Protein 7SE8 (pdb70)

Sequence (456 aa):
NVMMVEPHRHEGVFICALVTKNLVPGESVYGEKRVSISEGDDKIEYRAWNPFRSKLAAAILGGVDQIHIKPGAKVLYLGAASGTTVSHVSDIVGPDGLVYAVEFSHRSGRDLINLAKKRTTNIIPVIEDARHPHKYRRMLIAMMVDVIFADVAQPDQTRIVALNAHTFLRRNGGHFVISIKANCIDSTASAEAVFASEVKKMQQQENMKPQEQLTLEPYERDHAVVVGVYRPPPNVMMVEPHRHEGVFICALVTKNLVPGESVYGEKRVSISEGDDKIEYRAWNPFRSKLAAAILGGVDQIHIKPGAKVLYLGAASGTTVSHVSDIVGPDGLVYAVEFSHRSGRDLINLAKKRTNIIPVIEDARHPHKYRMLIAMMVDVIFADVAQQPDQTRIVALNAHTFLRNGGHFVISIKANCIDSTASAEAVFASEVKKMQQENMKPQEQLTLEPYERDHAVVVGVYRPPP

Secondary structure (DSSP, 8-state):
--SSEEPSSTTEEE--EEEE-SSTT--SSS--EEEEEETTEEEEEEE--TTT-HHHHHHHTT-S-----TT-EEEEE--TTSHHHHHHHHHH-TT-EEEEE-S-HHHHHHHHHHHHH-TTEEEE-S-TT-GGGTGGG---EEEEEEEE-STTHHHHHHHHHHHHEEEEEEEEEEEEHHHH-TTS-HHHHHHHHHHHHHHTTEEEEEEEE-TTTSSSEEEEEEEE----/--SSEE-SSTTEEE--EEEE-SSTT--SSS--EEEEEETTEEEEEEE--TTT-HHHHHHHTT-S-----TT-EEEEE--TTSHHHHHHHHHH-TT-EEEEE---HHHHHHHHHHHHT-TTEEEE-S-TT-GGGTGGG---EEEEEEEE-STTHHHHHHHHHHHHEEEEEEEEEEEEHHHH-TTS-HHHHHHHHHHHHHHTTEEEEEEEE-TTTSSSEEEEEEEE----

Foldseek 3Di:
DDQWADDPAAQWIPVPIKGWQLQPPDDQPPFDKDWDDDDPDITMITDQDVLVEVVVLVVVVPDPDDQLAALFEEEEAACQLPRVVSSSLRGNDPNYAYEREHQDPVSLVSQVVSCVRRVRYDYDHHDLQCCVVPLVPAAAGQEYEYEDQALCVLVSSLVCCVSHYDAFGKYKYKYQQCRHPVVDDLVVSVVVSCVVCVVSQFHFDDKDARPPSDPSMMITMGTHHDDD/DDQWADDPAAQWIPVPIKGWQLQPPDDQPPWDKDWDDDPPDITIITDQDCLVEVVVLVVVVPDPDDLLAALFEEEEAACQLPNNVSSSLRGNHPNYAYEREHQDPVSLVNNVVVCVRGVRYHYHHHDLQCCVVPLVPAAAGQEYEYEDQEQCVLVSSLVVCVSHYDAFGKYKYKYQQCSNPVVDDLVVSVVVSQVVCVVSQFHFPDKDARPPSDDSMMITMGTHHDDD

Organism: Homo sapiens (NCBI:txid9606)

GO terms:
  GO:0005730 nucleolus (C, IDA)
  GO:0042274 ribosomal small subunit biogenesis (P, IDA)
  GO:0032040 small-subunit processome (C, IDA)
  GO:0031167 rRNA methylation (P, IDA)
  GO:1990259 histone H2AQ104 methyltransferase activity (F, IDA)
  GO:0005515 protein binding (F, IPI)
  GO:0003723 RNA binding (F, TAS)
  GO:0006364 rRNA processing (P, TAS)
  GO:0005654 nucleoplasm (C, TAS)
  GO:0015030 Cajal body (C, IDA)
  GO:0001650 fibrillar center (C, IDA)
  GO:0005730 nucleolus (C, IPI)
  GO:0005634 nucleus (C, IDA)
  GO:0001649 osteoblast differentiation (P, HDA)
  GO:0070062 extracellular exosome (C, HDA)
  GO:0016020 membrane (C, HDA)
  GO:0003723 RNA binding (F, HDA)
  GO:0048254 snoRNA localization (P, IMP)
  GO:0051117 ATPase binding (F, IPI)
  GO:0001094 TFIID-class transcription factor complex binding (F, IPI)

Radius of gyration: 25.96 Å; Cα contacts (8 Å, |Δi|>4): 1008; chains: 2; bounding box: 39×72×81 Å

Structure (mmCIF, N/CA/C/O backbone):
data_7SE8
#
_entry.id   7SE8
#
_cell.length_a   68.038
_cell.length_b   68.874
_cell.length_c   138.653
_cell.angle_alpha   90.000
_cell.angle_beta   90.000
_cell.angle_gamma   90.000
#
_symmetry.space_group_name_H-M   'P 21 2 21'
#
loop_
_entity.id
_entity.type
_entity.pdbx_description
1 polymer "rRNA 2'-O-methyltransferase fibrillarin"
2 non-polymer (5S)-3-methyl-7-(trifluoromethyl)pyrrolo[1,2-a]pyrazin-1(2H)-one
3 non-polymer 'FORMIC ACID'
4 non-polymer 'DIMETHYL SULFOXIDE'
5 water water
#
loop_
_atom_site.group_PDB
_atom_site.id
_atom_site.type_symbol
_atom_site.label_atom_id
_atom_site.label_alt_id
_atom_site.label_comp_id
_atom_site.label_asym_id
_atom_site.label_entity_id
_atom_site.label_seq_id
_atom_site.pdbx_PDB_ins_code
_atom_site.Cartn_x
_atom_site.Cartn_y
_atom_site.Cartn_z
_atom_site.occupancy
_atom_site.B_iso_or_equiv
_atom_site.auth_seq_id
_atom_site.auth_comp_id
_atom_site.auth_asym_id
_atom_site.auth_atom_id
_atom_site.pdbx_PDB_model_num
ATOM 1 N N . ASN A 1 6 ? 44.14634 106.74060 -4.77440 1.000 64.04883 85 ASN A N 1
ATOM 2 C CA . ASN A 1 6 ? 42.82673 107.13029 -4.29194 1.000 64.78340 85 ASN A CA 1
ATOM 3 C C . ASN A 1 6 ? 42.44214 106.34955 -3.03211 1.000 62.81807 85 ASN A C 1
ATOM 4 O O . ASN A 1 6 ? 41.95844 105.22164 -3.13042 1.000 75.96717 85 ASN A O 1
ATOM 14 N N . VAL A 1 7 ? 42.63945 106.94929 -1.86000 1.000 53.07279 86 VAL A N 1
ATOM 15 C CA . VAL A 1 7 ? 42.31849 106.30632 -0.58475 1.000 52.45479 86 VAL A CA 1
ATOM 16 C C . VAL A 1 7 ? 40.86342 106.61793 -0.23699 1.000 45.21299 86 VAL A C 1
ATOM 17 O O . VAL A 1 7 ? 40.46703 107.78498 -0.14926 1.000 48.71620 86 VAL A O 1
ATOM 30 N N A MET A 1 8 ? 40.04938 105.57362 -0.06683 0.378 39.69815 87 MET A N 1
ATOM 31 N N B MET A 1 8 ? 40.07653 105.56449 -0.02509 0.622 39.57462 87 MET A N 1
ATOM 32 C CA A MET A 1 8 ? 38.64164 105.79228 0.24725 0.378 37.90955 87 MET A CA 1
ATOM 33 C CA B MET A 1 8 ? 38.64726 105.69513 0.21710 0.622 37.77949 87 MET A CA 1
ATOM 34 C C A MET A 1 8 ? 38.39018 105.94510 1.74187 0.378 40.56450 87 MET A C 1
ATOM 35 C C B MET A 1 8 ? 38.30903 105.81739 1.70139 0.622 40.57188 87 MET A C 1
ATOM 36 O O A MET A 1 8 ? 37.56556 106.77103 2.14972 0.378 40.45586 87 MET A O 1
ATOM 37 O O B MET A 1 8 ? 37.34017 106.50031 2.05855 0.622 40.51091 87 MET A O 1
ATOM 64 N N . VAL A 1 9 ? 39.08260 105.17514 2.57146 1.000 36.76545 88 VAL A N 1
ATOM 65 C CA . VAL A 1 9 ? 38.82542 105.14279 4.00825 1.000 31.02648 88 VAL A CA 1
ATOM 66 C C . VAL A 1 9 ? 40.04405 105.74313 4.68254 1.000 27.54994 88 VAL A C 1
ATOM 67 O O . VAL A 1 9 ? 41.14591 105.19051 4.58591 1.000 35.27942 88 VAL A O 1
ATOM 80 N N . GLU A 1 10 ? 39.85098 106.88481 5.35495 1.000 29.83744 89 GLU A N 1
ATOM 81 C CA . GLU A 1 10 ? 40.98961 107.58517 5.94277 1.000 39.78083 89 GLU A CA 1
ATOM 82 C C . GLU A 1 10 ? 41.06468 107.33520 7.44389 1.000 36.53834 89 GLU A C 1
ATOM 83 O O . GLU A 1 10 ? 40.01931 107.31058 8.11339 1.000 31.40192 89 GLU A O 1
ATOM 95 N N . PRO A 1 11 ? 42.27395 107.17276 7.99405 1.000 31.42853 90 PRO A N 1
ATOM 96 C CA . PRO A 1 11 ? 42.40957 107.12505 9.45450 1.000 36.08900 90 PRO A CA 1
ATOM 97 C C . PRO A 1 11 ? 41.90119 108.40617 10.09593 1.000 40.81570 90 PRO A C 1
ATOM 98 O O . PRO A 1 11 ? 42.12556 109.51742 9.60667 1.000 29.17905 90 PRO A O 1
ATOM 109 N N . HIS A 1 12 ? 41.16606 108.22352 11.17815 1.000 31.96131 91 HIS A N 1
ATOM 110 C CA . HIS A 1 12 ? 40.64831 109.29596 11.99542 1.000 25.55700 91 HIS A CA 1
ATOM 111 C C . HIS A 1 12 ? 41.74713 109.76874 12.93707 1.000 26.66662 91 HIS A C 1
ATOM 112 O O . HIS A 1 12 ? 42.78368 109.12042 13.09843 1.000 31.19938 91 HIS A O 1
ATOM 126 N N . ARG A 1 13 ? 41.51045 110.90798 13.58455 1.000 24.08465 92 ARG A N 1
ATOM 127 C CA . ARG A 1 13 ? 42.43952 111.33010 14.62695 1.000 33.66294 92 ARG A CA 1
ATOM 128 C C . ARG A 1 13 ? 42.59334 110.24645 15.68903 1.000 31.95153 92 ARG A C 1
ATOM 129 O O . ARG A 1 13 ? 43.69178 110.01789 16.20485 1.000 27.69133 92 ARG A O 1
ATOM 150 N N . HIS A 1 14 ? 41.50609 109.55888 16.01675 1.000 26.05631 93 HIS A N 1
ATOM 151 C CA . HIS A 1 14 ? 41.55062 108.50052 17.00970 1.000 21.07046 93 HIS A CA 1
ATOM 152 C C . HIS A 1 14 ? 42.07548 107.23364 16.36368 1.000 21.67585 93 HIS A C 1
ATOM 153 O O . HIS A 1 14 ? 41.51690 106.77130 15.36711 1.000 23.77062 93 HIS A O 1
ATOM 167 N N . GLU A 1 15 ? 43.14278 106.68970 16.93232 1.000 20.69357 94 GLU A N 1
ATOM 168 C CA . GLU A 1 15 ? 43.72003 105.45277 16.40905 1.000 25.09872 94 GLU A CA 1
ATOM 169 C C . GLU A 1 15 ? 42.71696 104.30404 16.47483 1.000 31.15428 94 GLU A C 1
ATOM 170 O O . GLU A 1 15 ? 42.05025 104.10176 17.49261 1.000 25.96543 94 GLU A O 1
ATOM 182 N N . GLY A 1 16 ? 42.64115 103.52454 15.39110 1.000 25.45843 95 GLY A N 1
ATOM 183 C CA . GLY A 1 16 ? 41.64537 102.47034 15.28346 1.000 23.23971 95 GLY A CA 1
ATOM 184 C C . GLY A 1 16 ? 40.30536 102.91143 14.75549 1.000 21.90205 95 GLY A C 1
ATOM 185 O O . GLY A 1 16 ? 39.42736 102.06524 14.54058 1.000 25.80266 95 GLY A O 1
ATOM 189 N N . VAL A 1 17 ? 40.11404 104.20743 14.53019 1.000 23.11927 96 VAL A N 1
ATOM 190 C CA . VAL A 1 17 ? 38.87031 104.74040 13.99666 1.000 18.67481 96 VAL A CA 1
ATOM 191 C C . VAL A 1 17 ? 39.18311 105.33562 12.63174 1.000 26.62021 96 VAL A C 1
ATOM 192 O O . VAL A 1 17 ? 40.29561 105.81523 12.40138 1.000 29.32019 96 VAL A O 1
ATOM 205 N N . PHE A 1 18 ? 38.20783 105.27603 11.72204 1.000 24.72771 97 PHE A N 1
ATOM 206 C CA . PHE A 1 18 ? 38.38831 105.74257 10.35335 1.000 29.09294 97 PHE A CA 1
ATOM 207 C C . PHE A 1 18 ? 37.14401 106.47216 9.87122 1.000 27.76429 97 PHE A C 1
ATOM 208 O O . PHE A 1 18 ? 36.05983 106.35582 10.45504 1.000 25.62552 97 PHE A O 1
ATOM 225 N N . ILE A 1 19 ? 37.31078 107.23057 8.77423 1.000 30.28076 98 ILE A N 1
ATOM 226 C CA . ILE A 1 19 ? 36.23009 107.93749 8.09548 1.000 32.48125 98 ILE A CA 1
ATOM 227 C C . ILE A 1 19 ? 36.18121 107.47635 6.64517 1.000 34.05789 98 ILE A C 1
ATOM 228 O O . ILE A 1 19 ? 37.21927 107.39343 5.97709 1.000 37.24368 98 ILE A O 1
ATOM 244 N N . CYS A 1 20 ? 34.97504 107.21891 6.15450 1.000 33.54289 99 CYS A N 1
ATOM 245 C CA . CYS A 1 20 ? 34.78652 106.60807 4.83737 1.000 44.92021 99 CYS A CA 1
ATOM 246 C C . CYS A 1 20 ? 34.11797 107.58059 3.88598 1.000 43.65889 99 CYS A C 1
ATOM 247 O O . CYS A 1 20 ? 33.04907 108.09654 4.19631 1.000 59.49723 99 CYS A O 1
ATOM 255 N N . ALA A 1 26 ? 29.78343 107.08209 7.56859 1.000 40.70858 105 ALA A N 1
ATOM 256 C CA . ALA A 1 26 ? 30.84214 108.05689 7.78297 1.000 36.26099 105 ALA A CA 1
ATOM 257 C C . ALA A 1 26 ? 31.91391 107.44026 8.70022 1.000 31.03016 105 ALA A C 1
ATOM 258 O O . ALA A 1 26 ? 32.99431 107.10309 8.24512 1.000 34.33937 105 ALA A O 1
ATOM 261 N N . LEU A 1 27 ? 31.60030 107.27212 9.98677 1.000 26.89336 106 LEU A N 1
ATOM 262 C CA . LEU A 1 27 ? 32.55146 106.69231 10.92859 1.000 23.57371 106 LEU A CA 1
ATOM 263 C C . LEU A 1 27 ? 32.55289 105.17597 10.78514 1.000 19.76587 106 LEU A C 1
ATOM 264 O O . LEU A 1 27 ? 31.48211 104.56314 10.74121 1.000 21.13715 106 LEU A O 1
ATOM 280 N N . VAL A 1 28 ? 33.74070 104.57236 10.70779 1.000 22.20950 107 VAL A N 1
ATOM 281 C CA . VAL A 1 28 ? 33.86751 103.12470 10.61696 1.000 20.10036 107 VAL A CA 1
ATOM 282 C C . VAL A 1 28 ? 35.04071 102.64898 11.46427 1.000 23.12899 107 VAL A C 1
ATOM 283 O O . VAL A 1 28 ? 35.98232 103.39766 11.76028 1.000 22.74528 107 VAL A O 1
ATOM 296 N N . THR A 1 29 ? 34.98068 101.36592 11.84321 1.000 20.40371 108 THR A N 1
ATOM 297 C CA . THR A 1 29 ? 36.11065 100.67488 12.44927 1.000 18.98738 108 THR A CA 1
ATOM 298 C C . THR A 1 29 ? 36.54856 99.50962 11.55996 1.000 18.66239 108 THR A C 1
ATOM 299 O O . THR A 1 29 ? 35.78894 99.04272 10.71251 1.000 22.97295 108 THR A O 1
ATOM 310 N N . LYS A 1 30 ? 37.79223 99.06834 11.74384 1.000 21.28050 109 LYS A N 1
ATOM 311 C CA . LYS A 1 30 ? 38.28309 97.89527 11.01812 1.000 21.21637 109 LYS A CA 1
ATOM 312 C C . LYS A 1 30 ? 37.65761 96.63995 11.60825 1.000 23.50034 109 LYS A C 1
ATOM 313 O O . LYS A 1 30 ? 37.76700 96.38163 12.81501 1.000 21.82059 109 LYS A O 1
ATOM 332 N N . ASN A 1 31 ? 36.98605 95.86506 10.76407 1.000 18.75553 110 ASN A N 1
ATOM 333 C CA . ASN A 1 31 ? 36.21138 94.72084 11.23345 1.000 22.07421 110 ASN A CA 1
ATOM 334 C C . ASN A 1 31 ? 37.15458 93.62120 11.71182 1.000 26.21296 110 ASN A C 1
ATOM 335 O O . ASN A 1 31 ? 37.89821 93.04080 10.91260 1.000 26.38497 110 ASN A O 1
ATOM 346 N N . LEU A 1 32 ? 37.10948 93.31057 13.01255 1.000 18.54291 111 LEU A N 1
ATOM 347 C CA . LEU A 1 32 ? 37.89624 92.20532 13.54721 1.000 25.06469 111 LEU A CA 1
ATOM 348 C C . LEU A 1 32 ? 37.44718 90.86048 12.98977 1.000 27.74655 111 LEU A C 1
ATOM 349 O O . LEU A 1 32 ? 38.23411 89.90451 13.03528 1.000 21.66784 111 LEU A O 1
ATOM 365 N N . VAL A 1 33 ? 36.21880 90.77524 12.47113 1.000 22.94830 112 VAL A N 1
ATOM 366 C CA . VAL A 1 33 ? 35.62512 89.53382 11.96592 1.000 25.20364 112 VAL A CA 1
ATOM 367 C C . VAL A 1 33 ? 35.10072 89.77385 10.54835 1.000 20.42414 112 VAL A C 1
ATOM 368 O O . VAL A 1 33 ? 33.89081 89.96505 10.33601 1.000 21.29496 112 VAL A O 1
ATOM 381 N N . PRO A 1 34 ? 35.98336 89.80192 9.56006 1.000 24.16769 113 PRO A N 1
ATOM 382 C CA . PRO A 1 34 ? 35.54148 90.13360 8.19731 1.000 25.10020 113 PRO A CA 1
ATOM 383 C C . PRO A 1 34 ? 34.41697 89.22642 7.73295 1.000 22.75429 113 PRO A C 1
ATOM 384 O O . PRO A 1 34 ? 34.38713 88.02475 8.02936 1.000 29.46477 113 PRO A O 1
ATOM 395 N N . GLY A 1 35 ? 33.46692 89.83013 7.03261 1.000 25.79703 114 GLY A N 1
ATOM 396 C CA . GLY A 1 35 ? 32.34150 89.12187 6.48491 1.000 29.89903 114 GLY A CA 1
ATOM 397 C C . GLY A 1 35 ? 31.09286 89.12715 7.33131 1.000 31.24007 114 GLY A C 1
ATOM 398 O O . GLY A 1 35 ? 30.04049 88.69182 6.85348 1.000 30.84860 114 GLY A O 1
ATOM 402 N N . GLU A 1 36 ? 31.16039 89.60846 8.56897 1.000 29.60700 115 GLU A N 1
ATOM 403 C CA . GLU A 1 36 ? 30.03934 89.51194 9.49270 1.000 26.83064 115 GLU A CA 1
ATOM 404 C C . GLU A 1 36 ? 29.70458 90.87738 10.04732 1.000 27.46330 115 GLU A C 1
ATOM 405 O O . GLU A 1 36 ? 30.61006 91.61178 10.45878 1.000 27.24078 115 GLU A O 1
ATOM 417 N N . SER A 1 37 ? 28.41019 91.19634 10.07316 1.000 24.61873 116 SER A N 1
ATOM 418 C CA . SER A 1 37 ? 27.86738 92.34991 10.77233 1.000 25.46509 116 SER A CA 1
ATOM 419 C C . SER A 1 37 ? 27.28697 91.88725 12.10456 1.000 29.25488 116 SER A C 1
ATOM 420 O O . SER A 1 37 ? 26.89884 90.73140 12.27117 1.000 30.22630 116 SER A O 1
ATOM 428 N N . VAL A 1 38 ? 27.22832 92.82016 13.04382 1.000 28.06971 117 VAL A N 1
ATOM 429 C CA . VAL A 1 38 ? 26.74525 92.55281 14.38953 1.000 27.47546 117 VAL A CA 1
ATOM 430 C C . VAL A 1 38 ? 25.30122 92.99471 14.56862 1.000 29.27743 117 VAL A C 1
ATOM 431 O O . VAL A 1 38 ? 24.51226 92.30515 15.21684 1.000 30.34920 117 VAL A O 1
ATOM 444 N N . TYR A 1 39 ? 24.94981 94.15728 14.04199 1.000 25.02877 118 TYR A N 1
ATOM 445 C CA . TYR A 1 39 ? 23.62654 94.72987 14.24876 1.000 26.59537 118 TYR A CA 1
ATOM 446 C C . TYR A 1 39 ? 23.06504 95.28738 12.94204 1.000 28.30826 118 TYR A C 1
ATOM 447 O O . TYR A 1 39 ? 22.32795 96.28704 12.95198 1.000 30.80185 118 TYR A O 1
ATOM 465 N N . GLY A 1 40 ? 23.39581 94.64529 11.82423 1.000 26.75689 119 GLY A N 1
ATOM 466 C CA . GLY A 1 40 ? 22.88917 95.02591 10.52091 1.000 32.30149 119 GLY A CA 1
ATOM 467 C C . GLY A 1 40 ? 23.62039 96.17664 9.88398 1.000 32.14036 119 GLY A C 1
ATOM 468 O O . GLY A 1 40 ? 23.15500 96.70805 8.86989 1.000 33.78164 119 GLY A O 1
ATOM 472 N N . GLU A 1 41 ? 24.75006 96.58463 10.44859 1.000 27.31799 120 GLU A N 1
ATOM 473 C CA . GLU A 1 41 ? 25.44713 97.74995 9.93621 1.000 25.84577 120 GLU A CA 1
ATOM 474 C C . GLU A 1 41 ? 26.07492 97.44090 8.57645 1.000 24.57314 120 GLU A C 1
ATOM 475 O O . GLU A 1 41 ? 26.38172 96.29398 8.24418 1.000 24.36264 120 GLU A O 1
ATOM 487 N N . LYS A 1 42 ? 26.26458 98.48804 7.79623 1.000 26.90538 121 LYS A N 1
ATOM 488 C CA . LYS A 1 42 ? 26.90762 98.34380 6.49423 1.000 26.09899 121 LYS A CA 1
ATOM 489 C C . LYS A 1 42 ? 28.38259 97.99706 6.66587 1.000 27.70046 121 LYS A C 1
ATOM 490 O O . LYS A 1 42 ? 29.04010 98.43482 7.62017 1.000 24.67417 121 LYS A O 1
ATOM 509 N N . ARG A 1 43 ? 28.90495 97.17093 5.76355 1.000 20.66766 122 ARG A N 1
ATOM 510 C CA . ARG A 1 43 ? 30.33412 96.87124 5.71085 1.000 20.75293 122 ARG A CA 1
ATOM 511 C C . ARG A 1 43 ? 30.91119 97.27158 4.36091 1.000 28.02637 122 ARG A C 1
ATOM 512 O O . ARG A 1 43 ? 30.24028 97.18124 3.33093 1.000 27.18721 122 ARG A O 1
ATOM 533 N N . VAL A 1 44 ? 32.17357 97.69526 4.38250 1.000 23.66839 123 VAL A N 1
ATOM 534 C CA . VAL A 1 44 ? 32.88081 98.15952 3.20199 1.000 22.16502 123 VAL A CA 1
ATOM 535 C C . VAL A 1 44 ? 34.19528 97.40758 3.14449 1.000 27.16537 123 VAL A C 1
ATOM 536 O O . VAL A 1 44 ? 35.07114 97.61092 3.99417 1.000 24.69465 123 VAL A O 1
ATOM 549 N N . SER A 1 45 ? 34.34267 96.54804 2.13860 1.000 22.40111 124 SER A N 1
ATOM 550 C CA . SER A 1 45 ? 35.53469 95.73145 1.95500 1.000 21.76421 124 SER A CA 1
ATOM 551 C C . SER A 1 45 ? 36.31460 96.24818 0.75489 1.000 28.25708 124 SER A C 1
ATOM 552 O O . SER A 1 45 ? 35.75376 96.40289 -0.33052 1.000 31.38871 124 SER A O 1
ATOM 560 N N . ILE A 1 46 ? 37.59490 96.52998 0.96204 1.000 28.22967 125 ILE A N 1
ATOM 561 C CA . ILE A 1 46 ? 38.45233 97.12266 -0.05544 1.000 27.71954 125 ILE A CA 1
ATOM 562 C C . ILE A 1 46 ? 39.57252 96.14322 -0.35216 1.000 35.86958 125 ILE A C 1
ATOM 563 O O . ILE A 1 46 ? 40.31993 95.75498 0.55350 1.000 27.98179 125 ILE A O 1
ATOM 579 N N . SER A 1 47 ? 39.69297 95.74941 -1.62430 1.000 23.03043 126 SER A N 1
ATOM 580 C CA . SER A 1 47 ? 40.71397 94.81308 -2.06945 1.000 27.88132 126 SER A CA 1
ATOM 581 C C . SER A 1 47 ? 41.63376 95.47127 -3.08787 1.000 36.16819 126 SER A C 1
ATOM 582 O O . SER A 1 47 ? 41.16462 96.15319 -4.00703 1.000 30.38195 126 SER A O 1
ATOM 590 N N . GLU A 1 48 ? 42.93863 95.27196 -2.91522 1.000 40.17991 127 GLU A N 1
ATOM 591 C CA . GLU A 1 48 ? 43.93886 95.74744 -3.86806 1.000 43.43727 127 GLU A CA 1
ATOM 592 C C . GLU A 1 48 ? 45.04503 94.70518 -3.97801 1.000 53.15836 127 GLU A C 1
ATOM 593 O O . GLU A 1 48 ? 45.81435 94.50508 -3.03339 1.000 50.98014 127 GLU A O 1
ATOM 605 N N . GLY A 1 49 ? 45.13943 94.05997 -5.13654 1.000 51.28985 128 GLY A N 1
ATOM 606 C CA . GLY A 1 49 ? 46.08626 92.97906 -5.30727 1.000 52.05833 128 GLY A CA 1
ATOM 607 C C . GLY A 1 49 ? 45.72217 91.78900 -4.44822 1.000 47.47371 128 GLY A C 1
ATOM 608 O O . GLY A 1 49 ? 44.61195 91.26069 -4.56749 1.000 38.24223 128 GLY A O 1
ATOM 612 N N . ASP A 1 50 ? 46.65075 91.35912 -3.58659 1.000 51.43807 129 ASP A N 1
ATOM 613 C CA . ASP A 1 50 ? 46.39955 90.31638 -2.59859 1.000 70.94424 129 ASP A CA 1
ATOM 614 C C . ASP A 1 50 ? 45.91688 90.86964 -1.25941 1.000 67.03608 129 ASP A C 1
ATOM 615 O O . ASP A 1 50 ? 45.48563 90.08696 -0.40324 1.000 59.15379 129 ASP A O 1
ATOM 624 N N . ASP A 1 51 ? 45.98025 92.18583 -1.05985 1.000 53.15404 130 ASP A N 1
ATOM 625 C CA . ASP A 1 51 ? 45.55270 92.79871 0.18800 1.000 52.67290 130 ASP A CA 1
ATOM 626 C C . ASP A 1 51 ? 44.03411 92.97330 0.23535 1.000 51.22595 130 ASP A C 1
ATOM 627 O O . ASP A 1 51 ? 43.34798 93.06659 -0.78863 1.000 38.76814 130 ASP A O 1
ATOM 636 N N . LYS A 1 52 ? 43.51422 93.04119 1.45964 1.000 32.41719 131 LYS A N 1
ATOM 637 C CA . LYS A 1 52 ? 42.07525 93.13403 1.66512 1.000 35.25065 131 LYS A CA 1
ATOM 638 C C . LYS A 1 52 ? 41.82251 93.59017 3.09023 1.000 34.27926 131 LYS A C 1
ATOM 639 O O . LYS A 1 52 ? 42.37252 93.01224 4.02902 1.000 34.28630 131 LYS A O 1
ATOM 658 N N . ILE A 1 53 ? 40.98833 94.61548 3.24417 1.000 27.63944 132 ILE A N 1
ATOM 659 C CA . ILE A 1 53 ? 40.60338 95.11645 4.55854 1.000 31.00338 132 ILE A CA 1
ATOM 660 C C . ILE A 1 53 ? 39.11674 95.42609 4.53143 1.000 32.98395 132 ILE A C 1
ATOM 661 O O . ILE A 1 53 ? 38.59723 95.92749 3.52947 1.000 25.04611 132 ILE A O 1
ATOM 677 N N . GLU A 1 54 ? 38.41949 95.11544 5.62334 1.000 25.43253 133 GLU A N 1
ATOM 678 C CA . GLU A 1 54 ? 37.00407 95.43180 5.72397 1.000 22.54155 133 GLU A CA 1
ATOM 679 C C . GLU A 1 54 ? 36.73758 96.34380 6.91864 1.000 24.71310 133 GLU A C 1
ATOM 680 O O . GLU A 1 54 ? 37.33902 96.17042 7.98151 1.000 23.86055 133 GLU A O 1
ATOM 692 N N . TYR A 1 55 ? 35.83641 97.29600 6.72198 1.000 24.37664 134 TYR A N 1
ATOM 693 C CA . TYR A 1 55 ? 35.41023 98.24055 7.74750 1.000 20.42355 134 TYR A CA 1
ATOM 694 C C . TYR A 1 55 ? 33.91831 98.08227 7.99210 1.000 24.65639 134 TYR A C 1
ATOM 695 O O . TYR A 1 55 ? 33.16529 97.68612 7.09123 1.000 23.54456 134 TYR A O 1
ATOM 713 N N . ARG A 1 56 ? 33.48590 98.42402 9.21488 1.000 22.05368 135 ARG A N 1
ATOM 714 C CA . ARG A 1 56 ? 32.08560 98.36416 9.61123 1.000 21.28915 135 ARG A CA 1
ATOM 715 C C . ARG A 1 56 ? 31.60829 99.75583 9.99279 1.000 22.41294 135 ARG A C 1
ATOM 716 O O . ARG A 1 56 ? 32.27270 100.44233 10.78120 1.000 24.03232 135 ARG A O 1
ATOM 737 N N . ALA A 1 57 ? 30.43860 100.14194 9.49145 1.000 21.48001 136 ALA A N 1
ATOM 738 C CA . ALA A 1 57 ? 29.89238 101.44878 9.82221 1.000 22.69058 136 ALA A CA 1
ATOM 739 C C . ALA A 1 57 ? 29.44117 101.46340 11.28441 1.000 30.33621 136 ALA A C 1
ATOM 740 O O . ALA A 1 57 ? 28.90768 100.47447 11.80677 1.000 22.57209 136 ALA A O 1
ATOM 747 N N . TRP A 1 58 ? 29.65518 102.59953 11.92458 1.000 23.14838 137 TRP A N 1
ATOM 748 C CA . TRP A 1 58 ? 29.45517 102.80498 13.36088 1.000 22.82561 137 TRP A CA 1
ATOM 749 C C . TRP A 1 58 ? 28.38748 103.89191 13.51344 1.000 23.42101 137 TRP A C 1
ATOM 750 O O . TRP A 1 58 ? 28.64799 105.06607 13.22515 1.000 23.97416 137 TRP A O 1
ATOM 771 N N . ASN A 1 59 ? 27.19986 103.49680 13.97544 1.000 22.26736 138 ASN A N 1
ATOM 772 C CA . ASN A 1 59 ? 26.00592 104.33149 13.89719 1.000 23.60588 138 ASN A CA 1
ATOM 773 C C . ASN A 1 59 ? 25.90556 105.24965 15.10995 1.000 22.29596 138 ASN A C 1
ATOM 774 O O . ASN A 1 59 ? 25.63698 104.75677 16.21743 1.000 23.50064 138 ASN A O 1
ATOM 785 N N . PRO A 1 60 ? 26.06516 106.57777 14.95937 1.000 24.31207 139 PRO A N 1
ATOM 786 C CA . PRO A 1 60 ? 25.99691 107.45892 16.14616 1.000 22.85495 139 PRO A CA 1
ATOM 787 C C . PRO A 1 60 ? 24.61813 107.55453 16.75232 1.000 21.69040 139 PRO A C 1
ATOM 788 O O . PRO A 1 60 ? 24.49496 108.04721 17.88093 1.000 22.16995 139 PRO A O 1
ATOM 799 N N . PHE A 1 61 ? 23.56732 107.11206 16.05135 1.000 23.45479 140 PHE A N 1
ATOM 800 C CA . PHE A 1 61 ? 22.22978 107.07787 16.63666 1.000 24.42232 140 PHE A CA 1
ATOM 801 C C . PHE A 1 61 ? 22.01380 105.85625 17.51592 1.000 27.46767 140 PHE A C 1
ATOM 802 O O . PHE A 1 61 ? 21.04678 105.82549 18.28939 1.000 31.62672 140 PHE A O 1
ATOM 819 N N . ARG A 1 62 ? 22.89226 104.85752 17.43905 1.000 29.00420 141 ARG A N 1
ATOM 820 C CA . ARG A 1 62 ? 22.80734 103.71264 18.33326 1.000 35.02392 141 ARG A CA 1
ATOM 821 C C . ARG A 1 62 ? 23.95156 103.63323 19.32325 1.000 38.25618 141 ARG A C 1
ATOM 822 O O . ARG A 1 62 ? 23.84159 102.90224 20.30999 1.000 47.69780 141 ARG A O 1
ATOM 843 N N . SER A 1 63 ? 25.03343 104.36214 19.08711 1.000 20.15235 142 SER A N 1
ATOM 844 C CA . SER A 1 63 ? 26.24320 104.23690 19.88999 1.000 20.09803 142 SER A CA 1
ATOM 845 C C . SER A 1 63 ? 26.63498 105.61412 20.38880 1.000 20.72687 142 SER A C 1
ATOM 846 O O . SER A 1 63 ? 27.05817 106.46680 19.59644 1.000 22.07486 142 SER A O 1
ATOM 854 N N . LYS A 1 64 ? 26.54037 105.80917 21.70695 1.000 19.10837 143 LYS A N 1
ATOM 855 C CA . LYS A 1 64 ? 26.89409 107.09857 22.28207 1.000 19.43178 143 LYS A CA 1
ATOM 856 C C . LYS A 1 64 ? 28.36179 107.43200 22.02013 1.000 17.72318 143 LYS A C 1
ATOM 857 O O . LYS A 1 64 ? 28.70966 108.60444 21.83502 1.000 18.61891 143 LYS A O 1
ATOM 876 N N . LEU A 1 65 ? 29.23469 106.41797 21.97573 1.000 18.18860 144 LEU A N 1
ATOM 877 C CA . LEU A 1 65 ? 30.65533 106.67510 21.76212 1.000 17.13785 144 LEU A CA 1
ATOM 878 C C . LEU A 1 65 ? 30.88699 107.25141 20.36964 1.000 15.94429 144 LEU A C 1
ATOM 879 O O . LEU A 1 65 ? 31.71552 108.15099 20.18492 1.000 18.02436 144 LEU A O 1
ATOM 895 N N . ALA A 1 66 ? 30.17105 106.71653 19.38096 1.000 18.49890 145 ALA A N 1
ATOM 896 C CA . ALA A 1 66 ? 30.28523 107.22940 18.02398 1.000 17.05236 145 ALA A CA 1
ATOM 897 C C . ALA A 1 66 ? 29.74144 108.65081 17.93612 1.000 18.19114 145 ALA A C 1
ATOM 898 O O . ALA A 1 66 ? 30.34274 109.50630 17.28838 1.000 17.71699 145 ALA A O 1
ATOM 905 N N . ALA A 1 67 ? 28.61273 108.92017 18.60271 1.000 17.01960 146 ALA A N 1
ATOM 906 C CA . ALA A 1 67 ? 28.12889 110.29394 18.68927 1.000 19.15531 146 ALA A CA 1
ATOM 907 C C . ALA A 1 67 ? 29.17855 111.22012 19.30033 1.000 20.34577 146 ALA A C 1
ATOM 908 O O . ALA A 1 67 ? 29.38449 112.33567 18.81959 1.000 20.58642 146 ALA A O 1
ATOM 915 N N . ALA A 1 68 ? 29.84895 110.77976 20.36889 1.000 18.37567 147 ALA A N 1
ATOM 916 C CA . ALA A 1 68 ? 30.85487 111.62356 20.99149 1.000 15.83150 147 ALA A CA 1
ATOM 917 C C . ALA A 1 68 ? 32.03362 111.88613 20.05734 1.000 19.82905 147 ALA A C 1
ATOM 918 O O . ALA A 1 68 ? 32.55711 113.00297 20.01588 1.000 18.37657 147 ALA A O 1
ATOM 925 N N . ILE A 1 69 ? 32.46494 110.87369 19.30708 1.000 19.27959 148 ILE A N 1
ATOM 926 C CA . ILE A 1 69 ? 33.57218 111.04174 18.37203 1.000 18.75775 148 ILE A CA 1
ATOM 927 C C . ILE A 1 69 ? 33.19952 112.04192 17.28604 1.000 20.09467 148 ILE A C 1
ATOM 928 O O . ILE A 1 69 ? 33.95704 112.97184 16.97873 1.000 20.68223 148 ILE A O 1
ATOM 944 N N . LEU A 1 70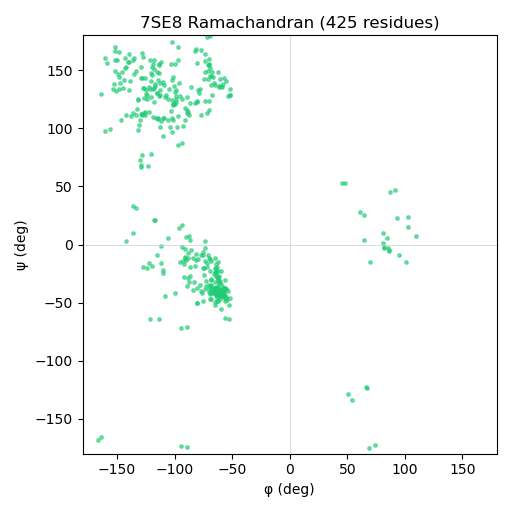 ? 32.02827 111.86176 16.68387 1.000 20.84886 149 LEU A N 1
ATOM 945 C CA . LEU A 1 70 ? 31.60073 112.80201 15.66084 1.000 20.54065 149 LEU A CA 1
ATOM 946 C C . LEU A 1 70 ? 31.42933 114.19309 16.24601 1.000 28.78903 149 LEU A C 1
ATOM 947 O O . LEU A 1 70 ? 31.66950 115.19690 15.56678 1.000 24.77065 149 LEU A O 1
ATOM 963 N N . GLY A 1 71 ? 31.06040 114.26519 17.51486 1.000 24.58861 150 GLY A N 1
ATOM 964 C CA . GLY A 1 71 ? 30.89186 115.52634 18.18993 1.000 23.58621 150 GLY A CA 1
ATOM 965 C C . GLY A 1 71 ? 32.17300 116.21881 18.57058 1.000 23.23960 150 GLY A C 1
ATOM 966 O O . GLY A 1 71 ? 32.12983 117.36370 19.02308 1.000 27.45938 150 GLY A O 1
ATOM 970 N N . GLY A 1 72 ? 33.31297 115.55947 18.42783 1.000 22.27017 151 GLY A N 1
ATOM 971 C CA . GLY A 1 72 ? 34.59116 116.20976 18.60374 1.000 19.11604 151 GLY A CA 1
ATOM 972 C C . GLY A 1 72 ? 35.29614 115.94557 19.90977 1.000 19.38921 151 GLY A C 1
ATOM 973 O O . GLY A 1 72 ? 36.13103 116.75251 20.32028 1.000 27.99977 151 GLY A O 1
ATOM 977 N N . VAL A 1 73 ? 34.99765 114.83432 20.58272 1.000 21.06237 152 VAL A N 1
ATOM 978 C CA . VAL A 1 73 ? 35.66823 114.55661 21.84316 1.000 21.28005 152 VAL A CA 1
ATOM 979 C C . VAL A 1 73 ? 37.16513 114.44665 21.59336 1.000 19.75898 152 VAL A C 1
ATOM 980 O O . VAL A 1 73 ? 37.61172 113.93068 20.56016 1.000 23.59511 152 VAL A O 1
ATOM 993 N N . ASP A 1 74 ? 37.95458 114.95667 22.53940 1.000 20.95206 153 ASP A N 1
ATOM 994 C CA . ASP A 1 74 ? 39.40294 115.03172 22.33617 1.000 25.95403 153 ASP A CA 1
ATOM 995 C C . ASP A 1 74 ? 40.07197 113.67645 22.52998 1.000 24.15985 153 ASP A C 1
ATOM 996 O O . ASP A 1 74 ? 40.99576 113.32998 21.78803 1.000 23.92764 153 ASP A O 1
ATOM 1005 N N . GLN A 1 75 ? 39.63381 112.90667 23.51674 1.000 19.43486 154 GLN A N 1
ATOM 1006 C CA . GLN A 1 75 ? 40.24122 111.60571 23.80366 1.000 16.04610 154 GLN A CA 1
ATOM 1007 C C . GLN A 1 75 ? 39.15256 110.56821 24.04073 1.000 21.03358 154 GLN A C 1
ATOM 1008 O O . GLN A 1 75 ? 38.12064 110.87496 24.63422 1.000 19.94419 154 GLN A O 1
ATOM 1022 N N . ILE A 1 76 ? 39.42969 109.32876 23.63622 1.000 20.66491 155 ILE A N 1
ATOM 1023 C CA . ILE A 1 76 ? 38.56537 108.20689 23.98153 1.000 19.73817 155 ILE A CA 1
ATOM 1024 C C . ILE A 1 76 ? 39.29957 107.10765 24.73542 1.000 20.36455 155 ILE A C 1
ATOM 1025 O O . ILE A 1 76 ? 38.63540 106.26233 25.33666 1.000 20.62897 155 ILE A O 1
ATOM 1041 N N . HIS A 1 77 ? 40.63357 107.07962 24.72821 1.000 18.17912 156 HIS A N 1
ATOM 1042 C CA . HIS A 1 77 ? 41.44161 106.17982 25.53958 1.000 15.96841 156 HIS A CA 1
ATOM 1043 C C . HIS A 1 77 ? 41.26710 104.70283 25.20462 1.000 20.56611 156 HIS A C 1
ATOM 1044 O O . HIS A 1 77 ? 41.74823 103.83943 25.93003 1.000 27.87756 156 HIS A O 1
ATOM 1058 N N . ILE A 1 78 ? 40.47911 104.44268 24.19008 1.000 26.74472 157 ILE A N 1
ATOM 1059 C CA . ILE A 1 78 ? 40.21389 103.11539 23.65105 1.000 31.96819 157 ILE A CA 1
ATOM 1060 C C . ILE A 1 78 ? 41.07012 103.07041 22.40165 1.000 36.85993 157 ILE A C 1
ATOM 1061 O O . ILE A 1 78 ? 40.82821 103.82918 21.45929 1.000 40.92168 157 ILE A O 1
ATOM 1077 N N . LYS A 1 79 ? 42.14127 102.28142 22.45074 1.000 28.98820 158 LYS A N 1
ATOM 1078 C CA . LYS A 1 79 ? 43.15245 102.25019 21.39705 1.000 35.93089 158 LYS A CA 1
ATOM 1079 C C . LYS A 1 79 ? 43.73476 100.85056 21.31019 1.000 31.22059 158 LYS A C 1
ATOM 1080 O O . LYS A 1 79 ? 43.54457 100.02154 22.20336 1.000 27.16116 158 LYS A O 1
ATOM 1099 N N . PRO A 1 80 ? 44.45648 100.55300 20.22880 1.000 31.44183 159 PRO A N 1
ATOM 1100 C CA . PRO A 1 80 ? 45.02133 99.20456 20.05458 1.000 30.43864 159 PRO A CA 1
ATOM 1101 C C . PRO A 1 80 ? 45.81971 98.71572 21.25305 1.000 31.78052 159 PRO A C 1
ATOM 1102 O O . PRO A 1 80 ? 46.71369 99.39887 21.74395 1.000 31.86785 159 PRO A O 1
ATOM 1113 N N . GLY A 1 81 ? 45.49169 97.50564 21.72323 1.000 21.21501 160 GLY A N 1
ATOM 1114 C CA . GLY A 1 81 ? 46.09271 96.91434 22.90243 1.000 23.51280 160 GLY A CA 1
ATOM 1115 C C . GLY A 1 81 ? 45.45357 97.28210 24.23673 1.000 19.15453 160 GLY A C 1
ATOM 1116 O O . GLY A 1 81 ? 45.83293 96.69881 25.27224 1.000 21.04950 160 GLY A O 1
ATOM 1120 N N . ALA A 1 82 ? 44.48447 98.17854 24.24712 1.000 20.37881 161 ALA A N 1
ATOM 1121 C CA . ALA A 1 82 ? 43.92389 98.64208 25.51217 1.000 17.06665 161 ALA A CA 1
ATOM 1122 C C . ALA A 1 82 ? 43.08770 97.54522 26.17509 1.000 15.71626 161 ALA A C 1
ATOM 1123 O O . ALA A 1 82 ? 42.50043 96.69893 25.50540 1.000 21.51189 161 ALA A O 1
ATOM 1130 N N . LYS A 1 83 ? 43.07093 97.56389 27.49661 1.000 15.19033 162 LYS A N 1
ATOM 1131 C CA . LYS A 1 83 ? 42.20440 96.72897 28.31244 1.000 14.56778 162 LYS A CA 1
ATOM 1132 C C . LYS A 1 83 ? 41.05212 97.59375 28.80025 1.000 17.26176 162 LYS A C 1
ATOM 1133 O O . LYS A 1 83 ? 41.27483 98.65255 29.41437 1.000 15.80990 162 LYS A O 1
ATOM 1152 N N . VAL A 1 84 ? 39.83259 97.14916 28.52138 1.000 13.46980 163 VAL A N 1
ATOM 1153 C CA . VAL A 1 84 ? 38.64605 97.97119 28.71365 1.000 13.50365 163 VAL A CA 1
ATOM 1154 C C . VAL A 1 84 ? 37.67847 97.21961 29.60861 1.000 14.98521 163 VAL A C 1
ATOM 1155 O O . VAL A 1 84 ? 37.42625 96.02877 29.39024 1.000 17.79135 163 VAL A O 1
ATOM 1168 N N . LEU A 1 85 ? 37.14409 97.91093 30.60948 1.000 12.59111 164 LEU A N 1
ATOM 1169 C CA . LEU A 1 85 ? 35.97787 97.44162 31.34850 1.000 12.79547 164 LEU A CA 1
ATOM 1170 C C . LEU A 1 85 ? 34.78163 98.23258 30.84232 1.000 17.01516 164 LEU A C 1
ATOM 1171 O O . LEU A 1 85 ? 34.73088 99.45803 30.99276 1.000 14.19324 164 LEU A O 1
ATOM 1187 N N . TYR A 1 86 ? 33.83865 97.53919 30.20182 1.000 13.78233 165 TYR A N 1
ATOM 1188 C CA . TYR A 1 86 ? 32.64172 98.16775 29.64524 1.000 11.27614 165 TYR A CA 1
ATOM 1189 C C . TYR A 1 86 ? 31.44098 97.75246 30.49300 1.000 16.75054 165 TYR A C 1
ATOM 1190 O O . TYR A 1 86 ? 31.00268 96.59469 30.43915 1.000 15.41112 165 TYR A O 1
ATOM 1208 N N . LEU A 1 87 ? 30.90952 98.69723 31.26596 1.000 13.88808 166 LEU A N 1
ATOM 1209 C CA . LEU A 1 87 ? 29.75550 98.45481 32.13016 1.000 15.50016 166 LEU A CA 1
ATOM 1210 C C . LEU A 1 87 ? 28.47614 98.83072 31.39776 1.000 17.06295 166 LEU A C 1
ATOM 1211 O O . LEU A 1 87 ? 28.32178 99.97040 30.95406 1.000 18.86095 166 LEU A O 1
ATOM 1227 N N . GLY A 1 88 ? 27.55628 97.89535 31.31214 1.000 17.57044 167 GLY A N 1
ATOM 1228 C CA . GLY A 1 88 ? 26.32463 98.10824 30.57013 1.000 19.78607 167 GLY A CA 1
ATOM 1229 C C . GLY A 1 88 ? 26.43837 97.76264 29.10386 1.000 16.26803 167 GLY A C 1
ATOM 1230 O O . GLY A 1 88 ? 25.98630 98.52460 28.23612 1.000 18.08417 167 GLY A O 1
ATOM 1234 N N . ALA A 1 89 ? 27.04799 96.60576 28.81719 1.000 15.62338 168 ALA A N 1
ATOM 1235 C CA . ALA A 1 89 ? 27.40069 96.23105 27.46031 1.000 17.57655 168 ALA A CA 1
ATOM 1236 C C . ALA A 1 89 ? 26.18839 95.86333 26.61641 1.000 18.91342 168 ALA A C 1
ATOM 1237 O O . ALA A 1 89 ? 26.29187 95.79537 25.38253 1.000 17.29296 168 ALA A O 1
ATOM 1244 N N . ALA A 1 90 ? 25.04815 95.61465 27.24069 1.000 20.58020 169 ALA A N 1
ATOM 1245 C CA . ALA A 1 90 ? 23.79220 95.33493 26.53569 1.000 27.85506 169 ALA A CA 1
ATOM 1246 C C . ALA A 1 90 ? 24.02728 94.17719 25.56761 1.000 31.92069 169 ALA A C 1
ATOM 1247 O O . ALA A 1 90 ? 24.61769 93.16244 25.96798 1.000 20.46398 169 ALA A O 1
ATOM 1254 N N . SER A 1 91 ? 23.57626 94.27195 24.31654 1.000 24.36348 170 SER A N 1
ATOM 1255 C CA . SER A 1 91 ? 23.77055 93.22929 23.32379 1.000 25.80559 170 SER A CA 1
ATOM 1256 C C . SER A 1 91 ? 25.10407 93.33143 22.58549 1.000 28.71207 170 SER A C 1
ATOM 1257 O O . SER A 1 91 ? 25.41140 92.44879 21.78614 1.000 34.05947 170 SER A O 1
ATOM 1265 N N . GLY A 1 92 ? 25.89002 94.37720 22.82483 1.000 22.68864 171 GLY A N 1
ATOM 1266 C CA . GLY A 1 92 ? 27.23465 94.45588 22.31423 1.000 21.74669 171 GLY A CA 1
ATOM 1267 C C . GLY A 1 92 ? 27.43525 95.35080 21.10640 1.000 22.31499 171 GLY A C 1
ATOM 1268 O O . GLY A 1 92 ? 28.48315 95.25959 20.46366 1.000 22.20248 171 GLY A O 1
ATOM 1272 N N . THR A 1 93 ? 26.46817 96.21867 20.79369 1.000 20.56224 172 THR A N 1
ATOM 1273 C CA . THR A 1 93 ? 26.62728 97.17419 19.69670 1.000 22.03214 172 THR A CA 1
ATOM 1274 C C . THR A 1 93 ? 27.90085 97.99095 19.82980 1.000 20.42385 172 THR A C 1
ATOM 1275 O O . THR A 1 93 ? 28.80456 97.88128 19.00215 1.000 24.98600 172 THR A O 1
ATOM 1286 N N . THR A 1 94 ? 28.00598 98.80758 20.87227 1.000 18.51306 173 THR A N 1
ATOM 1287 C CA . THR A 1 94 ? 29.21742 99.61419 21.02158 1.000 17.11380 173 THR A CA 1
ATOM 1288 C C . THR A 1 94 ? 30.42007 98.73591 21.33316 1.000 17.61106 173 THR A C 1
ATOM 1289 O O . THR A 1 94 ? 31.52498 98.99167 20.84694 1.000 19.37278 173 THR A O 1
ATOM 1300 N N . VAL A 1 95 ? 30.22201 97.68332 22.13827 1.000 18.36093 174 VAL A N 1
ATOM 1301 C CA . VAL A 1 95 ? 31.34905 96.80863 22.47929 1.000 15.53745 174 VAL A CA 1
ATOM 1302 C C . VAL A 1 95 ? 31.99795 96.24689 21.22853 1.000 14.69345 174 VAL A C 1
ATOM 1303 O O . VAL A 1 95 ? 33.22517 96.10849 21.16997 1.000 17.04021 174 VAL A O 1
ATOM 1316 N N . SER A 1 96 ? 31.19821 95.90184 20.20455 1.000 19.30691 175 SER A N 1
ATOM 1317 C CA . SER A 1 96 ? 31.79417 95.31745 19.00237 1.000 18.40934 175 SER A CA 1
ATOM 1318 C C . SER A 1 96 ? 32.80271 96.27934 18.38627 1.000 17.82661 175 SER A C 1
ATOM 1319 O O . SER A 1 96 ? 33.87145 95.86118 17.90836 1.000 17.88243 175 SER A O 1
ATOM 1327 N N . HIS A 1 97 ? 32.48392 97.58461 18.39910 1.000 18.89214 176 HIS A N 1
ATOM 1328 C CA . HIS A 1 97 ? 33.40501 98.55794 17.82915 1.000 16.24552 176 HIS A CA 1
ATOM 1329 C C . HIS A 1 97 ? 34.61444 98.78612 18.71810 1.000 18.20385 176 HIS A C 1
ATOM 1330 O O . HIS A 1 97 ? 35.71988 98.93518 18.21702 1.000 17.39812 176 HIS A O 1
ATOM 1344 N N . VAL A 1 98 ? 34.42458 98.81077 20.05035 1.000 16.69828 177 VAL A N 1
ATOM 1345 C CA . VAL A 1 98 ? 35.54753 98.81995 20.97443 1.000 18.23219 177 VAL A CA 1
ATOM 1346 C C . VAL A 1 98 ? 36.45985 97.63001 20.72200 1.000 16.85462 177 VAL A C 1
ATOM 1347 O O . VAL A 1 98 ? 37.68619 97.75658 20.72804 1.000 16.80921 177 VAL A O 1
ATOM 1360 N N . SER A 1 99 ? 35.86591 96.44315 20.51079 1.000 17.09365 178 SER A N 1
ATOM 1361 C CA . SER A 1 99 ? 36.64079 95.24219 20.17352 1.000 17.14531 178 SER A CA 1
ATOM 1362 C C . SER A 1 99 ? 37.43565 95.41146 18.87294 1.000 14.97422 178 SER A C 1
ATOM 1363 O O . SER A 1 99 ? 38.61896 95.05311 18.81166 1.000 19.20022 178 SER A O 1
ATOM 1371 N N . ASP A 1 100 ? 36.82237 95.99524 17.83643 1.000 15.73347 179 ASP A N 1
ATOM 1372 C CA . ASP A 1 100 ? 37.58374 96.31356 16.63039 1.000 16.82798 179 ASP A CA 1
ATOM 1373 C C . ASP A 1 100 ? 38.79255 97.19845 16.95113 1.000 18.58109 179 ASP A C 1
ATOM 1374 O O . ASP A 1 100 ? 39.89718 96.97547 16.45458 1.000 21.60824 179 ASP A O 1
ATOM 1383 N N . ILE A 1 101 ? 38.58151 98.24455 17.75667 1.000 19.47390 180 ILE A N 1
ATOM 1384 C CA . ILE A 1 101 ? 39.63700 99.22344 17.98895 1.000 20.81369 180 ILE A CA 1
ATOM 1385 C C . ILE A 1 101 ? 40.77923 98.62022 18.79493 1.000 21.68539 180 ILE A C 1
ATOM 1386 O O . ILE A 1 101 ? 41.95484 98.82055 18.47635 1.000 19.32446 180 ILE A O 1
ATOM 1402 N N . VAL A 1 102 ? 40.47336 97.91315 19.88702 1.000 18.46975 181 VAL A N 1
ATOM 1403 C CA . VAL A 1 102 ? 41.58671 97.44330 20.70096 1.000 17.55569 181 VAL A CA 1
ATOM 1404 C C . VAL A 1 102 ? 42.30259 96.28190 20.03016 1.000 19.59738 181 VAL A C 1
ATOM 1405 O O . VAL A 1 102 ? 43.46376 96.00759 20.34745 1.000 18.73606 181 VAL A O 1
ATOM 1418 N N . GLY A 1 103 ? 41.64204 95.60136 19.09902 1.000 17.60664 182 GLY A N 1
ATOM 1419 C CA . GLY A 1 103 ? 42.30928 94.57262 18.32361 1.000 20.31392 182 GLY A CA 1
ATOM 1420 C C . GLY A 1 103 ? 42.68843 93.32874 19.09863 1.000 21.16000 182 GLY A C 1
ATOM 1421 O O . GLY A 1 103 ? 42.36009 93.14929 20.28208 1.000 22.55614 182 GLY A O 1
ATOM 1425 N N . PRO A 1 104 ? 43.39605 92.41438 18.42874 1.000 27.95274 183 PRO A N 1
ATOM 1426 C CA . PRO A 1 104 ? 43.64309 91.10361 19.03712 1.000 25.97734 183 PRO A CA 1
ATOM 1427 C C . PRO A 1 104 ? 44.49238 91.14583 20.28482 1.000 22.38967 183 PRO A C 1
ATOM 1428 O O . PRO A 1 104 ? 44.41820 90.20994 21.08857 1.000 24.80184 183 PRO A O 1
ATOM 1439 N N . ASP A 1 105 ? 45.32052 92.17242 20.47636 1.000 23.36392 184 ASP A N 1
ATOM 1440 C CA . ASP A 1 105 ? 46.12420 92.25794 21.68667 1.000 22.71521 184 ASP A CA 1
ATOM 1441 C C . ASP A 1 105 ? 45.42864 93.03414 22.80540 1.000 23.42224 184 ASP A C 1
ATOM 1442 O O . ASP A 1 105 ? 45.96918 93.10009 23.91591 1.000 24.13849 184 ASP A O 1
ATOM 1451 N N . GLY A 1 106 ? 44.25247 93.60050 22.55888 1.000 19.15392 185 GLY A N 1
ATOM 1452 C CA . GLY A 1 106 ? 43.46608 94.23197 23.60091 1.000 21.74538 185 GLY A CA 1
ATOM 1453 C C . GLY A 1 106 ? 42.51405 93.26708 24.28518 1.000 21.87940 185 GLY A C 1
ATOM 1454 O O . GLY A 1 106 ? 42.49711 92.06253 24.02272 1.000 20.78992 185 GLY A O 1
ATOM 1458 N N . LEU A 1 107 ? 41.68612 93.81804 25.15977 1.000 19.24903 186 LEU A N 1
ATOM 1459 C CA . LEU A 1 107 ? 40.76765 92.99230 25.92967 1.000 15.31123 186 LEU A CA 1
ATOM 1460 C C . LEU A 1 107 ? 39.57720 93.87144 26.28139 1.000 22.45058 186 LEU A C 1
ATOM 1461 O O . LEU A 1 107 ? 39.77284 95.02605 26.66510 1.000 20.30117 186 LEU A O 1
ATOM 1477 N N . VAL A 1 108 ? 38.36618 93.35813 26.10292 1.000 15.63958 187 VAL A N 1
ATOM 1478 C CA . VAL A 1 108 ? 37.14202 94.06586 26.47161 1.000 16.11681 187 VAL A CA 1
ATOM 1479 C C . VAL A 1 108 ? 36.32518 93.17875 27.39199 1.000 16.60348 187 VAL A C 1
ATOM 1480 O O . VAL A 1 108 ? 35.81451 92.14205 26.95705 1.000 14.94651 187 VAL A O 1
ATOM 1493 N N . TYR A 1 109 ? 36.20740 93.57748 28.65746 1.000 15.82347 188 TYR A N 1
ATOM 1494 C CA . TYR A 1 109 ? 35.22704 92.99078 29.56687 1.000 14.56056 188 TYR A CA 1
ATOM 1495 C C . TYR A 1 109 ? 33.85671 93.63903 29.34708 1.000 16.84542 188 TYR A C 1
ATOM 1496 O O . TYR A 1 109 ? 33.70803 94.86295 29.48719 1.000 17.10042 188 TYR A O 1
ATOM 1514 N N . ALA A 1 110 ? 32.85266 92.83133 29.00907 1.000 16.54402 189 ALA A N 1
ATOM 1515 C CA . ALA A 1 110 ? 31.52228 93.31532 28.66101 1.000 15.30689 189 ALA A CA 1
ATOM 1516 C C . ALA A 1 110 ? 30.58747 92.89939 29.80035 1.000 14.24440 189 ALA A C 1
ATOM 1517 O O . ALA A 1 110 ? 30.06287 91.77140 29.81746 1.000 13.10807 189 ALA A O 1
ATOM 1524 N N . VAL A 1 111 ? 30.39827 93.79704 30.75563 1.000 15.44301 190 VAL A N 1
ATOM 1525 C CA . VAL A 1 111 ? 29.56559 93.52563 31.92628 1.000 16.61500 190 VAL A CA 1
ATOM 1526 C C . VAL A 1 111 ? 28.12816 93.92409 31.61177 1.000 15.17885 190 VAL A C 1
ATOM 1527 O O . VAL A 1 111 ? 27.84898 95.07330 31.22617 1.000 16.23749 190 VAL A O 1
ATOM 1540 N N . GLU A 1 112 ? 27.21383 92.98707 31.83143 1.000 14.65656 191 GLU A N 1
ATOM 1541 C CA . GLU A 1 112 ? 25.80029 93.22016 31.53959 1.000 18.64720 191 GLU A CA 1
ATOM 1542 C C . GLU A 1 112 ? 24.96593 92.38816 32.49242 1.000 19.27271 191 GLU A C 1
ATOM 1543 O O . GLU A 1 112 ? 25.20461 91.18572 32.63843 1.000 16.51238 191 GLU A O 1
ATOM 1555 N N . PHE A 1 113 ? 23.96613 93.03480 33.09689 1.000 18.85721 192 PHE A N 1
ATOM 1556 C CA . PHE A 1 113 ? 23.08838 92.41487 34.09537 1.000 24.84802 192 PHE A CA 1
ATOM 1557 C C . PHE A 1 113 ? 22.03813 91.48828 33.46164 1.000 26.12652 192 PHE A C 1
ATOM 1558 O O . PHE A 1 113 ? 21.76049 90.41066 34.00418 1.000 24.40743 192 PHE A O 1
ATOM 1575 N N . SER A 1 114 ? 21.42592 91.90020 32.34457 1.000 19.61316 193 SER A N 1
ATOM 1576 C CA . SER A 1 114 ? 20.37288 91.12968 31.67871 1.000 23.14895 193 SER A CA 1
ATOM 1577 C C . SER A 1 114 ? 20.88809 89.82800 31.07700 1.000 30.11490 193 SER A C 1
ATOM 1578 O O . SER A 1 114 ? 21.84853 89.81857 30.30509 1.000 21.40087 193 SER A O 1
ATOM 1586 N N . HIS A 1 115 ? 20.21854 88.71380 31.40412 1.000 21.25722 194 HIS A N 1
ATOM 1587 C CA . HIS A 1 115 ? 20.59788 87.44760 30.79361 1.000 20.06974 194 HIS A CA 1
ATOM 1588 C C . HIS A 1 115 ? 20.23585 87.41323 29.31953 1.000 20.22460 194 HIS A C 1
ATOM 1589 O O . HIS A 1 115 ? 20.96253 86.80442 28.52008 1.000 21.59371 194 HIS A O 1
ATOM 1603 N N . ARG A 1 116 ? 19.12277 88.04704 28.94287 1.000 24.18143 195 ARG A N 1
ATOM 1604 C CA . ARG A 1 116 ? 18.73737 88.07625 27.53502 1.000 33.10793 195 ARG A CA 1
ATOM 1605 C C . ARG A 1 116 ? 19.79151 88.78808 26.70110 1.000 24.99574 195 ARG A C 1
ATOM 1606 O O . ARG A 1 116 ? 20.23612 88.27949 25.66561 1.000 24.46620 195 ARG A O 1
ATOM 1627 N N . SER A 1 117 ? 20.20786 89.97089 27.16038 1.000 22.24370 196 SER A N 1
ATOM 1628 C CA . SER A 1 117 ? 21.30554 90.68949 26.52289 1.000 19.30470 196 SER A CA 1
ATOM 1629 C C . SER A 1 117 ? 22.58208 89.87931 26.56492 1.000 21.78113 196 SER A C 1
ATOM 1630 O O . SER A 1 117 ? 23.36253 89.87425 25.60128 1.000 21.32874 196 SER A O 1
ATOM 1638 N N . GLY A 1 118 ? 22.81836 89.21051 27.68737 1.000 22.11606 197 GLY A N 1
ATOM 1639 C CA . GLY A 1 118 ? 24.00965 88.40823 27.82014 1.000 21.39884 197 GLY A CA 1
ATOM 1640 C C . GLY A 1 118 ? 24.12841 87.35036 26.74821 1.000 22.65604 197 GLY A C 1
ATOM 1641 O O . GLY A 1 118 ? 25.22918 87.06739 26.26401 1.000 22.40429 197 GLY A O 1
ATOM 1645 N N . ARG A 1 119 ? 22.99968 86.74095 26.35704 1.000 21.89143 198 ARG A N 1
ATOM 1646 C CA . ARG A 1 119 ? 23.07451 85.73289 25.30811 1.000 22.16655 198 ARG A CA 1
ATOM 1647 C C . ARG A 1 119 ? 23.58500 86.33760 24.00813 1.000 20.42760 198 ARG A C 1
ATOM 1648 O O . ARG A 1 119 ? 24.34604 85.69740 23.26784 1.000 17.81976 198 ARG A O 1
ATOM 1669 N N . ASP A 1 120 ? 23.18545 87.57929 23.71064 1.000 22.95401 199 ASP A N 1
ATOM 1670 C CA . ASP A 1 120 ? 23.71205 88.24478 22.52654 1.000 22.36938 199 ASP A CA 1
ATOM 1671 C C . ASP A 1 120 ? 25.21983 88.47933 22.65594 1.000 15.93341 199 ASP A C 1
ATOM 1672 O O . ASP A 1 120 ? 25.96410 88.32299 21.68150 1.000 16.99519 199 ASP A O 1
ATOM 1681 N N . LEU A 1 121 ? 25.67829 88.88715 23.85178 1.000 20.74553 200 LEU A N 1
ATOM 1682 C CA . LEU A 1 121 ? 27.10154 89.13783 24.07505 1.000 20.51371 200 LEU A CA 1
ATOM 1683 C C . LEU A 1 121 ? 27.90958 87.87139 23.92389 1.000 19.56209 200 LEU A C 1
ATOM 1684 O O . LEU A 1 121 ? 29.03939 87.89934 23.42431 1.000 20.17705 200 LEU A O 1
ATOM 1700 N N . ILE A 1 122 ? 27.36690 86.74300 24.41015 1.000 19.20135 201 ILE A N 1
ATOM 1701 C CA . ILE A 1 122 ? 28.08651 85.48343 24.31509 1.000 16.63472 201 ILE A CA 1
ATOM 1702 C C . ILE A 1 122 ? 28.23012 85.06859 22.86625 1.000 14.83589 201 ILE A C 1
ATOM 1703 O O . ILE A 1 122 ? 29.28367 84.59346 22.43935 1.000 18.55488 201 ILE A O 1
ATOM 1719 N N . ASN A 1 123 ? 27.17574 85.27288 22.06221 1.000 19.34902 202 ASN A N 1
ATOM 1720 C CA . ASN A 1 123 ? 27.27510 84.93993 20.64589 1.000 19.64730 202 ASN A CA 1
ATOM 1721 C C . ASN A 1 123 ? 28.27446 85.84834 19.94245 1.000 22.42091 202 ASN A C 1
ATOM 1722 O O . ASN A 1 123 ? 29.09359 85.38074 19.14232 1.000 22.14844 202 ASN A O 1
ATOM 1733 N N . LEU A 1 124 ? 28.26478 87.13739 20.27456 1.000 21.68222 203 LEU A N 1
ATOM 1734 C CA . LEU A 1 124 ? 29.25250 88.05372 19.71456 1.000 17.44554 203 LEU A CA 1
ATOM 1735 C C . LEU A 1 124 ? 30.66668 87.61213 20.06239 1.000 17.97066 203 LEU A C 1
ATOM 1736 O O . LEU A 1 124 ? 31.57666 87.64954 19.21881 1.000 19.68837 203 LEU A O 1
ATOM 1752 N N . ALA A 1 125 ? 30.88551 87.20300 21.30728 1.000 18.00166 204 ALA A N 1
ATOM 1753 C CA . ALA A 1 125 ? 32.22893 86.90779 21.75879 1.000 17.39424 204 ALA A CA 1
ATOM 1754 C C . ALA A 1 125 ? 32.73028 85.54878 21.25990 1.000 18.27087 204 ALA A C 1
ATOM 1755 O O . ALA A 1 125 ? 33.92646 85.25931 21.37476 1.000 19.89980 204 ALA A O 1
ATOM 1762 N N . LYS A 1 126 ? 31.86329 84.73471 20.65038 1.000 22.28657 205 LYS A N 1
ATOM 1763 C CA . LYS A 1 126 ? 32.34253 83.46765 20.11334 1.000 20.89325 205 LYS A CA 1
ATOM 1764 C C . LYS A 1 126 ? 33.32450 83.69724 18.98462 1.000 24.78831 205 LYS A C 1
ATOM 1765 O O . LYS A 1 126 ? 34.26571 82.92039 18.81905 1.000 26.37431 205 LYS A O 1
ATOM 1784 N N . LYS A 1 127 ? 33.13285 84.78010 18.22103 1.000 22.23025 206 LYS A N 1
ATOM 1785 C CA . LYS A 1 127 ? 33.96649 85.13467 17.08107 1.000 28.30562 206 LYS A CA 1
ATOM 1786 C C . LYS A 1 127 ? 35.06774 86.12642 17.42647 1.000 25.68919 206 LYS A C 1
ATOM 1787 O O . LYS A 1 127 ? 36.01175 86.29926 16.64479 1.000 26.15854 206 LYS A O 1
ATOM 1806 N N . ARG A 1 128 ? 34.97365 86.77076 18.57468 1.000 23.42819 207 ARG A N 1
ATOM 1807 C CA . ARG A 1 128 ? 35.89483 87.83640 18.94270 1.000 24.34850 207 ARG A CA 1
ATOM 1808 C C . ARG A 1 128 ? 36.62928 87.39119 20.18816 1.000 23.66482 207 ARG A C 1
ATOM 1809 O O . ARG A 1 128 ? 36.08357 87.45820 21.29683 1.000 21.43293 207 ARG A O 1
ATOM 1830 N N A THR A 1 129 ? 37.87478 86.95810 20.00168 0.361 19.07406 208 THR A N 1
ATOM 1831 N N B THR A 1 129 ? 37.86784 86.94868 19.99103 0.639 18.95460 208 THR A N 1
ATOM 1832 C CA A THR A 1 129 ? 38.65746 86.42730 21.10847 0.361 19.99016 208 THR A CA 1
ATOM 1833 C CA B THR A 1 129 ? 38.66617 86.43414 21.09209 0.639 19.83428 208 THR A CA 1
ATOM 1834 C C A THR A 1 129 ? 38.86051 87.45789 22.20876 0.361 20.55180 208 THR A C 1
ATOM 1835 C C B THR A 1 129 ? 38.80206 87.45822 22.20905 0.639 20.59093 208 THR A C 1
ATOM 1836 O O A THR A 1 129 ? 39.01805 87.09028 23.37667 0.361 19.78644 208 THR A O 1
ATOM 1837 O O B THR A 1 129 ? 38.80093 87.08794 23.38496 0.639 19.35129 208 THR A O 1
ATOM 1858 N N . ASN A 1 130 ? 38.86399 88.74112 21.86672 1.000 18.93841 209 ASN A N 1
ATOM 1859 C CA . ASN A 1 130 ? 39.18925 89.77607 22.84242 1.000 20.09330 209 ASN A CA 1
ATOM 1860 C C . ASN A 1 130 ? 38.00442 90.25917 23.66374 1.000 17.90116 209 ASN A C 1
ATOM 1861 O O . ASN A 1 130 ? 38.17669 91.21779 24.42648 1.000 16.88338 209 ASN A O 1
ATOM 1872 N N . ILE A 1 131 ? 36.82028 89.64761 23.55978 1.000 13.14795 210 ILE A N 1
ATOM 1873 C CA . ILE A 1 131 ? 35.67301 90.02416 24.38526 1.000 13.42207 210 ILE A CA 1
ATOM 1874 C C . ILE A 1 131 ? 35.42345 88.94718 25.42217 1.000 18.14267 210 ILE A C 1
ATOM 1875 O O . ILE A 1 131 ? 35.29567 87.76000 25.07447 1.000 16.26421 210 ILE A O 1
ATOM 1891 N N . ILE A 1 132 ? 35.32052 89.35543 26.68662 1.000 15.83685 211 ILE A N 1
ATOM 1892 C CA . ILE A 1 132 ? 34.91001 88.49884 27.79216 1.000 13.78145 211 ILE A CA 1
ATOM 1893 C C . ILE A 1 132 ? 33.54433 88.97591 28.29022 1.000 14.06020 211 ILE A C 1
ATOM 1894 O O . ILE A 1 132 ? 33.46451 89.98488 29.01628 1.000 15.02645 211 ILE A O 1
ATOM 1910 N N . PRO A 1 133 ? 32.45151 88.24251 28.01145 1.000 14.53637 212 PRO A N 1
ATOM 1911 C CA . PRO A 1 133 ? 31.16018 88.55994 28.62151 1.000 16.18845 212 PRO A CA 1
ATOM 1912 C C . PRO A 1 133 ? 31.20182 88.26830 30.10711 1.000 17.13865 212 PRO A C 1
ATOM 1913 O O . PRO A 1 133 ? 31.73298 87.24719 30.53759 1.000 15.32014 212 PRO A O 1
ATOM 1924 N N . VAL A 1 134 ? 30.64615 89.17556 30.90424 1.000 14.08313 213 VAL A N 1
ATOM 1925 C CA . VAL A 1 134 ? 30.58100 89.02333 32.34986 1.000 15.56402 213 VAL A CA 1
ATOM 1926 C C . VAL A 1 134 ? 29.14040 89.33520 32.71756 1.000 16.29794 213 VAL A C 1
ATOM 1927 O O . VAL A 1 134 ? 28.73476 90.50539 32.77830 1.000 16.14051 213 VAL A O 1
ATOM 1940 N N . ILE A 1 135 ? 28.33671 88.29159 32.89302 1.000 17.57498 214 ILE A N 1
ATOM 1941 C CA . ILE A 1 135 ? 26.89101 88.47309 33.04857 1.000 16.09471 214 ILE A CA 1
ATOM 1942 C C . ILE A 1 135 ? 26.62677 88.55145 34.55122 1.000 20.55153 214 ILE A C 1
ATOM 1943 O O . ILE A 1 135 ? 26.37381 87.54488 35.24119 1.000 20.41837 214 ILE A O 1
ATOM 1959 N N . GLU A 1 136 ? 26.72937 89.76991 35.06879 1.000 16.64599 215 GLU A N 1
ATOM 1960 C CA . GLU A 1 136 ? 26.69987 90.04324 36.48696 1.000 17.53305 215 GLU A CA 1
ATOM 1961 C C . GLU A 1 136 ? 26.15252 91.43370 36.70860 1.000 17.48621 215 GLU A C 1
ATOM 1962 O O . GLU A 1 136 ? 26.14177 92.27714 35.79854 1.000 17.44691 215 GLU A O 1
ATOM 1974 N N . ASP A 1 137 ? 25.81859 91.69343 37.96830 1.000 22.70435 216 ASP A N 1
ATOM 1975 C CA . ASP A 1 137 ? 25.33795 92.98269 38.43784 1.000 21.29044 216 ASP A CA 1
ATOM 1976 C C . ASP A 1 137 ? 26.53041 93.84646 38.84872 1.000 17.08842 216 ASP A C 1
ATOM 1977 O O . ASP A 1 137 ? 27.19783 93.54920 39.84200 1.000 17.14820 216 ASP A O 1
ATOM 1986 N N . ALA A 1 138 ? 26.76251 94.93225 38.11147 1.000 17.61887 217 ALA A N 1
ATOM 1987 C CA . ALA A 1 138 ? 27.89406 95.81372 38.35542 1.000 16.98090 217 ALA A CA 1
ATOM 1988 C C . ALA A 1 138 ? 27.82700 96.51970 39.70406 1.000 20.65848 217 ALA A C 1
ATOM 1989 O O . ALA A 1 138 ? 28.82152 97.12014 40.12859 1.000 17.76888 217 ALA A O 1
ATOM 1996 N N . ARG A 1 139 ? 26.69157 96.46003 40.39560 1.000 18.89981 218 ARG A N 1
ATOM 1997 C CA . ARG A 1 139 ? 26.59824 97.01993 41.73330 1.000 15.78442 218 ARG A CA 1
ATOM 1998 C C . ARG A 1 139 ? 27.49423 96.32158 42.73836 1.000 21.68444 218 ARG A C 1
ATOM 1999 O O . ARG A 1 139 ? 27.84638 96.92601 43.74739 1.000 22.50096 218 ARG A O 1
ATOM 2020 N N . HIS A 1 140 ? 27.88288 95.05951 42.47913 1.000 20.90570 219 HIS A N 1
ATOM 2021 C CA . HIS A 1 140 ? 28.59973 94.21829 43.43705 1.000 22.51835 219 HIS A CA 1
ATOM 2022 C C . HIS A 1 140 ? 29.84094 93.63658 42.76345 1.000 21.90082 219 HIS A C 1
ATOM 2023 O O . HIS A 1 140 ? 29.92080 92.42075 42.49966 1.000 19.64693 219 HIS A O 1
ATOM 2037 N N . PRO A 1 141 ? 30.80629 94.48819 42.42532 1.000 17.73688 220 PRO A N 1
ATOM 2038 C CA . PRO A 1 141 ? 31.99746 94.00566 41.71084 1.000 17.66425 220 PRO A CA 1
ATOM 2039 C C . PRO A 1 141 ? 32.81772 93.01154 42.52152 1.000 19.81948 220 PRO A C 1
ATOM 2040 O O . PRO A 1 141 ? 33.59235 92.24424 41.92811 1.000 18.32131 220 PRO A O 1
ATOM 2051 N N . HIS A 1 142 ? 32.66409 92.95021 43.84924 1.000 18.36295 221 HIS A N 1
ATOM 2052 C CA . HIS A 1 142 ? 33.41196 91.90939 44.55852 1.000 20.54401 221 HIS A CA 1
ATOM 2053 C C . HIS A 1 142 ? 33.04989 90.50551 44.06797 1.000 22.61107 221 HIS A C 1
ATOM 2054 O O . HIS A 1 142 ? 33.86780 89.58111 44.19259 1.000 23.13559 221 HIS A O 1
ATOM 2068 N N . LYS A 1 143 ? 31.87876 90.32218 43.48029 1.000 17.58005 222 LYS A N 1
ATOM 2069 C CA . LYS A 1 143 ? 31.44689 89.00075 43.05416 1.000 18.55417 222 LYS A CA 1
ATOM 2070 C C . LYS A 1 143 ? 32.13933 88.51796 41.79340 1.000 21.09758 222 LYS A C 1
ATOM 2071 O O . LYS A 1 143 ? 32.15811 87.30326 41.54845 1.000 21.00312 222 LYS A O 1
ATOM 2090 N N . TYR A 1 144 ? 32.71837 89.41832 40.99257 1.000 18.22060 223 TYR A N 1
ATOM 2091 C CA . TYR A 1 144 ? 33.42086 89.02935 39.78256 1.000 13.62774 223 TYR A CA 1
ATOM 2092 C C . TYR A 1 144 ? 34.84077 89.56738 39.73468 1.000 14.69770 223 TYR A C 1
ATOM 2093 O O . TYR A 1 144 ? 35.48988 89.47867 38.68854 1.000 15.39907 223 TYR A O 1
ATOM 2111 N N A ARG A 1 145 ? 35.34404 90.08502 40.85238 0.520 16.61519 224 ARG A N 1
ATOM 2112 N N B ARG A 1 145 ? 35.36467 90.09742 40.84341 0.480 16.57207 224 ARG A N 1
ATOM 2113 C CA A ARG A 1 145 ? 36.66982 90.67395 40.88880 0.520 18.54535 224 ARG A CA 1
ATOM 2114 C CA B ARG A 1 145 ? 36.69118 90.69546 40.80655 0.480 18.53436 224 ARG A CA 1
ATOM 2115 C C A ARG A 1 145 ? 37.74936 89.69820 40.45578 0.520 15.09594 224 ARG A C 1
ATOM 2116 C C B ARG A 1 145 ? 37.76735 89.69072 40.42488 0.480 15.11652 224 ARG A C 1
ATOM 2117 O O A ARG A 1 145 ? 38.75280 90.11369 39.86078 0.520 17.18575 224 ARG A O 1
ATOM 2118 O O B ARG A 1 145 ? 38.78920 90.07804 39.84409 0.480 17.24183 224 ARG A O 1
ATOM 2159 N N . MET A 1 146 ? 37.57394 88.39991 40.73967 1.000 15.15343 225 MET A N 1
ATOM 2160 C CA . MET A 1 146 ? 38.57044 87.38478 40.37810 1.000 17.18828 225 MET A CA 1
ATOM 2161 C C . MET A 1 146 ? 38.69945 87.17495 38.87020 1.000 14.79824 225 MET A C 1
ATOM 2162 O O . MET A 1 146 ? 39.66909 86.55937 38.42100 1.000 18.60886 225 MET A O 1
ATOM 2176 N N . LEU A 1 147 ? 37.73857 87.66207 38.06649 1.000 14.79204 226 LEU A N 1
ATOM 2177 C CA . LEU A 1 147 ? 37.76294 87.54551 36.61602 1.000 12.91419 226 LEU A CA 1
ATOM 2178 C C . LEU A 1 147 ? 38.39209 88.73229 35.89514 1.000 17.37036 226 LEU A C 1
ATOM 2179 O O . LEU A 1 147 ? 38.65625 88.62178 34.70980 1.000 16.62089 226 LEU A O 1
ATOM 2195 N N . ILE A 1 148 ? 38.59812 89.86717 36.55910 1.000 12.72913 227 ILE A N 1
ATOM 2196 C CA . ILE A 1 148 ? 38.87560 91.12412 35.88372 1.000 11.51071 227 ILE A CA 1
ATOM 2197 C C . ILE A 1 148 ? 40.31990 91.51269 36.14372 1.000 13.50933 227 ILE A C 1
ATOM 2198 O O . ILE A 1 148 ? 40.65037 91.94966 37.24940 1.000 16.03639 227 ILE A O 1
ATOM 2214 N N . ALA A 1 149 ? 41.15284 91.41022 35.12043 1.000 15.84887 228 ALA A N 1
ATOM 2215 C CA . ALA A 1 149 ? 42.49219 91.98669 35.19780 1.000 16.73785 228 ALA A CA 1
ATOM 2216 C C . ALA A 1 149 ? 42.40832 93.51138 35.18484 1.000 13.10011 228 ALA A C 1
ATOM 2217 O O . ALA A 1 149 ? 41.52757 94.07766 34.56358 1.000 14.87143 228 ALA A O 1
ATOM 2224 N N A MET A 1 150 ? 43.35588 94.17140 35.87135 0.634 14.84346 229 MET A N 1
ATOM 2225 N N B MET A 1 150 ? 43.36492 94.16681 35.86778 0.366 14.88431 229 MET A N 1
ATOM 2226 C CA A MET A 1 150 ? 43.30558 95.62564 35.96609 0.634 18.08633 229 MET A CA 1
ATOM 2227 C CA B MET A 1 150 ? 43.41612 95.62788 35.90047 0.366 18.23053 229 MET A CA 1
ATOM 2228 C C A MET A 1 150 ? 43.26950 96.24838 34.57313 0.634 15.07753 229 MET A C 1
ATOM 2229 C C B MET A 1 150 ? 43.24309 96.21239 34.50735 0.366 15.12103 229 MET A C 1
ATOM 2230 O O A MET A 1 150 ? 44.06198 95.89756 33.69484 0.634 15.57715 229 MET A O 1
ATOM 2231 O O B MET A 1 150 ? 43.92980 95.80882 33.56291 0.366 15.82864 229 MET A O 1
ATOM 2258 N N . VAL A 1 151 ? 42.35103 97.19360 34.37929 1.000 15.59916 230 VAL A N 1
ATOM 2259 C CA . VAL A 1 151 ? 42.06993 97.76511 33.07767 1.000 15.09064 230 VAL A CA 1
ATOM 2260 C C . VAL A 1 151 ? 42.65222 99.16527 32.97282 1.000 12.48674 230 VAL A C 1
ATOM 2261 O O . VAL A 1 151 ? 42.97262 99.81857 33.96497 1.000 14.62283 230 VAL A O 1
ATOM 2274 N N . ASP A 1 152 ? 42.76055 99.61030 31.72288 1.000 14.25080 231 ASP A N 1
ATOM 2275 C CA . ASP A 1 152 ? 43.25950 100.92124 31.33317 1.000 15.45143 231 ASP A CA 1
ATOM 2276 C C . ASP A 1 152 ? 42.15740 101.97668 31.29933 1.000 16.51447 231 ASP A C 1
ATOM 2277 O O . ASP A 1 152 ? 42.43837 103.17140 31.50968 1.000 14.89122 231 ASP A O 1
ATOM 2286 N N . VAL A 1 153 ? 40.93576 101.58247 30.95532 1.000 13.21582 232 VAL A N 1
ATOM 2287 C CA . VAL A 1 153 ? 39.83169 102.53723 30.78478 1.000 12.75383 232 VAL A CA 1
ATOM 2288 C C . VAL A 1 153 ? 38.52080 101.84164 31.17187 1.000 17.19392 232 VAL A C 1
ATOM 2289 O O . VAL A 1 153 ? 38.33683 100.64214 30.93503 1.000 13.82615 232 VAL A O 1
ATOM 2302 N N . ILE A 1 154 ? 37.61303 102.58873 31.77805 1.000 13.78863 233 ILE A N 1
ATOM 2303 C CA . ILE A 1 154 ? 36.25010 102.11238 32.02177 1.000 11.14510 233 ILE A CA 1
ATOM 2304 C C . ILE A 1 154 ? 35.33075 102.95544 31.15715 1.000 14.17476 233 ILE A C 1
ATOM 2305 O O . ILE A 1 154 ? 35.46685 104.19153 31.12289 1.000 13.82685 233 ILE A O 1
ATOM 2321 N N . PHE A 1 155 ? 34.42010 102.28710 30.44376 1.000 11.21709 234 PHE A N 1
ATOM 2322 C CA . PHE A 1 155 ? 33.30684 102.92689 29.75564 1.000 14.85059 234 PHE A CA 1
ATOM 2323 C C . PHE A 1 155 ? 32.02438 102.54261 30.48329 1.000 16.71096 234 PHE A C 1
ATOM 2324 O O . PHE A 1 155 ? 31.86198 101.40168 30.94379 1.000 16.94389 234 PHE A O 1
ATOM 2341 N N . ALA A 1 156 ? 31.12476 103.51056 30.63065 1.000 12.53510 235 ALA A N 1
ATOM 2342 C CA . ALA A 1 156 ? 29.85629 103.17797 31.28207 1.000 11.60084 235 ALA A CA 1
ATOM 2343 C C . ALA A 1 156 ? 28.75976 104.04562 30.71307 1.000 15.35263 235 ALA A C 1
ATOM 2344 O O . ALA A 1 156 ? 28.97825 105.20491 30.39614 1.000 16.90824 235 ALA A O 1
ATOM 2351 N N . ASP A 1 157 ? 27.56641 103.46703 30.63829 1.000 20.39081 236 ASP A N 1
ATOM 2352 C CA . ASP A 1 157 ? 26.31892 104.16617 30.35031 1.000 34.11069 236 ASP A CA 1
ATOM 2353 C C . ASP A 1 157 ? 25.56336 104.36746 31.67418 1.000 45.95063 236 ASP A C 1
ATOM 2354 O O . ASP A 1 157 ? 25.02478 103.40068 32.22430 1.000 41.36192 236 ASP A O 1
ATOM 2363 N N . VAL A 1 158 ? 25.51575 105.61393 32.19238 1.000 32.52987 237 VAL A N 1
ATOM 2364 C CA . VAL A 1 158 ? 24.85448 105.91793 33.47203 1.000 42.11019 237 VAL A CA 1
ATOM 2365 C C . VAL A 1 158 ? 23.45393 106.48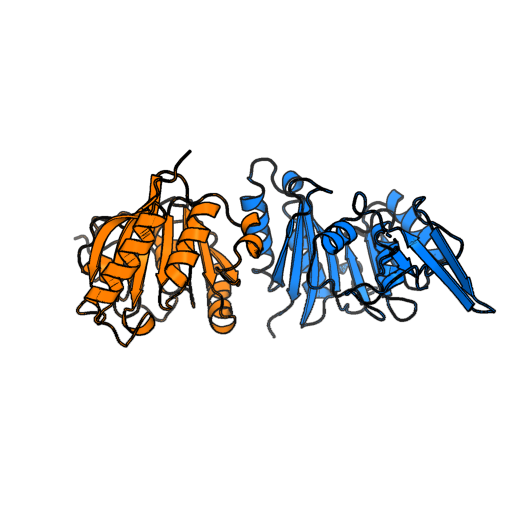960 33.24569 1.000 43.83728 237 VAL A C 1
ATOM 2366 O O . VAL A 1 158 ? 23.25939 107.43209 32.46354 1.000 32.62247 237 VAL A O 1
ATOM 2379 N N . ALA A 1 159 ? 22.47772 105.95308 33.98335 1.000 35.40060 238 ALA A N 1
ATOM 2380 C CA . ALA A 1 159 ? 21.08449 106.33855 33.81698 1.000 34.43974 238 ALA A CA 1
ATOM 2381 C C . ALA A 1 159 ? 20.29009 106.41080 35.11565 1.000 45.88380 238 ALA A C 1
ATOM 2382 O O . ALA A 1 159 ? 19.08710 106.67976 35.05195 1.000 38.15569 238 ALA A O 1
ATOM 2389 N N . GLN A 1 160 ? 20.89700 106.18938 36.27666 1.000 40.13140 239 GLN A N 1
ATOM 2390 C CA . GLN A 1 160 ? 20.20702 106.32401 37.55241 1.000 23.65099 239 GLN A CA 1
ATOM 2391 C C . GLN A 1 160 ? 21.08872 107.08341 38.51442 1.000 32.65322 239 GLN A C 1
ATOM 2392 O O . GLN A 1 160 ? 22.29287 107.22814 38.30405 1.000 28.61439 239 GLN A O 1
ATOM 2406 N N . PRO A 1 161 ? 20.50493 107.66104 39.57828 1.000 29.32632 240 PRO A N 1
ATOM 2407 C CA . PRO A 1 161 ? 21.30842 108.52911 40.44647 1.000 35.64808 240 PRO A CA 1
ATOM 2408 C C . PRO A 1 161 ? 22.26801 107.76243 41.32488 1.000 31.17245 240 PRO A C 1
ATOM 2409 O O . PRO A 1 161 ? 22.96531 108.37956 42.15775 1.000 32.89344 240 PRO A O 1
ATOM 2420 N N . ASP A 1 162 ? 22.32798 106.44369 41.18294 1.000 36.61616 241 ASP A N 1
ATOM 2421 C CA . ASP A 1 162 ? 23.27311 105.64346 41.93629 1.000 30.21587 241 ASP A CA 1
ATOM 2422 C C . ASP A 1 162 ? 24.35612 105.03208 41.06463 1.000 29.63030 241 ASP A C 1
ATOM 2423 O O . ASP A 1 162 ? 25.27426 104.41948 41.59955 1.000 31.91352 241 ASP A O 1
ATOM 2432 N N . GLN A 1 163 ? 24.33270 105.25527 39.76218 1.000 24.68130 242 GLN A N 1
ATOM 2433 C CA . GLN A 1 163 ? 25.24229 104.53629 38.88128 1.000 27.53033 242 GLN A CA 1
ATOM 2434 C C . GLN A 1 163 ? 26.60865 105.18167 38.66945 1.000 27.18765 242 GLN A C 1
ATOM 2435 O O . GLN A 1 163 ? 27.58162 104.45192 38.43928 1.000 18.00730 242 GLN A O 1
ATOM 2449 N N . THR A 1 164 ? 26.75584 106.50065 38.75055 1.000 16.54681 243 THR A N 1
ATOM 2450 C CA . THR A 1 164 ? 28.11390 107.03384 38.86462 1.000 16.06201 243 THR A CA 1
ATOM 2451 C C . THR A 1 164 ? 28.84201 106.37817 40.03252 1.000 17.11555 243 THR A C 1
ATOM 2452 O O . THR A 1 164 ? 30.03123 106.04465 39.93003 1.000 15.82453 243 THR A O 1
ATOM 2463 N N . ARG A 1 165 ? 28.13353 106.16043 41.14308 1.000 16.14186 244 ARG A N 1
ATOM 2464 C CA . ARG A 1 165 ? 28.77855 105.52469 42.29103 1.000 19.34981 244 ARG A CA 1
ATOM 2465 C C . ARG A 1 165 ? 29.12112 104.06753 41.98113 1.000 19.00500 244 ARG A C 1
ATOM 2466 O O . ARG A 1 165 ? 30.18876 103.58423 42.38182 1.000 19.28636 244 ARG A O 1
ATOM 2487 N N . ILE A 1 166 ? 28.27160 103.38556 41.21751 1.000 19.09837 245 ILE A N 1
ATOM 2488 C CA . ILE A 1 166 ? 28.57828 102.01381 40.78847 1.000 17.75292 245 ILE A CA 1
ATOM 2489 C C . ILE A 1 166 ? 29.82912 102.00830 39.91340 1.000 19.05984 245 ILE A C 1
ATOM 2490 O O . ILE A 1 166 ? 30.70733 101.13925 40.05420 1.000 18.94831 245 ILE A O 1
ATOM 2506 N N . VAL A 1 167 ? 29.90649 102.94387 38.95593 1.000 16.42568 246 VAL A N 1
ATOM 2507 C CA . VAL A 1 167 ? 31.09633 103.04414 38.11491 1.000 12.72673 246 VAL A CA 1
ATOM 2508 C C . VAL A 1 167 ? 32.33209 103.28208 38.97307 1.000 16.44890 246 VAL A C 1
ATOM 2509 O O . VAL A 1 167 ? 33.39360 102.66699 38.76012 1.000 14.37101 246 VAL A O 1
ATOM 2522 N N . ALA A 1 168 ? 32.21085 104.17110 39.96600 1.000 12.73573 247 ALA A N 1
ATOM 2523 C CA . ALA A 1 168 ? 33.34017 104.46893 40.82812 1.000 15.39056 247 ALA A CA 1
ATOM 2524 C C . ALA A 1 168 ? 33.77247 103.24601 41.63538 1.000 14.90145 247 ALA A C 1
ATOM 2525 O O . ALA A 1 168 ? 34.96702 103.02286 41.82304 1.000 18.80504 247 ALA A O 1
ATOM 2532 N N . LEU A 1 169 ? 32.81762 102.47694 42.16082 1.000 17.57646 248 LEU A N 1
ATOM 2533 C CA . LEU A 1 169 ? 33.17102 101.27235 42.90821 1.000 20.50668 248 LEU A CA 1
ATOM 2534 C C . LEU A 1 169 ? 33.91030 100.27006 42.02217 1.000 17.84747 248 LEU A C 1
ATOM 2535 O O . LEU A 1 169 ? 34.88535 99.64672 42.45121 1.000 18.37980 248 LEU A O 1
ATOM 2551 N N . ASN A 1 170 ? 33.49415 100.14500 40.75966 1.000 14.65933 249 ASN A N 1
ATOM 2552 C CA . ASN A 1 170 ? 34.25932 99.33534 39.81348 1.000 12.44063 249 ASN A CA 1
ATOM 2553 C C . ASN A 1 170 ? 35.64548 99.92649 39.56512 1.000 14.05149 249 ASN A C 1
ATOM 2554 O O . ASN A 1 170 ? 36.62810 99.18806 39.46574 1.000 16.16667 249 ASN A O 1
ATOM 2565 N N . ALA A 1 171 ? 35.73694 101.24946 39.41074 1.000 12.65268 250 ALA A N 1
ATOM 2566 C CA . ALA A 1 171 ? 37.03668 101.87478 39.21049 1.000 13.04040 250 ALA A CA 1
ATOM 2567 C C . ALA A 1 171 ? 37.98571 101.61273 40.37713 1.000 14.61290 250 ALA A C 1
ATOM 2568 O O . ALA A 1 171 ? 39.18725 101.33303 40.17285 1.000 13.55547 250 ALA A O 1
ATOM 2575 N N . HIS A 1 172 ? 37.48031 101.70568 41.60368 1.000 15.18486 251 HIS A N 1
ATOM 2576 C CA . HIS A 1 172 ? 38.34666 101.53221 42.76197 1.000 16.98281 251 HIS A CA 1
ATOM 2577 C C . HIS A 1 172 ? 38.87553 100.10522 42.81181 1.000 21.44662 251 HIS A C 1
ATOM 2578 O O . HIS A 1 172 ? 39.94548 99.85765 43.37644 1.000 19.06452 251 HIS A O 1
ATOM 2592 N N . THR A 1 173 ? 38.14721 99.16954 42.21676 1.000 15.54685 252 THR A N 1
ATOM 2593 C CA . THR A 1 173 ? 38.56410 97.77481 42.21472 1.000 14.61335 252 THR A CA 1
ATOM 2594 C C . THR A 1 173 ? 39.44448 97.44432 41.02594 1.000 18.73764 252 THR A C 1
ATOM 2595 O O . THR A 1 173 ? 40.36508 96.63129 41.16521 1.000 17.99829 252 THR A O 1
ATOM 2606 N N . PHE A 1 174 ? 39.17747 98.04657 39.85129 1.000 16.54019 253 PHE A N 1
ATOM 2607 C CA . PHE A 1 174 ? 39.69026 97.57430 38.57519 1.000 13.89288 253 PHE A CA 1
ATOM 2608 C C . PHE A 1 174 ? 40.49458 98.56369 37.74524 1.000 15.65451 253 PHE A C 1
ATOM 2609 O O . PHE A 1 174 ? 41.23173 98.13035 36.85336 1.000 16.62268 253 PHE A O 1
ATOM 2626 N N . LEU A 1 175 ? 40.37244 99.87246 37.96414 1.000 15.90570 254 LEU A N 1
ATOM 2627 C CA . LEU A 1 175 ? 40.95322 100.83550 37.05193 1.000 12.69262 254 LEU A CA 1
ATOM 2628 C C . LEU A 1 175 ? 42.33821 101.24775 37.55543 1.000 16.16040 254 LEU A C 1
ATOM 2629 O O . LEU A 1 175 ? 42.49342 101.61136 38.72442 1.000 18.40024 254 LEU A O 1
ATOM 2645 N N A ARG A 1 176 ? 43.33878 101.17758 36.67899 0.453 16.21684 255 ARG A N 1
ATOM 2646 N N B ARG A 1 176 ? 43.33682 101.17707 36.68176 0.547 16.21428 255 ARG A N 1
ATOM 2647 C CA A ARG A 1 176 ? 44.70128 101.50095 37.08928 0.453 18.96848 255 ARG A CA 1
ATOM 2648 C CA B ARG A 1 176 ? 44.69496 101.50384 37.09745 0.547 18.98184 255 ARG A CA 1
ATOM 2649 C C A ARG A 1 176 ? 44.80293 102.95901 37.51017 0.453 18.98178 255 ARG A C 1
ATOM 2650 C C B ARG A 1 176 ? 44.79230 102.95905 37.52286 0.547 18.97565 255 ARG A C 1
ATOM 2651 O O A ARG A 1 176 ? 44.06598 103.81989 37.02747 0.453 16.98521 255 ARG A O 1
ATOM 2652 O O B ARG A 1 176 ? 44.04416 103.81726 37.05437 0.547 16.94903 255 ARG A O 1
ATOM 2693 N N . ASN A 1 177 ? 45.75271 103.23474 38.40553 1.000 18.21226 256 ASN A N 1
ATOM 2694 C CA . ASN A 1 177 ? 46.08971 104.61333 38.73860 1.000 20.85307 256 ASN A CA 1
ATOM 2695 C C . ASN A 1 177 ? 46.46789 105.35886 37.46640 1.000 18.38463 256 ASN A C 1
ATOM 2696 O O . ASN A 1 177 ? 47.32924 104.91643 36.69358 1.000 20.36295 256 ASN A O 1
ATOM 2707 N N . GLY A 1 178 ? 45.80448 106.48595 37.20303 1.000 15.47140 257 GLY A N 1
ATOM 2708 C CA . GLY A 1 178 ? 46.07957 107.20608 35.98481 1.000 16.61205 257 GLY A CA 1
ATOM 2709 C C . GLY A 1 178 ? 45.38554 106.64502 34.76437 1.000 21.47279 257 GLY A C 1
ATOM 2710 O O . GLY A 1 178 ? 45.58307 107.17032 33.65538 1.000 18.45911 257 GLY A O 1
ATOM 2714 N N . GLY A 1 179 ? 44.59657 105.58762 34.92567 1.000 17.26787 258 GLY A N 1
ATOM 2715 C CA . GLY A 1 179 ? 43.70052 105.14613 33.87582 1.000 15.87110 258 GLY A CA 1
ATOM 2716 C C . GLY A 1 179 ? 42.57654 106.15401 33.67864 1.000 17.51184 258 GLY A C 1
ATOM 2717 O O . GLY A 1 179 ? 42.48660 107.17765 34.36235 1.000 15.03879 258 GLY A O 1
ATOM 2721 N N . HIS A 1 180 ? 41.69934 105.85630 32.72983 1.000 14.69948 259 HIS A N 1
ATOM 2722 C CA . HIS A 1 180 ? 40.71267 106.85769 32.31424 1.000 15.27296 259 HIS A CA 1
ATOM 2723 C C . HIS A 1 180 ? 39.30814 106.29790 32.33902 1.000 13.87968 259 HIS A C 1
ATOM 2724 O O . HIS A 1 180 ? 39.08583 105.07990 32.39648 1.000 15.47089 259 HIS A O 1
ATOM 2738 N N . PHE A 1 181 ? 38.33451 107.21568 32.28509 1.000 14.80539 260 PHE A N 1
ATOM 2739 C CA . PHE A 1 181 ? 36.93727 106.82260 32.21105 1.000 14.58568 260 PHE A CA 1
ATOM 2740 C C . PHE A 1 181 ? 36.21639 107.63753 31.13520 1.000 17.35865 260 PHE A C 1
ATOM 2741 O O . PHE A 1 181 ? 36.57364 108.79409 30.85383 1.000 14.07325 260 PHE A O 1
ATOM 2758 N N . VAL A 1 182 ? 35.21311 107.00535 30.52241 1.000 13.86069 261 VAL A N 1
ATOM 2759 C CA . VAL A 1 182 ? 34.34671 107.60230 29.51797 1.000 11.58097 261 VAL A CA 1
ATOM 2760 C C . VAL A 1 182 ? 32.93514 107.21281 29.94118 1.000 12.98994 261 VAL A C 1
ATOM 2761 O O . VAL A 1 182 ? 32.57089 106.02810 29.89153 1.000 13.88617 261 VAL A O 1
ATOM 2774 N N . ILE A 1 183 ? 32.15225 108.19066 30.37927 1.000 14.52485 262 ILE A N 1
ATOM 2775 C CA . ILE A 1 183 ? 30.88107 107.90618 31.02403 1.000 11.70870 262 ILE A CA 1
ATOM 2776 C C . ILE A 1 183 ? 29.81054 108.65761 30.25598 1.000 16.84080 262 ILE A C 1
ATOM 2777 O O . ILE A 1 183 ? 29.91118 109.87295 30.07170 1.000 19.27458 262 ILE A O 1
ATOM 2793 N N . SER A 1 184 ? 28.79561 107.93423 29.79829 1.000 15.15037 263 SER A N 1
ATOM 2794 C CA . SER A 1 184 ? 27.65817 108.60178 29.16863 1.000 18.65738 263 SER A CA 1
ATOM 2795 C C . SER A 1 184 ? 26.56106 108.79384 30.20958 1.000 18.97960 263 SER A C 1
ATOM 2796 O O . SER A 1 184 ? 26.30192 107.91533 31.04264 1.000 20.58152 263 SER A O 1
ATOM 2804 N N . ILE A 1 185 ? 25.92562 109.97416 30.18087 1.000 19.02708 264 ILE A N 1
ATOM 2805 C CA . ILE A 1 185 ? 24.95377 110.38776 31.20058 1.000 15.73686 264 ILE A CA 1
ATOM 2806 C C . ILE A 1 185 ? 23.65129 110.77207 30.50303 1.000 17.15209 264 ILE A C 1
ATOM 2807 O O . ILE A 1 185 ? 23.60496 111.77402 29.77620 1.000 16.41770 264 ILE A O 1
ATOM 2823 N N . LYS A 1 186 ? 22.57938 109.99221 30.73966 1.000 17.02893 265 LYS A N 1
ATOM 2824 C CA . LYS A 1 186 ? 21.24820 110.33151 30.23450 1.000 16.86324 265 LYS A CA 1
ATOM 2825 C C . LYS A 1 186 ? 20.53163 111.12559 31.32648 1.000 16.81284 265 LYS A C 1
ATOM 2826 O O . LYS A 1 186 ? 20.03106 110.55212 32.29594 1.000 16.16926 265 LYS A O 1
ATOM 2845 N N . ALA A 1 187 ? 20.46663 112.45264 31.17355 1.000 17.20832 266 ALA A N 1
ATOM 2846 C CA . ALA A 1 187 ? 20.06503 113.27631 32.30286 1.000 17.10976 266 ALA A CA 1
ATOM 2847 C C . ALA A 1 187 ? 18.62909 112.96429 32.70928 1.000 15.42481 266 ALA A C 1
ATOM 2848 O O . ALA A 1 187 ? 18.30676 112.98393 33.89470 1.000 15.38085 266 ALA A O 1
ATOM 2855 N N . ASN A 1 188 ? 17.77950 112.68749 31.71654 1.000 18.00803 267 ASN A N 1
ATOM 2856 C CA . ASN A 1 188 ? 16.36135 112.41333 31.94472 1.000 22.97265 267 ASN A CA 1
ATOM 2857 C C . ASN A 1 188 ? 16.18124 111.20166 32.83561 1.000 32.78194 267 ASN A C 1
ATOM 2858 O O . ASN A 1 188 ? 15.21051 111.12098 33.60694 1.000 20.86462 267 ASN A O 1
ATOM 2869 N N . CYS A 1 189 ? 17.11709 110.24803 32.75113 1.000 18.75411 268 CYS A N 1
ATOM 2870 C CA . CYS A 1 189 ? 17.02202 109.03415 33.54107 1.000 23.55960 268 CYS A CA 1
ATOM 2871 C C . CYS A 1 189 ? 17.62369 109.19907 34.91902 1.000 23.39426 268 CYS A C 1
ATOM 2872 O O . CYS A 1 189 ? 17.25434 108.46256 35.83253 1.000 36.45056 268 CYS A O 1
ATOM 2880 N N . ILE A 1 190 ? 18.48093 110.19487 35.12167 1.000 18.16856 269 ILE A N 1
ATOM 2881 C CA . ILE A 1 190 ? 19.00301 110.40980 36.45140 1.000 14.30530 269 ILE A CA 1
ATOM 2882 C C . ILE A 1 190 ? 17.99813 111.17091 37.30673 1.000 17.36381 269 ILE A C 1
ATOM 2883 O O . ILE A 1 190 ? 17.70763 110.77967 38.44490 1.000 20.49078 269 ILE A O 1
ATOM 2899 N N . ASP A 1 191 ? 17.48420 112.28993 36.79423 1.000 16.49486 270 ASP A N 1
ATOM 2900 C CA . ASP A 1 191 ? 16.48349 113.06186 37.54422 1.000 20.88931 270 ASP A CA 1
ATOM 2901 C C . ASP A 1 191 ? 15.67903 113.86406 36.52284 1.000 15.55288 270 ASP A C 1
ATOM 2902 O O . ASP A 1 191 ? 16.11402 114.93470 36.09463 1.000 15.92083 270 ASP A O 1
ATOM 2911 N N . SER A 1 192 ? 14.49948 113.36266 36.17210 1.000 15.32446 271 SER A N 1
ATOM 2912 C CA . SER A 1 192 ? 13.68028 114.05758 35.20781 1.000 13.94218 271 SER A CA 1
ATOM 2913 C C . SER A 1 192 ? 13.11673 115.37486 35.74432 1.000 11.72772 271 SER A C 1
ATOM 2914 O O . SER A 1 192 ? 12.52503 116.09193 34.95249 1.000 15.56856 271 SER A O 1
ATOM 2922 N N . THR A 1 193 ? 13.20017 115.64077 37.04719 1.000 13.95910 272 THR A N 1
ATOM 2923 C CA . THR A 1 193 ? 12.68920 116.90819 37.57015 1.000 13.15702 272 THR A CA 1
ATOM 2924 C C . THR A 1 193 ? 13.77858 117.97349 37.64360 1.000 16.62236 272 THR A C 1
ATOM 2925 O O . THR A 1 193 ? 13.49014 119.12119 38.02324 1.000 14.63747 272 THR A O 1
ATOM 2936 N N . ALA A 1 194 ? 14.99925 117.62384 37.28359 1.000 16.30629 273 ALA A N 1
ATOM 2937 C CA . ALA A 1 194 ? 16.13180 118.54529 37.29801 1.000 12.54599 273 ALA A CA 1
ATOM 2938 C C . ALA A 1 194 ? 16.42641 118.98912 35.87350 1.000 14.63345 273 ALA A C 1
ATOM 2939 O O . ALA A 1 194 ? 16.09763 118.28262 34.89796 1.000 16.57212 273 ALA A O 1
ATOM 2946 N N . SER A 1 195 ? 17.05550 120.17094 35.74508 1.000 14.16995 274 SER A N 1
ATOM 2947 C CA . SER A 1 195 ? 17.55297 120.55089 34.43186 1.000 13.79439 274 SER A CA 1
ATOM 2948 C C . SER A 1 195 ? 18.73485 119.65826 34.06384 1.000 12.55517 274 SER A C 1
ATOM 2949 O O . SER A 1 195 ? 19.41947 119.10793 34.91928 1.000 12.48900 274 SER A O 1
ATOM 2952 N N . ALA A 1 196 ? 18.95820 119.52170 32.76534 1.000 12.03416 275 ALA A N 1
ATOM 2953 C CA . ALA A 1 196 ? 20.06808 118.71342 32.30065 1.000 14.58791 275 ALA A CA 1
ATOM 2954 C C . ALA A 1 196 ? 21.38274 119.25079 32.87313 1.000 14.82850 275 ALA A C 1
ATOM 2955 O O . ALA A 1 196 ? 22.25592 118.46858 33.27703 1.000 14.34465 275 ALA A O 1
ATOM 2962 N N . GLU A 1 197 ? 21.49350 120.58540 32.99271 1.000 15.74553 276 GLU A N 1
ATOM 2963 C CA . GLU A 1 197 ? 22.72158 121.15825 33.54654 1.000 15.04857 276 GLU A CA 1
ATOM 2964 C C . GLU A 1 197 ? 22.89349 120.80971 35.02010 1.000 16.53579 276 GLU A C 1
ATOM 2965 O O . GLU A 1 197 ? 24.00773 120.49930 35.46913 1.000 18.00207 276 GLU A O 1
ATOM 2977 N N . ALA A 1 198 ? 21.79682 120.82500 35.79243 1.000 17.88498 277 ALA A N 1
ATOM 2978 C CA . ALA A 1 198 ? 21.87519 120.44102 37.19165 1.000 16.08593 277 ALA A CA 1
ATOM 2979 C C . ALA A 1 198 ? 22.32020 118.99967 37.30936 1.000 14.34460 277 ALA A C 1
ATOM 2980 O O . ALA A 1 198 ? 23.14568 118.65340 38.17377 1.000 14.17960 277 ALA A O 1
ATOM 2987 N N . VAL A 1 199 ? 21.78217 118.14247 36.44025 1.000 15.89610 278 VAL A N 1
ATOM 2988 C CA . VAL A 1 199 ? 22.15741 116.74295 36.48719 1.000 12.21888 278 VAL A CA 1
ATOM 2989 C C . VAL A 1 199 ? 23.63600 116.56466 36.13492 1.000 13.36910 278 VAL A C 1
ATOM 2990 O O . VAL A 1 199 ? 24.39010 115.90635 36.87014 1.000 14.37615 278 VAL A O 1
ATOM 3003 N N . PHE A 1 200 ? 24.07633 117.15701 35.04173 1.000 14.64735 279 PHE A N 1
ATOM 3004 C CA . PHE A 1 200 ? 25.46836 116.94015 34.62838 1.000 14.35410 279 PHE A CA 1
ATOM 3005 C C . PHE A 1 200 ? 26.44023 117.51398 35.66057 1.000 17.92684 279 PHE A C 1
ATOM 3006 O O . PHE A 1 200 ? 27.46578 116.91147 35.96025 1.000 14.36710 279 PHE A O 1
ATOM 3023 N N . ALA A 1 201 ? 26.12491 118.67586 36.24316 1.000 14.15282 280 ALA A N 1
ATOM 3024 C CA . ALA A 1 201 ? 26.99124 119.20778 37.29507 1.000 17.82945 280 ALA A CA 1
ATOM 3025 C C . ALA A 1 201 ? 27.03480 118.28503 38.50176 1.000 16.99751 280 ALA A C 1
ATOM 3026 O O . ALA A 1 201 ? 28.10926 118.03853 39.07192 1.000 16.66442 280 ALA A O 1
ATOM 3033 N N . SER A 1 202 ? 25.87661 117.76051 38.91587 1.000 16.94823 281 SER A N 1
ATOM 3034 C CA . SER A 1 202 ? 25.84142 116.90619 40.09307 1.000 15.53303 281 SER A CA 1
ATOM 3035 C C . SER A 1 202 ? 26.60471 115.59890 39.85582 1.000 13.18269 281 SER A C 1
ATOM 3036 O O . SER A 1 202 ? 27.26258 115.08528 40.77333 1.000 18.33814 281 SER A O 1
ATOM 3044 N N . GLU A 1 203 ? 26.51685 115.04611 38.63931 1.000 14.01895 282 GLU A N 1
ATOM 3045 C CA . GLU A 1 203 ? 27.23346 113.80546 38.33906 1.000 15.37644 282 GLU A CA 1
ATOM 3046 C C . GLU A 1 203 ? 28.74615 114.05154 38.26945 1.000 17.76003 282 GLU A C 1
ATOM 3047 O O . GLU A 1 203 ? 29.53487 113.23777 38.76016 1.000 15.50112 282 GLU A O 1
ATOM 3059 N N . VAL A 1 204 ? 29.15508 115.16755 37.65896 1.000 14.55207 283 VAL A N 1
ATOM 3060 C CA . VAL A 1 204 ? 30.58398 115.50703 37.67902 1.000 15.84046 283 VAL A CA 1
ATOM 3061 C C . VAL A 1 204 ? 31.07920 115.61399 39.11741 1.000 19.08761 283 VAL A C 1
ATOM 3062 O O . VAL A 1 204 ? 32.20518 115.19890 39.43971 1.000 17.04341 283 VAL A O 1
ATOM 3075 N N . LYS A 1 205 ? 30.27648 116.21927 39.99694 1.000 19.97888 284 LYS A N 1
ATOM 3076 C CA . LYS A 1 205 ? 30.64583 116.33297 41.40510 1.000 19.33603 284 LYS A CA 1
ATOM 3077 C C . LYS A 1 205 ? 30.81275 114.95733 42.04875 1.000 20.45645 284 LYS A C 1
ATOM 3078 O O . LYS A 1 205 ? 31.76374 114.71429 42.80994 1.000 20.10285 284 LYS A O 1
ATOM 3097 N N . LYS A 1 206 ? 29.90583 114.03564 41.73984 1.000 17.50315 285 LYS A N 1
ATOM 3098 C CA . LYS A 1 206 ? 30.01574 112.68174 42.27235 1.000 15.05058 285 LYS A CA 1
ATOM 3099 C C . LYS A 1 206 ? 31.30142 112.01349 41.79620 1.000 21.08202 285 LYS A C 1
ATOM 3100 O O . LYS A 1 206 ? 31.95909 111.29554 42.56092 1.000 17.49749 285 LYS A O 1
ATOM 3119 N N . MET A 1 207 ? 31.65324 112.21989 40.52906 1.000 19.20344 286 MET A N 1
ATOM 3120 C CA . MET A 1 207 ? 32.91516 111.68632 40.01617 1.000 15.33054 286 MET A CA 1
ATOM 3121 C C . MET A 1 207 ? 34.08696 112.26464 40.79350 1.000 18.38405 286 MET A C 1
ATOM 3122 O O . MET A 1 207 ? 34.97811 111.52844 41.23833 1.000 16.67615 286 MET A O 1
ATOM 3136 N N A GLN A 1 208 ? 34.09108 113.58911 40.98558 0.572 16.66104 287 GLN A N 1
ATOM 3137 N N B GLN A 1 208 ? 34.10378 113.58690 40.98067 0.428 16.73376 287 GLN A N 1
ATOM 3138 C CA A GLN A 1 208 ? 35.21384 114.22937 41.66018 0.572 18.93497 287 GLN A CA 1
ATOM 3139 C CA B GLN A 1 208 ? 35.23829 114.20328 41.65784 0.428 18.89252 287 GLN A CA 1
ATOM 3140 C C A GLN A 1 208 ? 35.37917 113.68774 43.07102 0.572 16.24859 287 GLN A C 1
ATOM 3141 C C B GLN A 1 208 ? 35.38304 113.68613 43.07900 0.428 16.28451 287 GLN A C 1
ATOM 3142 O O A GLN A 1 208 ? 36.50697 113.52338 43.55776 0.572 19.05444 287 GLN A O 1
ATOM 3143 O O B GLN A 1 208 ? 36.50743 113.53436 43.57582 0.428 19.08790 287 GLN A O 1
ATOM 3170 N N . GLN A 1 209 ? 34.26297 113.40556 43.75068 1.000 15.80074 288 GLN A N 1
ATOM 3171 C CA . GLN A 1 209 ? 34.31739 112.89406 45.11528 1.000 17.95708 288 GLN A CA 1
ATOM 3172 C C . GLN A 1 209 ? 35.04188 111.56314 45.16460 1.000 21.88611 288 GLN A C 1
ATOM 3173 O O . GLN A 1 209 ? 35.63825 111.20995 46.18695 1.000 22.24088 288 GLN A O 1
ATOM 3187 N N . GLU A 1 210 ? 34.99243 110.81398 44.06600 1.000 18.54001 289 GLU A N 1
ATOM 3188 C CA . GLU A 1 210 ? 35.63489 109.51877 43.94800 1.000 17.22386 289 GLU A CA 1
ATOM 3189 C C . GLU A 1 210 ? 37.00140 109.58966 43.28330 1.000 14.23792 289 GLU A C 1
ATOM 3190 O O . GLU A 1 210 ? 37.51789 108.55680 42.87533 1.000 21.37076 289 GLU A O 1
ATOM 3202 N N . ASN A 1 211 ? 37.58016 110.78781 43.15238 1.000 14.17353 290 ASN A N 1
ATOM 3203 C CA . ASN A 1 211 ? 38.87203 111.01237 42.50681 1.000 16.73891 290 ASN A CA 1
ATOM 3204 C C . ASN A 1 211 ? 38.86978 110.59182 41.04584 1.000 18.43768 290 ASN A C 1
ATOM 3205 O O . ASN A 1 211 ? 39.91480 110.26662 40.47409 1.000 17.55027 290 ASN A O 1
ATOM 3216 N N . MET A 1 212 ? 37.68106 110.65273 40.42749 1.000 16.46838 291 MET A N 1
ATOM 3217 C CA . MET A 1 212 ? 37.51344 110.50932 38.98544 1.000 13.51542 291 MET A CA 1
ATOM 3218 C C . MET A 1 212 ? 37.41327 111.92249 38.44105 1.000 18.66645 291 MET A C 1
ATOM 3219 O O . MET A 1 212 ? 36.37690 112.56382 38.57875 1.000 19.03207 291 MET A O 1
ATOM 3233 N N . LYS A 1 213 ? 38.51287 112.43489 37.87417 1.000 14.19820 292 LYS A N 1
ATOM 3234 C CA . LYS A 1 213 ? 38.61222 113.84998 37.54937 1.000 17.54645 292 LYS A CA 1
ATOM 3235 C C . LYS A 1 213 ? 38.26901 114.10373 36.09118 1.000 15.03693 292 LYS A C 1
ATOM 3236 O O . LYS A 1 213 ? 39.05224 113.72070 35.19909 1.000 13.79995 292 LYS A O 1
ATOM 3255 N N . PRO A 1 214 ? 37.13514 114.74305 35.79312 1.000 16.13582 293 PRO A N 1
ATOM 3256 C CA . PRO A 1 214 ? 36.82657 115.06840 34.39213 1.000 14.76452 293 PRO A CA 1
ATOM 3257 C C . PRO A 1 214 ? 37.88426 115.92242 33.74134 1.000 19.86285 293 PRO A C 1
ATOM 3258 O O . PRO A 1 214 ? 38.38517 116.89516 34.31781 1.000 21.00209 293 PRO A O 1
ATOM 3269 N N . GLN A 1 215 ? 38.17804 115.56502 32.49687 1.000 16.06019 294 GLN A N 1
ATOM 3270 C CA . GLN A 1 215 ? 39.04950 116.34710 31.65106 1.000 17.85219 294 GLN A CA 1
ATOM 3271 C C . GLN A 1 215 ? 38.31555 117.02053 30.50463 1.000 17.58869 294 GLN A C 1
ATOM 3272 O O . GLN A 1 215 ? 38.80736 118.02357 29.98744 1.000 17.27408 294 GLN A O 1
ATOM 3286 N N . GLU A 1 216 ? 37.17262 116.48722 30.07173 1.000 15.52111 295 GLU A N 1
ATOM 3287 C CA . GLU A 1 216 ? 36.34290 117.13825 29.07502 1.000 16.10682 295 GLU A CA 1
ATOM 3288 C C . GLU A 1 216 ? 34.94450 116.55617 29.16073 1.000 17.88825 295 GLU A C 1
ATOM 3289 O O . GLU A 1 216 ? 34.73578 115.46850 29.68926 1.000 17.51738 295 GLU A O 1
ATOM 3301 N N . GLN A 1 217 ? 33.98841 117.30123 28.62158 1.000 15.06900 296 GLN A N 1
ATOM 3302 C CA . GLN A 1 217 ? 32.61883 116.83090 28.54754 1.000 15.58022 296 GLN A CA 1
ATOM 3303 C C . GLN A 1 217 ? 31.95795 117.48108 27.33733 1.000 16.03427 296 GLN A C 1
ATOM 3304 O O . GLN A 1 217 ? 32.29372 118.61137 26.94299 1.000 19.29980 296 GLN A O 1
ATOM 3318 N N . LEU A 1 218 ? 31.00743 116.75288 26.75034 1.000 17.08109 297 LEU A N 1
ATOM 3319 C CA . LEU A 1 218 ? 30.22538 117.28701 25.64281 1.000 15.85691 297 LEU A CA 1
ATOM 3320 C C . LEU A 1 218 ? 28.84162 116.65993 25.65213 1.000 18.98000 297 LEU A C 1
ATOM 3321 O O . LEU A 1 218 ? 28.61319 115.60538 26.23844 1.000 18.09518 297 LEU A O 1
ATOM 3337 N N . THR A 1 219 ? 27.90634 117.34682 25.01003 1.000 14.33246 298 THR A N 1
ATOM 3338 C CA . THR A 1 219 ? 26.59390 116.78908 24.76060 1.000 12.42886 298 THR A CA 1
ATOM 3339 C C . THR A 1 219 ? 26.56172 116.20576 23.35196 1.000 15.70007 298 THR A C 1
ATOM 3340 O O . THR A 1 219 ? 27.49215 116.36243 22.55355 1.000 19.31461 298 THR A O 1
ATOM 3351 N N . LEU A 1 220 ? 25.48805 115.48135 23.06501 1.000 18.42168 299 LEU A N 1
ATOM 3352 C CA . LEU A 1 220 ? 25.46991 114.59837 21.91577 1.000 15.90851 299 LEU A CA 1
ATOM 3353 C C . LEU A 1 220 ? 24.43458 114.98862 20.86231 1.000 16.52167 299 LEU A C 1
ATOM 3354 O O . LEU A 1 220 ? 24.02293 114.14431 20.07586 1.000 20.71102 299 LEU A O 1
ATOM 3370 N N . GLU A 1 221 ? 23.98466 116.22866 20.83773 1.000 19.49065 300 GLU A N 1
ATOM 3371 C CA . GLU A 1 221 ? 23.11123 116.62301 19.74323 1.000 20.77265 300 GLU A CA 1
ATOM 3372 C C . GLU A 1 221 ? 23.90624 116.58956 18.43953 1.000 21.41972 300 GLU A C 1
ATOM 3373 O O . GLU A 1 221 ? 25.09695 116.89117 18.42769 1.000 21.32684 300 GLU A O 1
ATOM 3385 N N . PRO A 1 222 ? 23.29012 116.20073 17.32588 1.000 24.28887 301 PRO A N 1
ATOM 3386 C CA . PRO A 1 222 ? 21.87882 115.92107 17.05623 1.000 30.18025 301 PRO A CA 1
ATOM 3387 C C . PRO A 1 222 ? 21.42436 114.47593 17.29264 1.000 25.73215 301 PRO A C 1
ATOM 3388 O O . PRO A 1 222 ? 20.28382 114.13695 16.99255 1.000 26.31132 301 PRO A O 1
ATOM 3399 N N . TYR A 1 223 ? 22.30100 113.63750 17.84011 1.000 21.54627 302 TYR A N 1
ATOM 3400 C CA . TYR A 1 223 ? 22.01657 112.21155 17.93774 1.000 17.82297 302 TYR A CA 1
ATOM 3401 C C . TYR A 1 223 ? 21.16503 111.87084 19.14991 1.000 22.73524 302 TYR A C 1
ATOM 3402 O O . TYR A 1 223 ? 20.32236 110.96213 19.06814 1.000 26.11793 302 TYR A O 1
ATOM 3420 N N . GLU A 1 224 ? 21.32293 112.61435 20.24917 1.000 20.68650 303 GLU A N 1
ATOM 3421 C CA . GLU A 1 224 ? 20.61978 112.35742 21.49051 1.000 19.58010 303 GLU A CA 1
ATOM 3422 C C . GLU A 1 224 ? 20.23748 113.68089 22.12875 1.000 23.04795 303 GLU A C 1
ATOM 3423 O O . GLU A 1 224 ? 20.91434 114.69967 21.93824 1.000 22.80704 303 GLU A O 1
ATOM 3435 N N . ARG A 1 225 ? 19.16282 113.65624 22.91599 1.000 20.95058 304 ARG A N 1
ATOM 3436 C CA . ARG A 1 225 ? 18.74504 114.82951 23.66152 1.000 21.18539 304 ARG A CA 1
ATOM 3437 C C . ARG A 1 225 ? 19.20279 114.71400 25.10688 1.000 17.65574 304 ARG A C 1
ATOM 3438 O O . ARG A 1 225 ? 19.10287 113.64766 25.72223 1.000 19.10797 304 ARG A O 1
ATOM 3459 N N . ASP A 1 226 ? 19.72839 115.81976 25.63496 1.000 18.34858 305 ASP A N 1
ATOM 3460 C CA . ASP A 1 226 ? 20.13932 115.92049 27.02808 1.000 19.02513 305 ASP A CA 1
ATOM 3461 C C . ASP A 1 226 ? 20.92887 114.68971 27.46451 1.000 17.78143 305 ASP A C 1
ATOM 3462 O O . ASP A 1 226 ? 20.63585 114.04836 28.47952 1.000 15.23574 305 ASP A O 1
ATOM 3471 N N . HIS A 1 227 ? 21.96730 114.38739 26.69142 1.000 17.00771 306 HIS A N 1
ATOM 3472 C CA . HIS A 1 227 ? 22.86898 113.26911 26.93929 1.000 17.27689 306 HIS A CA 1
ATOM 3473 C C . HIS A 1 227 ? 24.29319 113.79411 26.83358 1.000 21.90907 306 HIS A C 1
ATOM 3474 O O . HIS A 1 227 ? 24.63154 114.43659 25.83919 1.000 20.86596 306 HIS A O 1
ATOM 3488 N N . ALA A 1 228 ? 25.10374 113.59943 27.88738 1.000 14.36657 307 ALA A N 1
ATOM 3489 C CA . ALA A 1 228 ? 26.48626 114.04396 27.91036 1.000 16.12486 307 ALA A CA 1
ATOM 3490 C C . ALA A 1 228 ? 27.44371 112.85191 27.94528 1.000 18.42108 307 ALA A C 1
ATOM 3491 O O . ALA A 1 228 ? 27.08438 111.74497 28.35648 1.000 18.48894 307 ALA A O 1
ATOM 3498 N N . VAL A 1 229 ? 28.65221 113.07637 27.45494 1.000 15.53389 308 VAL A N 1
ATOM 3499 C CA . VAL A 1 229 ? 29.75949 112.14705 27.64940 1.000 14.48940 308 VAL A CA 1
ATOM 3500 C C . VAL A 1 229 ? 30.85942 112.90292 28.38269 1.000 17.70497 308 VAL A C 1
ATOM 3501 O O . VAL A 1 229 ? 31.22186 114.02790 28.00333 1.000 16.75002 308 VAL A O 1
ATOM 3514 N N . VAL A 1 230 ? 31.32051 112.32962 29.48641 1.000 13.23902 309 VAL A N 1
ATOM 3515 C CA . VAL A 1 230 ? 32.36921 112.89658 30.31639 1.000 12.94074 309 VAL A CA 1
ATOM 3516 C C . VAL A 1 230 ? 33.57272 111.98451 30.22921 1.000 15.94706 309 VAL A C 1
ATOM 3517 O O . VAL A 1 230 ? 33.42104 110.77385 30.42904 1.000 14.21154 309 VAL A O 1
ATOM 3530 N N . VAL A 1 231 ? 34.74746 112.54084 29.91166 1.000 15.56052 310 VAL A N 1
ATOM 3531 C CA . VAL A 1 231 ? 35.99100 111.78950 29.83601 1.000 14.26879 310 VAL A CA 1
ATOM 3532 C C . VAL A 1 231 ? 36.91963 112.34000 30.89509 1.000 14.74711 310 VAL A C 1
ATOM 3533 O O . VAL A 1 231 ? 37.06031 113.55510 31.00777 1.000 15.16150 310 VAL A O 1
ATOM 3546 N N . GLY A 1 232 ? 37.59788 111.46301 31.60651 1.000 14.01128 311 GLY A N 1
ATOM 3547 C CA . GLY A 1 232 ? 38.54309 111.94696 32.58673 1.000 14.19146 311 GLY A CA 1
ATOM 3548 C C . GLY A 1 232 ? 39.52098 110.90622 33.06646 1.000 15.45595 311 GLY A C 1
ATOM 3549 O O . GLY A 1 232 ? 39.63939 109.81058 32.49866 1.000 14.24322 311 GLY A O 1
ATOM 3553 N N . VAL A 1 233 ? 40.18165 111.24237 34.16104 1.000 14.77815 312 VAL A N 1
ATOM 3554 C CA . VAL A 1 233 ? 41.33997 110.47906 34.63408 1.000 15.71496 312 VAL A CA 1
ATOM 3555 C C . VAL A 1 233 ? 41.14987 110.12790 36.10121 1.000 15.25034 312 VAL A C 1
ATOM 3556 O O . VAL A 1 233 ? 40.61866 110.91772 36.88307 1.000 17.23546 312 VAL A O 1
ATOM 3569 N N . TYR A 1 234 ? 41.59206 108.92790 36.47777 1.000 15.18804 313 TYR A N 1
ATOM 3570 C CA . TYR A 1 234 ? 41.41557 108.39492 37.82219 1.000 11.70141 313 TYR A CA 1
ATOM 3571 C C . TYR A 1 234 ? 42.71722 108.56968 38.60319 1.000 18.28054 313 TYR A C 1
ATOM 3572 O O . TYR A 1 234 ? 43.76833 108.07593 38.18072 1.000 21.16452 313 TYR A O 1
ATOM 3590 N N . ARG A 1 235 ? 42.63695 109.27968 39.73490 1.000 18.94282 314 ARG A N 1
ATOM 3591 C CA . ARG A 1 235 ? 43.79869 109.62705 40.56238 1.000 21.63224 314 ARG A CA 1
ATOM 3592 C C . ARG A 1 235 ? 43.51231 109.26299 42.00940 1.000 21.30219 314 ARG A C 1
ATOM 3593 O O . ARG A 1 235 ? 43.29695 110.14196 42.85790 1.000 22.11581 314 ARG A O 1
ATOM 3614 N N . PRO A 1 236 ? 43.50961 107.97535 42.33410 1.000 20.99980 315 PRO A N 1
ATOM 3615 C CA . PRO A 1 236 ? 43.23426 107.57391 43.70533 1.000 24.45950 315 PRO A CA 1
ATOM 3616 C C . PRO A 1 236 ? 44.38724 107.99117 44.60872 1.000 27.55941 315 PRO A C 1
ATOM 3617 O O . PRO A 1 236 ? 45.53401 108.12141 44.15333 1.000 24.98851 315 PRO A O 1
ATOM 3628 N N . PRO A 1 237 ? 44.11213 108.24490 45.88269 1.000 30.76855 316 PRO A N 1
ATOM 3629 C CA . PRO A 1 237 ? 45.18303 108.53654 46.83050 1.000 34.70641 316 PRO A CA 1
ATOM 3630 C C . PRO A 1 237 ? 45.95036 107.27568 47.17431 1.000 30.35192 316 PRO A C 1
ATOM 3631 O O . PRO A 1 237 ? 45.48275 106.15802 46.90131 1.000 37.69568 316 PRO A O 1
ATOM 3642 N N . PRO A 1 238 ? 47.15536 107.40753 47.75984 1.000 51.95726 317 PRO A N 1
ATOM 3643 C CA . PRO A 1 238 ? 47.97184 106.26063 48.18992 1.000 46.58448 317 PRO A CA 1
ATOM 3644 C C . PRO A 1 238 ? 47.19834 105.24246 49.02197 1.000 46.73002 317 PRO A C 1
ATOM 3645 O O . PRO A 1 238 ? 47.61964 104.08589 49.11239 1.000 55.60111 317 PRO A O 1
ATOM 3656 N N . ASN B 1 6 ? 24.52982 139.75286 75.27132 1.000 78.73352 85 ASN B N 1
ATOM 3657 C CA . ASN B 1 6 ? 25.63611 140.37652 74.54416 1.000 80.47443 85 ASN B CA 1
ATOM 3658 C C . ASN B 1 6 ? 25.92531 139.62002 73.24360 1.000 74.02423 85 ASN B C 1
ATOM 3659 O O . ASN B 1 6 ? 26.40958 138.48739 73.27813 1.000 81.14004 85 ASN B O 1
ATOM 3669 N N . VAL B 1 7 ? 25.63957 140.24661 72.10405 1.000 56.85430 86 VAL B N 1
ATOM 3670 C CA . VAL B 1 7 ? 25.85435 139.63182 70.79564 1.000 56.88805 86 VAL B CA 1
ATOM 3671 C C . VAL B 1 7 ? 27.28736 139.91195 70.35074 1.000 49.58323 86 VAL B C 1
ATOM 3672 O O . VAL B 1 7 ? 27.67630 141.07309 70.16937 1.000 50.96144 86 VAL B O 1
ATOM 3685 N N A MET B 1 8 ? 28.08543 138.84989 70.19463 0.343 49.77944 87 MET B N 1
ATOM 3686 N N B MET B 1 8 ? 28.06065 138.84399 70.14625 0.657 49.72256 87 MET B N 1
ATOM 3687 C CA A MET B 1 8 ? 29.46356 139.02000 69.74135 0.343 48.45806 87 MET B CA 1
ATOM 3688 C CA B MET B 1 8 ? 29.46290 138.95694 69.76498 0.657 48.44784 87 MET B CA 1
ATOM 3689 C C A MET B 1 8 ? 29.53958 139.17402 68.22798 0.343 46.02837 87 MET B C 1
ATOM 3690 C C B MET B 1 8 ? 29.64154 139.05415 68.25326 0.657 45.72484 87 MET B C 1
ATOM 3691 O O A MET B 1 8 ? 30.25849 140.04254 67.72031 0.343 45.94865 87 MET B O 1
ATOM 3692 O O B MET B 1 8 ? 30.53941 139.76103 67.78026 0.657 45.30284 87 MET B O 1
ATOM 3719 N N . VAL B 1 9 ? 28.81309 138.33622 67.49318 1.000 41.58356 88 VAL B N 1
ATOM 3720 C CA . VAL B 1 9 ? 28.85227 138.32639 66.03202 1.000 39.88895 88 VAL B CA 1
ATOM 3721 C C . VAL B 1 9 ? 27.49942 138.83148 65.55088 1.000 34.07471 88 VAL B C 1
ATOM 3722 O O . VAL B 1 9 ? 26.46378 138.22409 65.84767 1.000 41.93371 88 VAL B O 1
ATOM 3735 N N . GLU B 1 10 ? 27.49873 139.94469 64.83330 1.000 31.57809 89 GLU B N 1
ATOM 3736 C CA . GLU B 1 10 ? 26.20784 140.47687 64.43136 1.000 43.28934 89 GLU B CA 1
ATOM 3737 C C . GLU B 1 10 ? 26.06532 140.51149 62.91338 1.000 40.14209 89 GLU B C 1
ATOM 3738 O O . GLU B 1 10 ? 27.05754 140.62587 62.18857 1.000 40.25354 89 GLU B O 1
ATOM 3750 N N . PRO B 1 11 ? 24.84000 140.40319 62.41186 1.000 37.65707 90 PRO B N 1
ATOM 3751 C CA . PRO B 1 11 ? 24.63375 140.41412 60.96181 1.000 39.45928 90 PRO B CA 1
ATOM 3752 C C . PRO B 1 11 ? 25.10474 141.71130 60.33511 1.000 42.49185 90 PRO B C 1
ATOM 3753 O O . PRO B 1 11 ? 24.89431 142.80292 60.86810 1.000 35.17926 90 PRO B O 1
ATOM 3764 N N . HIS B 1 12 ? 25.78721 141.57019 59.20514 1.000 35.61324 91 HIS B N 1
ATOM 3765 C CA . HIS B 1 12 ? 26.17813 142.69358 58.37955 1.000 34.82391 91 HIS B CA 1
ATOM 3766 C C . HIS B 1 12 ? 24.96954 143.17917 57.58995 1.000 34.05421 91 HIS B C 1
ATOM 3767 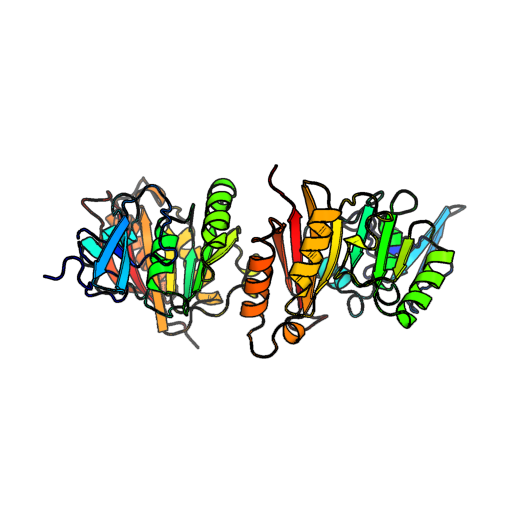O O . HIS B 1 12 ? 23.94194 142.50100 57.50147 1.000 35.56690 91 HIS B O 1
ATOM 3781 N N . ARG B 1 13 ? 25.10033 144.36237 56.99135 1.000 28.02376 92 ARG B N 1
ATOM 3782 C CA . ARG B 1 13 ? 24.07385 144.81341 56.05964 1.000 31.16688 92 ARG B CA 1
ATOM 3783 C C . ARG B 1 13 ? 23.85393 143.78871 54.94712 1.000 29.26017 92 ARG B C 1
ATOM 3784 O O . ARG B 1 13 ? 22.71528 143.55746 54.52162 1.000 30.99943 92 ARG B O 1
ATOM 3805 N N . HIS B 1 14 ? 24.92479 143.16265 54.46967 1.000 31.68178 93 HIS B N 1
ATOM 3806 C CA . HIS B 1 14 ? 24.81915 142.14374 53.43165 1.000 25.72939 93 HIS B CA 1
ATOM 3807 C C . HIS B 1 14 ? 24.41705 140.81559 54.05323 1.000 27.49736 93 HIS B C 1
ATOM 3808 O O . HIS B 1 14 ? 25.12870 140.29069 54.92252 1.000 24.69133 93 HIS B O 1
ATOM 3822 N N . GLU B 1 15 ? 23.30562 140.26477 53.58874 1.000 29.78242 94 GLU B N 1
ATOM 3823 C CA . GLU B 1 15 ? 22.82783 138.98356 54.09850 1.000 33.71252 94 GLU B CA 1
ATOM 3824 C C . GLU B 1 15 ? 23.87738 137.90272 53.89463 1.000 30.20069 94 GLU B C 1
ATOM 3825 O O . GLU B 1 15 ? 24.46826 137.79374 52.82180 1.000 32.75694 94 GLU B O 1
ATOM 3837 N N . GLY B 1 16 ? 24.08612 137.08095 54.92662 1.000 29.39161 95 GLY B N 1
ATOM 3838 C CA . GLY B 1 16 ? 25.07971 136.02881 54.90386 1.000 27.18180 95 GLY B CA 1
ATOM 3839 C C . GLY B 1 16 ? 26.45840 136.47857 55.30085 1.000 26.96366 95 GLY B C 1
ATOM 3840 O O . GLY B 1 16 ? 27.37431 135.64994 55.36673 1.000 30.33677 95 GLY B O 1
ATOM 3844 N N . VAL B 1 17 ? 26.64052 137.76621 55.56455 1.000 26.48196 96 VAL B N 1
ATOM 3845 C CA . VAL B 1 17 ? 27.91034 138.29226 56.04534 1.000 25.42257 96 VAL B CA 1
ATOM 3846 C C . VAL B 1 17 ? 27.69563 138.78709 57.47102 1.000 30.88537 96 VAL B C 1
ATOM 3847 O O . VAL B 1 17 ? 26.60531 139.24081 57.83003 1.000 30.53831 96 VAL B O 1
ATOM 3860 N N . PHE B 1 18 ? 28.73421 138.66851 58.29086 1.000 28.31527 97 PHE B N 1
ATOM 3861 C CA . PHE B 1 18 ? 28.65455 139.06186 59.68878 1.000 33.31152 97 PHE B CA 1
ATOM 3862 C C . PHE B 1 18 ? 29.91028 139.82935 60.06558 1.000 33.57414 97 PHE B C 1
ATOM 3863 O O . PHE B 1 18 ? 30.96210 139.71106 59.42815 1.000 31.05901 97 PHE B O 1
ATOM 3880 N N . ILE B 1 19 ? 29.79328 140.60688 61.13426 1.000 34.88569 98 ILE B N 1
ATOM 3881 C CA . ILE B 1 19 ? 30.88767 141.42555 61.64064 1.000 38.42947 98 ILE B CA 1
ATOM 3882 C C . ILE B 1 19 ? 31.06984 141.11658 63.13024 1.000 43.52983 98 ILE B C 1
ATOM 3883 O O . ILE B 1 19 ? 30.09279 141.02254 63.88262 1.000 37.23888 98 ILE B O 1
ATOM 3899 N N . CYS B 1 20 ? 32.31585 140.93102 63.54018 1.000 37.31927 99 CYS B N 1
ATOM 3900 C CA . CYS B 1 20 ? 32.63003 140.26831 64.79627 1.000 43.65677 99 CYS B CA 1
ATOM 3901 C C . CYS B 1 20 ? 33.43825 141.16694 65.71136 1.000 45.06161 99 CYS B C 1
ATOM 3902 O O . CYS B 1 20 ? 34.58679 141.46948 65.42392 1.000 57.87842 99 CYS B O 1
ATOM 3910 N N . ALA B 1 26 ? 37.51128 140.98038 61.79755 1.000 56.62562 105 ALA B N 1
ATOM 3911 C CA . ALA B 1 26 ? 36.38198 141.86548 61.55929 1.000 48.21672 105 ALA B CA 1
ATOM 3912 C C . ALA B 1 26 ? 35.25867 141.12048 60.82207 1.000 43.38976 105 ALA B C 1
ATOM 3913 O O . ALA B 1 26 ? 34.22188 140.82057 61.40321 1.000 35.62979 105 ALA B O 1
ATOM 3916 N N . LEU B 1 27 ? 35.47251 140.81212 59.54607 1.000 32.79207 106 LEU B N 1
ATOM 3917 C CA . LEU B 1 27 ? 34.44669 140.19414 58.71266 1.000 29.41464 106 LEU B CA 1
ATOM 3918 C C . LEU B 1 27 ? 34.46970 138.67888 58.87355 1.000 21.59202 106 LEU B C 1
ATOM 3919 O O . LEU B 1 27 ? 35.53592 138.05859 58.83957 1.000 28.24542 106 LEU B O 1
ATOM 3935 N N . VAL B 1 28 ? 33.28557 138.06958 59.01089 1.000 25.27890 107 VAL B N 1
ATOM 3936 C CA . VAL B 1 28 ? 33.19069 136.61513 59.04616 1.000 28.07631 107 VAL B CA 1
ATOM 3937 C C . VAL B 1 28 ? 31.97877 136.13368 58.26008 1.000 19.34002 107 VAL B C 1
ATOM 3938 O O . VAL B 1 28 ? 30.98762 136.84593 58.09521 1.000 26.63937 107 VAL B O 1
ATOM 3951 N N . THR B 1 29 ? 32.04443 134.86560 57.82652 1.000 24.38794 108 THR B N 1
ATOM 3952 C CA . THR B 1 29 ? 30.88260 134.17324 57.27956 1.000 22.23520 108 THR B CA 1
ATOM 3953 C C . THR B 1 29 ? 30.53572 132.94575 58.12815 1.000 24.34967 108 THR B C 1
ATOM 3954 O O . THR B 1 29 ? 31.38338 132.38053 58.81607 1.000 28.62751 108 THR B O 1
ATOM 3965 N N . LYS B 1 30 ? 29.26888 132.52996 58.06475 1.000 24.99120 109 LYS B N 1
ATOM 3966 C CA . LYS B 1 30 ? 28.84895 131.29444 58.73348 1.000 25.90807 109 LYS B CA 1
ATOM 3967 C C . LYS B 1 30 ? 29.43116 130.07156 58.02827 1.000 34.99546 109 LYS B C 1
ATOM 3968 O O . LYS B 1 30 ? 29.19372 129.86627 56.83117 1.000 28.79512 109 LYS B O 1
ATOM 3987 N N . ASN B 1 31 ? 30.16807 129.24123 58.77754 1.000 24.66754 110 ASN B N 1
ATOM 3988 C CA . ASN B 1 31 ? 30.93277 128.14575 58.19178 1.000 35.03687 110 ASN B CA 1
ATOM 3989 C C . ASN B 1 31 ? 29.98688 127.04785 57.71978 1.000 34.63585 110 ASN B C 1
ATOM 3990 O O . ASN B 1 31 ? 29.32550 126.39004 58.52576 1.000 33.34969 110 ASN B O 1
ATOM 4001 N N . LEU B 1 32 ? 29.92362 126.85065 56.40199 1.000 25.17192 111 LEU B N 1
ATOM 4002 C CA . LEU B 1 32 ? 29.13636 125.75889 55.83976 1.000 29.59625 111 LEU B CA 1
ATOM 4003 C C . LEU B 1 32 ? 29.62972 124.39339 56.30343 1.000 27.31824 111 LEU B C 1
ATOM 4004 O O . LEU B 1 32 ? 28.86325 123.42885 56.28859 1.000 30.20328 111 LEU B O 1
ATOM 4020 N N . VAL B 1 33 ? 30.91179 124.28703 56.63879 1.000 30.20752 112 VAL B N 1
ATOM 4021 C CA . VAL B 1 33 ? 31.53012 123.04168 57.08911 1.000 40.38393 112 VAL B CA 1
ATOM 4022 C C . VAL B 1 33 ? 32.08281 123.27274 58.49171 1.000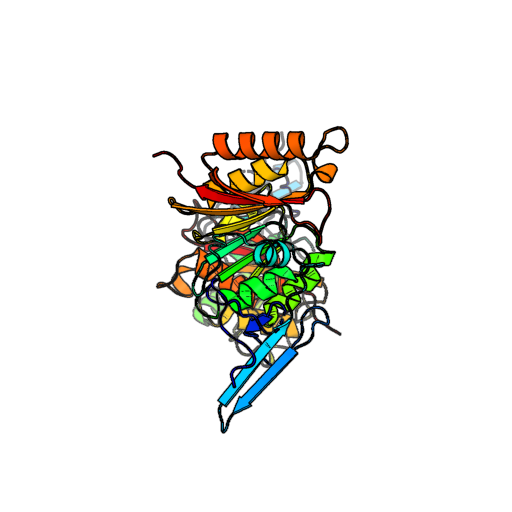 34.26530 112 VAL B C 1
ATOM 4023 O O . VAL B 1 33 ? 33.29896 123.46164 58.65480 1.000 30.86618 112 VAL B O 1
ATOM 4036 N N . PRO B 1 34 ? 31.23331 123.27007 59.51495 1.000 30.70922 113 PRO B N 1
ATOM 4037 C CA . PRO B 1 34 ? 31.71284 123.52294 60.87970 1.000 35.72879 113 PRO B CA 1
ATOM 4038 C C . PRO B 1 34 ? 32.87878 122.61809 61.24321 1.000 29.87568 113 PRO B C 1
ATOM 4039 O O . PRO B 1 34 ? 32.87256 121.41487 60.96814 1.000 38.70555 113 PRO B O 1
ATOM 4050 N N . GLY B 1 35 ? 33.91428 123.21475 61.82021 1.000 34.36382 114 GLY B N 1
ATOM 4051 C CA . GLY B 1 35 ? 35.09565 122.49931 62.22707 1.000 34.28190 114 GLY B CA 1
ATOM 4052 C C . GLY B 1 35 ? 36.27372 122.62467 61.29149 1.000 41.24765 114 GLY B C 1
ATOM 4053 O O . GLY B 1 35 ? 37.39767 122.30184 61.69037 1.000 38.28359 114 GLY B O 1
ATOM 4057 N N . GLU B 1 36 ? 36.04835 123.09818 60.06774 1.000 40.20988 115 GLU B N 1
ATOM 4058 C CA . GLU B 1 36 ? 37.04515 123.07302 59.00907 1.000 38.69885 115 GLU B CA 1
ATOM 4059 C C . GLU B 1 36 ? 37.42731 124.49548 58.63518 1.000 26.39219 115 GLU B C 1
ATOM 4060 O O . GLU B 1 36 ? 36.54955 125.33549 58.43624 1.000 34.49820 115 GLU B O 1
ATOM 4072 N N . SER B 1 37 ? 38.72795 124.76365 58.58808 1.000 27.23332 116 SER B N 1
ATOM 4073 C CA . SER B 1 37 ? 39.27894 125.94982 57.95619 1.000 34.00078 116 SER B CA 1
ATOM 4074 C C . SER B 1 37 ? 39.73986 125.60080 56.54762 1.000 38.58731 116 SER B C 1
ATOM 4075 O O . SER B 1 37 ? 40.01030 124.44382 56.23252 1.000 33.42616 116 SER B O 1
ATOM 4083 N N . VAL B 1 38 ? 39.85688 126.63018 55.71637 1.000 35.18195 117 VAL B N 1
ATOM 4084 C CA . VAL B 1 38 ? 40.17767 126.47122 54.30761 1.000 30.61114 117 VAL B CA 1
ATOM 4085 C C . VAL B 1 38 ? 41.59283 126.93496 53.99937 1.000 28.29565 117 VAL B C 1
ATOM 4086 O O . VAL B 1 38 ? 42.32886 126.25532 53.27563 1.000 39.39580 117 VAL B O 1
ATOM 4099 N N . TYR B 1 39 ? 41.99285 128.08490 54.53873 1.000 28.79737 118 TYR B N 1
ATOM 4100 C CA . TYR B 1 39 ? 43.28333 128.68516 54.23957 1.000 32.31725 118 TYR B CA 1
ATOM 4101 C C . TYR B 1 39 ? 44.00903 129.14794 55.49882 1.000 34.48904 118 TYR B C 1
ATOM 4102 O O . TYR B 1 39 ? 44.78150 130.10500 55.45297 1.000 31.84910 118 TYR B O 1
ATOM 4120 N N . GLY B 1 40 ? 43.80386 128.45564 56.61995 1.000 37.23943 119 GLY B N 1
ATOM 4121 C CA . GLY B 1 40 ? 44.43802 128.82594 57.87135 1.000 39.36017 119 GLY B CA 1
ATOM 4122 C C . GLY B 1 40 ? 43.71886 129.89760 58.65914 1.000 40.14256 119 GLY B C 1
ATOM 4123 O O . GLY B 1 40 ? 44.23814 130.34617 59.68464 1.000 41.92818 119 GLY B O 1
ATOM 4127 N N . GLU B 1 41 ? 42.53929 130.31766 58.21485 1.000 32.37804 120 GLU B N 1
ATOM 4128 C CA . GLU B 1 41 ? 41.83012 131.40841 58.86314 1.000 36.89925 120 GLU B CA 1
ATOM 4129 C C . GLU B 1 41 ? 41.30133 130.98809 60.23301 1.000 34.82775 120 GLU B C 1
ATOM 4130 O O . GLU B 1 41 ? 41.03654 129.80862 60.48304 1.000 26.18675 120 GLU B O 1
ATOM 4142 N N . LYS B 1 42 ? 41.12517 131.97413 61.11442 1.000 36.76859 121 LYS B N 1
ATOM 4143 C CA . LYS B 1 42 ? 40.54444 131.71224 62.42706 1.000 35.64796 121 LYS B CA 1
ATOM 4144 C C . LYS B 1 42 ? 39.08078 131.31853 62.30542 1.000 37.58874 121 LYS B C 1
ATOM 4145 O O . LYS B 1 42 ? 38.35443 131.80196 61.43146 1.000 30.69800 121 LYS B O 1
ATOM 4164 N N . ARG B 1 43 ? 38.63021 130.47004 63.22437 1.000 28.97075 122 ARG B N 1
ATOM 4165 C CA . ARG B 1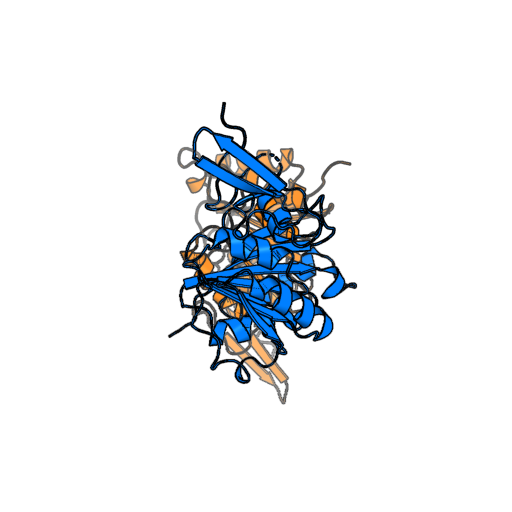 43 ? 37.21479 130.15727 63.34613 1.000 28.39387 122 ARG B CA 1
ATOM 4166 C C . ARG B 1 43 ? 36.73754 130.55194 64.73670 1.000 38.16382 122 ARG B C 1
ATOM 4167 O O . ARG B 1 43 ? 37.49057 130.46190 65.70990 1.000 32.52337 122 ARG B O 1
ATOM 4188 N N . VAL B 1 44 ? 35.48304 130.99853 64.80521 1.000 31.81809 123 VAL B N 1
ATOM 4189 C CA . VAL B 1 44 ? 34.86781 131.51113 66.02485 1.000 28.04192 123 VAL B CA 1
ATOM 4190 C C . VAL B 1 44 ? 33.55627 130.76777 66.20438 1.000 32.50638 123 VAL B C 1
ATOM 4191 O O . VAL B 1 44 ? 32.61511 130.95989 65.41887 1.000 30.61565 123 VAL B O 1
ATOM 4204 N N . SER B 1 45 ? 33.48739 129.91897 67.22942 1.000 29.94576 124 SER B N 1
ATOM 4205 C CA . SER B 1 45 ? 32.27025 129.19961 67.57443 1.000 29.19445 124 SER B CA 1
ATOM 4206 C C . SER B 1 45 ? 31.62622 129.81927 68.80869 1.000 35.98013 124 SER B C 1
ATOM 4207 O O . SER B 1 45 ? 32.31311 130.12881 69.78795 1.000 36.73775 124 SER B O 1
ATOM 4215 N N . ILE B 1 46 ? 30.31652 130.01740 68.73880 1.000 27.32955 125 ILE B N 1
ATOM 4216 C CA . ILE B 1 46 ? 29.52160 130.64666 69.78412 1.000 28.82714 125 ILE B CA 1
ATOM 4217 C C . ILE B 1 46 ? 28.45363 129.62654 70.17331 1.000 47.60300 125 ILE B C 1
ATOM 4218 O O . ILE B 1 46 ? 27.59087 129.27644 69.35565 1.000 36.01975 125 ILE B O 1
ATOM 4234 N N . SER B 1 47 ? 28.52465 129.12286 71.40664 1.000 42.92917 126 SER B N 1
ATOM 4235 C CA . SER B 1 47 ? 27.58779 128.12861 71.91379 1.000 36.50807 126 SER B CA 1
ATOM 4236 C C . SER B 1 47 ? 26.73722 128.73312 73.02535 1.000 47.62587 126 SER B C 1
ATOM 4237 O O . SER B 1 47 ? 27.24143 129.48259 73.86775 1.000 39.02855 126 SER B O 1
ATOM 4245 N N . GLU B 1 48 ? 25.44530 128.41400 73.01851 1.000 46.87585 127 GLU B N 1
ATOM 4246 C CA . GLU B 1 48 ? 24.51836 128.91949 74.02955 1.000 56.93513 127 GLU B CA 1
ATOM 4247 C C . GLU B 1 48 ? 23.46877 127.84435 74.27666 1.000 65.97615 127 GLU B C 1
ATOM 4248 O O . GLU B 1 48 ? 22.58904 127.63259 73.43703 1.000 65.21822 127 GLU B O 1
ATOM 4260 N N . GLY B 1 49 ? 23.55179 127.17535 75.42341 1.000 65.93438 128 GLY B N 1
ATOM 4261 C CA . GLY B 1 49 ? 22.70413 126.02527 75.66510 1.000 59.56828 128 GLY B CA 1
ATOM 4262 C C . GLY B 1 49 ? 23.05095 124.88704 74.72716 1.000 64.67663 128 GLY B C 1
ATOM 4263 O O . GLY B 1 49 ? 24.19983 124.42960 74.70600 1.000 51.44627 128 GLY B O 1
ATOM 4267 N N . ASP B 1 50 ? 22.06919 124.41770 73.95060 1.000 69.69792 129 ASP B N 1
ATOM 4268 C CA . ASP B 1 50 ? 22.30598 123.41062 72.92255 1.000 75.96298 129 ASP B CA 1
ATOM 4269 C C . ASP B 1 50 ? 22.64663 124.01803 71.56644 1.000 73.97198 129 ASP B C 1
ATOM 4270 O O . ASP B 1 50 ? 23.10458 123.28974 70.67752 1.000 69.87382 129 ASP B O 1
ATOM 4279 N N . ASP B 1 51 ? 22.42984 125.32142 71.39184 1.000 68.69258 130 ASP B N 1
ATOM 4280 C CA . ASP B 1 51 ? 22.72762 125.98545 70.12852 1.000 54.74255 130 ASP B CA 1
ATOM 4281 C C . ASP B 1 51 ? 24.23100 126.17458 69.94500 1.000 59.71574 130 ASP B C 1
ATOM 4282 O O . ASP B 1 51 ? 24.96202 126.45443 70.89883 1.000 59.51248 130 ASP B O 1
ATOM 4291 N N . LYS B 1 52 ? 24.69023 126.01678 68.70162 1.000 50.38460 131 LYS B N 1
ATOM 4292 C CA . LYS B 1 52 ? 26.08590 126.23787 68.34208 1.000 39.47212 131 LYS B CA 1
ATOM 4293 C C . LYS B 1 52 ? 26.12429 126.74731 66.90815 1.000 44.16085 131 LYS B C 1
ATOM 4294 O O . LYS B 1 52 ? 25.43683 126.19804 66.03942 1.000 38.60302 131 LYS B O 1
ATOM 4313 N N . ILE B 1 53 ? 26.90803 127.79477 66.67255 1.000 40.32634 132 ILE B N 1
ATOM 4314 C CA . ILE B 1 53 ? 27.12127 128.35876 65.33738 1.000 38.77003 132 ILE B CA 1
ATOM 4315 C C . ILE B 1 53 ? 28.59598 128.72675 65.22261 1.000 43.09114 132 ILE B C 1
ATOM 4316 O O . ILE B 1 53 ? 29.16834 129.30663 66.15063 1.000 31.82016 132 ILE B O 1
ATOM 4332 N N . GLU B 1 54 ? 29.23126 128.34940 64.11111 1.000 28.84210 133 GLU B N 1
ATOM 4333 C CA . GLU B 1 54 ? 30.62912 128.68116 63.87803 1.000 27.03895 133 GLU B CA 1
ATOM 4334 C C . GLU B 1 54 ? 30.75344 129.62845 62.69466 1.000 33.44170 133 GLU B C 1
ATOM 4335 O O . GLU B 1 54 ? 30.05961 129.46660 61.68352 1.000 33.66825 133 GLU B O 1
ATOM 4347 N N . TYR B 1 55 ? 31.66371 130.58417 62.81643 1.000 27.36937 134 TYR B N 1
ATOM 4348 C CA . TYR B 1 55 ? 31.96233 131.53454 61.75745 1.000 33.27417 134 TYR B CA 1
ATOM 4349 C C . TYR B 1 55 ? 33.43715 131.42798 61.40000 1.000 34.00014 134 TYR B C 1
ATOM 4350 O O . TYR B 1 55 ? 34.25823 130.94421 62.18544 1.000 29.89671 134 TYR B O 1
ATOM 4368 N N . ARG B 1 56 ? 33.77360 131.88588 60.19371 1.000 26.79703 135 ARG B N 1
ATOM 4369 C CA . ARG B 1 56 ? 35.13015 131.84540 59.67004 1.000 24.76632 135 ARG B CA 1
ATOM 4370 C C . ARG B 1 56 ? 35.57816 133.26081 59.33180 1.000 27.84854 135 ARG B C 1
ATOM 4371 O O . ARG B 1 56 ? 34.84594 134.00394 58.66462 1.000 26.63331 135 ARG B O 1
ATOM 4392 N N . ALA B 1 57 ? 36.78868 133.60826 59.75091 1.000 27.89693 136 ALA B N 1
ATOM 4393 C CA . ALA B 1 57 ? 37.34464 134.91579 59.45777 1.000 31.84307 136 ALA B CA 1
ATOM 4394 C C . ALA B 1 57 ? 37.58321 135.07266 57.96260 1.000 29.68856 136 ALA B C 1
ATOM 4395 O O . ALA B 1 57 ? 38.05155 134.15551 57.29537 1.000 27.26553 136 ALA B O 1
ATOM 4402 N N . TRP B 1 58 ? 37.26850 136.25351 57.44933 1.000 26.93900 137 TRP B N 1
ATOM 4403 C CA . TRP B 1 58 ? 37.36077 136.56650 56.02329 1.000 23.73498 137 TRP B CA 1
ATOM 4404 C C . TRP B 1 58 ? 38.40993 137.65825 55.87769 1.000 24.79625 137 TRP B C 1
ATOM 4405 O O . TRP B 1 58 ? 38.17127 138.79287 56.27779 1.000 29.12924 137 TRP B O 1
ATOM 4426 N N . ASN B 1 59 ? 39.56764 137.30892 55.31583 1.000 24.84271 138 ASN B N 1
ATOM 4427 C CA . ASN B 1 59 ? 40.73375 138.18514 55.34714 1.000 31.82874 138 ASN B CA 1
ATOM 4428 C C . ASN B 1 59 ? 40.72552 139.11212 54.13427 1.000 27.87375 138 ASN B C 1
ATOM 4429 O O . ASN B 1 59 ? 40.89742 138.63518 53.00625 1.000 32.97091 138 ASN B O 1
ATOM 4440 N N . PRO B 1 60 ? 40.54757 140.42698 54.31091 1.000 28.86959 139 PRO B N 1
ATOM 4441 C CA . PRO B 1 60 ? 40.49107 141.32736 53.14281 1.000 27.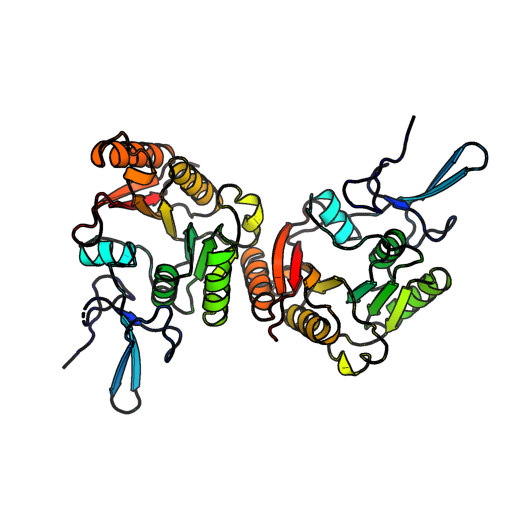56470 139 PRO B CA 1
ATOM 4442 C C . PRO B 1 60 ? 41.82324 141.52922 52.44832 1.000 26.51657 139 PRO B C 1
ATOM 4443 O O . PRO B 1 60 ? 41.84464 142.12616 51.35781 1.000 25.43886 139 PRO B O 1
ATOM 4454 N N . PHE B 1 61 ? 42.93236 141.06041 53.03352 1.000 25.33567 140 PHE B N 1
ATOM 4455 C CA . PHE B 1 61 ? 44.22133 141.10110 52.35044 1.000 29.27059 140 PHE B CA 1
ATOM 4456 C C . PHE B 1 61 ? 44.40937 139.91488 51.42326 1.000 30.29627 140 PHE B C 1
ATOM 4457 O O . PHE B 1 61 ? 45.33949 139.91674 50.61084 1.000 37.94224 140 PHE B O 1
ATOM 4474 N N . ARG B 1 62 ? 43.54199 138.92467 51.51853 1.000 32.95812 141 ARG B N 1
ATOM 4475 C CA . ARG B 1 62 ? 43.57197 137.78141 50.63451 1.000 38.22433 141 ARG B CA 1
ATOM 4476 C C . ARG B 1 62 ? 42.33977 137.67839 49.74848 1.000 39.27033 141 ARG B C 1
ATOM 4477 O O . ARG B 1 62 ? 42.32895 136.84237 48.83739 1.000 58.58987 141 ARG B O 1
ATOM 4498 N N . SER B 1 63 ? 41.30761 138.49049 49.984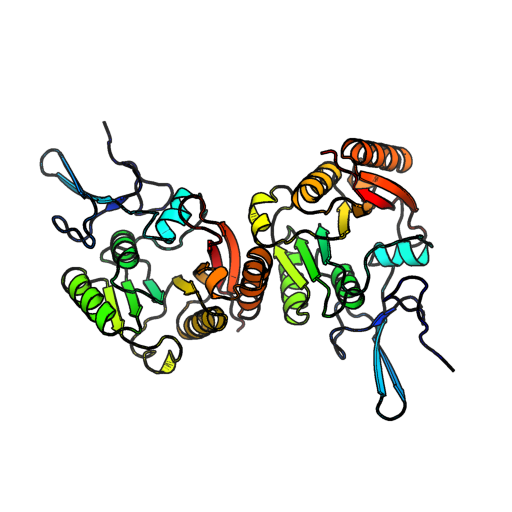13 1.000 27.92093 142 SER B N 1
ATOM 4499 C CA . SER B 1 63 ? 40.02048 138.33910 49.28873 1.000 24.22997 142 SER B CA 1
ATOM 4500 C C . SER B 1 63 ? 39.52039 139.72399 48.91297 1.000 22.09847 142 SER B C 1
ATOM 4501 O O . SER B 1 63 ? 39.13664 140.51428 49.79021 1.000 30.30674 142 SER B O 1
ATOM 4509 N N . LYS B 1 64 ? 39.53087 140.01309 47.60745 1.000 24.25353 143 LYS B N 1
ATOM 4510 C CA . LYS B 1 64 ? 39.10613 141.32023 47.12198 1.000 21.16689 143 LYS B CA 1
ATOM 4511 C C . LYS B 1 64 ? 37.66379 141.61040 47.49929 1.000 19.73079 143 LYS B C 1
ATOM 4512 O O . LYS B 1 64 ? 37.30827 142.76947 47.76123 1.000 21.41354 143 LYS B O 1
ATOM 4531 N N . LEU B 1 65 ? 36.81391 140.58223 47.54215 1.000 19.61067 144 LEU B N 1
ATOM 4532 C CA . LEU B 1 65 ? 35.41238 140.80259 47.90256 1.000 18.08228 144 LEU B CA 1
ATOM 4533 C C . LEU B 1 65 ? 35.29455 141.27886 49.34752 1.000 19.22499 144 LEU B C 1
ATOM 4534 O O . LEU B 1 65 ? 34.49640 142.17576 49.64609 1.000 21.43075 144 LEU B O 1
ATOM 4550 N N . ALA B 1 66 ? 36.08015 140.69334 50.25750 1.000 23.49063 145 ALA B N 1
ATOM 4551 C CA . ALA B 1 66 ? 36.07747 141.16868 51.64290 1.000 23.63506 145 ALA B CA 1
ATOM 4552 C C . ALA B 1 66 ? 36.58652 142.60305 51.73718 1.000 23.15179 145 ALA B C 1
ATOM 4553 O O . ALA B 1 66 ? 36.02096 143.41566 52.47097 1.000 20.79803 145 ALA B O 1
ATOM 4560 N N . ALA B 1 67 ? 37.64251 142.93271 50.98840 1.000 20.28967 146 ALA B N 1
ATOM 4561 C CA . ALA B 1 67 ? 38.11124 144.31671 50.91554 1.000 21.05113 146 ALA B CA 1
ATOM 4562 C C . ALA B 1 67 ? 37.02357 145.25405 50.40832 1.000 22.41979 146 ALA B C 1
ATOM 4563 O O . ALA B 1 67 ? 36.83242 146.34810 50.95672 1.000 23.47405 146 ALA B O 1
ATOM 4570 N N . ALA B 1 68 ? 36.29009 144.85785 49.36306 1.000 21.53714 147 ALA B N 1
ATOM 4571 C CA . ALA B 1 68 ? 35.21689 145.72135 48.87693 1.000 20.04801 147 ALA B CA 1
ATOM 4572 C C . ALA B 1 68 ? 34.12884 145.91062 49.93499 1.000 25.32877 147 ALA B C 1
ATOM 4573 O O . ALA B 1 68 ? 33.56140 147.00469 50.07034 1.000 22.51387 147 ALA B O 1
ATOM 4580 N N . ILE B 1 69 ? 33.83274 144.85336 50.69599 1.000 20.82343 148 ILE B N 1
ATOM 4581 C CA . ILE B 1 69 ? 32.77188 144.94021 51.69209 1.000 21.88813 148 ILE B CA 1
ATOM 4582 C C . ILE B 1 69 ? 33.20277 145.86306 52.81745 1.000 22.28113 148 ILE B C 1
ATOM 4583 O O . ILE B 1 69 ? 32.42436 146.71110 53.26450 1.000 22.64255 148 ILE B O 1
ATOM 4599 N N . LEU B 1 70 ? 34.45946 145.73910 53.26695 1.000 25.96789 149 LEU B N 1
ATOM 4600 C CA . LEU B 1 70 ? 34.94911 146.63139 54.31167 1.000 28.58453 149 LEU B CA 1
ATOM 4601 C C . LEU B 1 70 ? 35.08471 148.06056 53.79744 1.000 30.84266 149 LEU B C 1
ATOM 4602 O O . LEU B 1 70 ? 34.95435 149.01321 54.56720 1.000 31.99621 149 LEU B O 1
ATOM 4618 N N . GLY B 1 71 ? 35.34638 148.21893 52.51130 1.000 24.21583 150 GLY B N 1
ATOM 4619 C CA . GLY B 1 71 ? 35.34988 149.50844 51.85078 1.000 27.29164 150 GLY B CA 1
ATOM 4620 C C . GLY B 1 71 ? 33.98839 150.12584 51.60343 1.000 29.34938 150 GLY B C 1
ATOM 4621 O O . GLY B 1 71 ? 33.92065 151.24756 51.08847 1.000 30.86335 150 GLY B O 1
ATOM 4625 N N . GLY B 1 72 ? 32.91343 149.43715 51.94526 1.000 23.73216 151 GLY B N 1
ATOM 4626 C CA . GLY B 1 72 ? 31.58372 150.00823 51.89043 1.000 27.14818 151 GLY B CA 1
ATOM 4627 C C . GLY B 1 72 ? 30.78301 149.79034 50.62740 1.000 29.02463 151 GLY B C 1
ATOM 4628 O O . GLY B 1 72 ? 29.86877 150.57154 50.34772 1.000 33.86586 151 GLY B O 1
ATOM 4632 N N . VAL B 1 73 ? 31.08216 148.75679 49.84527 1.000 26.23781 152 VAL B N 1
ATOM 4633 C CA . VAL B 1 73 ? 30.32247 148.53898 48.62208 1.000 24.26323 152 VAL B CA 1
ATOM 4634 C C . VAL B 1 73 ? 28.84609 148.40689 48.96031 1.000 23.31640 152 VAL B C 1
ATOM 4635 O O . VAL B 1 73 ? 28.46867 147.82406 49.98326 1.000 30.71971 152 VAL B O 1
ATOM 4648 N N . ASP B 1 74 ? 27.99258 148.94471 48.08851 1.000 24.90998 153 ASP B N 1
ATOM 4649 C CA . ASP B 1 74 ? 26.57185 148.99377 48.38027 1.000 26.27117 153 ASP B CA 1
ATOM 4650 C C . ASP B 1 74 ? 25.89384 147.63352 48.22174 1.000 29.25981 153 ASP B C 1
ATOM 4651 O O . ASP B 1 74 ? 25.11528 147.22265 49.08500 1.000 27.78481 153 ASP B O 1
ATOM 4660 N N . GLN B 1 75 ? 26.13714 146.95667 47.10065 1.000 23.44826 154 GLN B N 1
ATOM 4661 C CA . GLN B 1 75 ? 25.55741 145.65222 46.80261 1.000 23.36685 154 GLN B CA 1
ATOM 4662 C C . GLN B 1 75 ? 26.64838 144.66519 46.41070 1.000 24.12057 154 GLN B C 1
ATOM 4663 O O . GLN B 1 75 ? 27.60705 145.03033 45.72551 1.000 22.42763 154 GLN B O 1
ATOM 4677 N N . ILE B 1 76 ? 26.48189 143.40659 46.82037 1.000 22.28464 155 ILE B N 1
ATOM 4678 C CA . ILE B 1 76 ? 27.32110 142.32080 46.32457 1.000 24.81583 155 ILE B CA 1
ATOM 4679 C C . ILE B 1 76 ? 26.52545 141.23494 45.59759 1.000 29.03673 155 ILE B C 1
ATOM 4680 O O . ILE B 1 76 ? 27.13730 140.41233 44.88664 1.000 22.32484 155 ILE B O 1
ATOM 4696 N N . HIS B 1 77 ? 25.20380 141.15611 45.80411 1.000 21.25074 156 HIS B N 1
ATOM 4697 C CA . HIS B 1 77 ? 24.29227 140.30803 45.03024 1.000 20.02419 156 HIS B CA 1
ATOM 4698 C C . HIS B 1 77 ? 24.49879 138.82747 45.30245 1.000 23.58669 156 HIS B C 1
ATOM 4699 O O . HIS B 1 77 ? 23.66204 138.00793 44.93699 1.000 32.21204 156 HIS B O 1
ATOM 4713 N N . ILE B 1 78 ? 25.61896 138.48803 45.91927 1.000 30.05382 157 ILE B N 1
ATOM 4714 C CA . ILE B 1 78 ? 25.87469 137.15753 46.45017 1.000 34.40635 157 ILE B CA 1
ATOM 4715 C C . ILE B 1 78 ? 25.08849 137.07356 47.75525 1.000 38.64075 157 ILE B C 1
ATOM 4716 O O . ILE B 1 78 ? 25.36275 137.82543 48.70063 1.000 30.50714 157 ILE B O 1
ATOM 4732 N N . LYS B 1 79 ? 24.05138 136.23778 47.76953 1.000 34.31354 158 LYS B N 1
ATOM 4733 C CA . LYS B 1 79 ? 23.04311 136.16902 48.81665 1.000 34.41630 158 LYS B CA 1
ATOM 4734 C C . LYS B 1 79 ? 22.62242 134.71822 49.03907 1.000 29.91770 158 LYS B C 1
ATOM 4735 O O . LYS B 1 79 ? 22.81147 133.87006 48.16485 1.000 29.64254 158 LYS B O 1
ATOM 4754 N N . PRO B 1 80 ? 22.02808 134.42120 50.19480 1.000 39.46262 159 PRO B N 1
ATOM 4755 C CA . PRO B 1 80 ? 21.47407 133.07741 50.41378 1.000 32.40840 159 PRO B CA 1
ATOM 4756 C C . PRO B 1 80 ? 20.54579 132.63445 49.29160 1.000 30.54487 159 PRO B C 1
ATOM 4757 O O . PRO B 1 80 ? 19.62703 133.35280 48.90255 1.000 36.71003 159 PRO B O 1
ATOM 4768 N N . GLY B 1 81 ? 20.80657 131.43717 48.76395 1.000 31.25700 160 GLY B N 1
ATOM 4769 C CA . GLY B 1 81 ? 20.07056 130.88827 47.64780 1.000 25.86661 160 GLY B CA 1
ATOM 4770 C C . GLY B 1 81 ? 20.50411 131.37293 46.27437 1.000 30.17788 160 GLY B C 1
ATOM 4771 O O . GLY B 1 81 ? 19.94765 130.91272 45.27670 1.000 26.97838 160 GLY B O 1
ATOM 4775 N N . ALA B 1 82 ? 21.47368 132.27890 46.18463 1.000 27.87573 161 ALA B N 1
ATOM 4776 C CA . ALA B 1 82 ? 21.89668 132.77075 44.87628 1.000 27.58204 161 ALA B CA 1
ATOM 4777 C C . ALA B 1 82 ? 22.70571 131.70753 44.13248 1.000 19.77331 161 ALA B C 1
ATOM 4778 O O . ALA B 1 82 ? 23.38538 130.87152 44.73855 1.000 22.85748 161 ALA B O 1
ATOM 4785 N N . LYS B 1 83 ? 22.58640 131.72277 42.79935 1.000 19.41852 162 LYS B N 1
ATOM 4786 C CA . LYS B 1 83 ? 23.40914 130.94434 41.88602 1.000 19.81970 162 LYS B CA 1
ATOM 4787 C C . LYS B 1 83 ? 24.47775 131.86016 41.29070 1.000 17.53832 162 LYS B C 1
ATOM 4788 O O . LYS B 1 83 ? 24.14659 132.88952 40.67218 1.000 14.65486 162 LYS B O 1
ATOM 4807 N N . VAL B 1 84 ? 25.75052 131.49970 41.50130 1.000 17.84832 163 VAL B N 1
ATOM 4808 C CA . VAL B 1 84 ? 26.89094 132.35941 41.24070 1.000 16.90768 163 VAL B CA 1
ATOM 4809 C C . VAL B 1 84 ? 27.85174 131.65630 40.28998 1.000 19.94891 163 VAL B C 1
ATOM 4810 O O . VAL B 1 84 ? 28.26183 130.51891 40.54551 1.000 17.99434 163 VAL B O 1
ATOM 4823 N N . LEU B 1 85 ? 28.23624 132.33654 39.21620 1.000 14.27330 164 LEU B N 1
ATOM 4824 C CA . LEU B 1 85 ? 29.30546 131.86375 38.35128 1.000 13.86545 164 LEU B CA 1
ATOM 4825 C C . LEU B 1 85 ? 30.53927 132.67609 38.73202 1.000 15.00536 164 LEU B C 1
ATOM 4826 O O . LEU B 1 85 ? 30.52841 133.91830 38.66680 1.000 14.53971 164 LEU B O 1
ATOM 4842 N N . TYR B 1 86 ? 31.57866 131.97919 39.17423 1.000 13.22300 165 TYR B N 1
ATOM 4843 C CA . TYR B 1 86 ? 32.79362 132.61691 39.68599 1.000 11.46192 165 TYR B CA 1
ATOM 4844 C C . TYR B 1 86 ? 33.93085 132.28396 38.74495 1.000 12.42239 165 TYR B C 1
ATOM 4845 O O . TYR B 1 86 ? 34.39733 131.14192 38.70696 1.000 15.68405 165 TYR B O 1
ATOM 4863 N N . LEU B 1 87 ? 34.39214 133.29290 37.99302 1.000 11.72049 166 LEU B N 1
ATOM 4864 C CA . LEU B 1 87 ? 35.44049 133.10241 37.00516 1.000 16.04501 166 LEU B CA 1
ATOM 4865 C C . LEU B 1 87 ? 36.74715 133.54174 37.63744 1.000 15.22832 166 LEU B C 1
ATOM 4866 O O . LEU B 1 87 ? 36.86102 134.69074 38.06710 1.000 16.41916 166 LEU B O 1
ATOM 4882 N N . GLY B 1 88 ? 37.71204 132.62961 37.68397 1.000 18.97706 167 GLY B N 1
ATOM 4883 C CA . GLY B 1 88 ? 38.99753 132.85994 38.31986 1.000 18.88205 167 GLY B CA 1
ATOM 4884 C C . GLY B 1 88 ? 39.02015 132.44638 39.77519 1.000 17.47613 167 GLY B C 1
ATOM 4885 O O . GLY B 1 88 ? 39.50987 133.19453 40.64046 1.000 17.87369 167 GLY B O 1
ATOM 4889 N N . ALA B 1 89 ? 38.50772 131.24875 40.05901 1.000 16.33486 168 ALA B N 1
ATOM 4890 C CA . ALA B 1 89 ? 38.30791 130.78898 41.43054 1.000 13.85698 168 ALA B CA 1
ATOM 4891 C C . ALA B 1 89 ? 39.61494 130.41236 42.12559 1.000 19.40418 168 ALA B C 1
ATOM 4892 O O . ALA B 1 89 ? 39.63912 130.30216 43.35404 1.000 20.23966 168 ALA B O 1
ATOM 4899 N N . ALA B 1 90 ? 40.69284 130.25640 41.38474 1.000 21.80258 169 ALA B N 1
ATOM 4900 C CA . ALA B 1 90 ? 42.01528 129.97410 41.94586 1.000 18.94536 169 ALA B CA 1
ATOM 4901 C C . ALA B 1 90 ? 41.85479 128.79176 42.89663 1.000 21.66683 169 ALA B C 1
ATOM 4902 O O . ALA B 1 90 ? 41.23893 127.77742 42.51548 1.000 22.73130 169 ALA B O 1
ATOM 4909 N N . SER B 1 91 ? 42.32380 128.88305 44.13365 1.000 25.26971 170 SER B N 1
ATOM 4910 C CA . SER B 1 91 ? 42.30826 127.75596 45.05123 1.000 22.32976 170 SER B CA 1
ATOM 4911 C C . SER B 1 91 ? 41.02078 127.65004 45.85611 1.000 31.55949 170 SER B C 1
ATOM 4912 O O . SER B 1 91 ? 40.79319 126.62063 46.49389 1.000 26.49503 170 SER B O 1
ATOM 4920 N N . GLY B 1 92 ? 40.17848 128.67434 45.83649 1.000 24.02129 171 GLY B N 1
ATOM 4921 C CA . GLY B 1 92 ? 38.91991 128.64644 46.54347 1.000 29.00930 171 GLY B CA 1
ATOM 4922 C C . GLY B 1 92 ? 38.82152 129.55453 47.75459 1.000 22.58196 171 GLY B C 1
ATOM 4923 O O . GLY B 1 92 ? 37.81798 129.49154 48.47639 1.000 23.93356 171 GLY B O 1
ATOM 4927 N N . THR B 1 93 ? 39.80699 130.40978 47.98903 1.000 24.78848 172 THR B N 1
ATOM 4928 C CA . THR B 1 93 ? 39.76054 131.27203 49.16923 1.000 29.13413 172 THR B CA 1
ATOM 4929 C C . THR B 1 93 ? 38.48445 132.10031 49.19509 1.000 22.84714 172 THR B C 1
ATOM 4930 O O . THR B 1 93 ? 37.64169 131.94485 50.08667 1.000 27.10861 172 THR B O 1
ATOM 4941 N N . THR B 1 94 ? 38.29617 132.97523 48.20388 1.000 19.06735 173 THR B N 1
ATOM 4942 C CA . THR B 1 94 ? 37.06599 133.74388 48.17060 1.000 19.15879 173 THR B CA 1
ATOM 4943 C C . THR B 1 94 ? 35.84939 132.84794 47.90425 1.000 21.93936 173 THR B C 1
ATOM 4944 O O . THR B 1 94 ? 34.79558 133.03577 48.50964 1.000 18.45453 173 THR B O 1
ATOM 4955 N N . VAL B 1 95 ? 35.97472 131.86019 47.01093 1.000 18.27620 174 VAL B N 1
ATOM 4956 C CA . VAL B 1 95 ? 34.83569 130.98574 46.72406 1.000 17.87528 174 VAL B CA 1
ATOM 4957 C C . VAL B 1 95 ? 34.30623 130.33781 48.00223 1.000 18.12874 174 VAL B C 1
ATOM 4958 O O . VAL B 1 95 ? 33.09205 130.20207 48.18171 1.000 23.07084 174 VAL B O 1
ATOM 4971 N N . SER B 1 96 ? 35.19071 129.95519 48.92837 1.000 22.06906 175 SER B N 1
ATOM 4972 C CA . SER B 1 96 ? 34.68421 129.30857 50.14276 1.000 25.33001 175 SER B CA 1
ATOM 4973 C C . SER B 1 96 ? 33.72156 130.22595 50.88136 1.000 19.71792 175 SER B C 1
ATOM 4974 O O . SER B 1 96 ? 32.67335 129.78607 51.36681 1.000 23.30427 175 SER B O 1
ATOM 4982 N N . HIS B 1 97 ? 34.04862 131.51957 50.94734 1.000 20.77197 176 HIS B N 1
ATOM 4983 C CA . HIS B 1 97 ? 33.15515 132.46471 51.60236 1.000 17.32860 176 HIS B CA 1
ATOM 4984 C C . HIS B 1 97 ? 31.88606 132.69302 50.79652 1.000 24.33925 176 HIS B C 1
ATOM 4985 O O . HIS B 1 97 ? 30.79740 132.81191 51.36970 1.000 19.40850 176 HIS B O 1
ATOM 4999 N N . VAL B 1 98 ? 31.98941 132.74455 49.46062 1.000 19.09892 177 VAL B N 1
ATOM 5000 C CA . VAL B 1 98 ? 30.78595 132.81457 48.63928 1.000 19.85508 177 VAL B CA 1
ATOM 5001 C C . VAL B 1 98 ? 29.88995 131.61240 48.90263 1.000 16.96957 177 VAL B C 1
ATOM 5002 O O . VAL B 1 98 ? 28.65939 131.73970 48.99853 1.000 20.43613 177 VAL B O 1
ATOM 5015 N N . SER B 1 99 ? 30.49443 130.44483 49.04026 1.000 19.24807 178 SER B N 1
ATOM 5016 C CA . SER B 1 99 ? 29.75620 129.21298 49.33772 1.000 23.80115 178 SER B CA 1
ATOM 5017 C C . SER B 1 99 ? 29.05930 129.30793 50.69869 1.000 20.86083 178 SER B C 1
ATOM 5018 O O . SER B 1 99 ? 27.87237 128.97142 50.81914 1.000 21.74686 178 SER B O 1
ATOM 5026 N N . ASP B 1 100 ? 29.75429 129.84001 51.70917 1.000 25.10268 179 ASP B N 1
ATOM 5027 C CA . ASP B 1 100 ? 29.11013 130.07902 52.99767 1.000 24.97075 179 ASP B CA 1
ATOM 5028 C C . ASP B 1 100 ? 27.87155 130.94987 52.84159 1.000 22.55471 179 ASP B C 1
ATOM 5029 O O . ASP B 1 100 ? 26.82589 130.68041 53.43287 1.000 26.84737 179 ASP B O 1
ATOM 5038 N N . ILE B 1 101 ? 27.98960 132.03712 52.06142 1.000 24.07865 180 ILE B N 1
ATOM 5039 C CA . ILE B 1 101 ? 26.92717 133.02799 51.98817 1.000 23.87409 180 ILE B CA 1
ATOM 5040 C C . ILE B 1 101 ? 25.70623 132.46383 51.27016 1.000 28.76167 180 ILE B C 1
ATOM 5041 O O . ILE B 1 101 ? 24.56503 132.63061 51.72049 1.000 26.02112 180 ILE B O 1
ATOM 5057 N N . VAL B 1 102 ? 25.90983 131.80265 50.12479 1.000 22.26256 181 VAL B N 1
ATOM 5058 C CA . VAL B 1 102 ? 24.73304 131.35849 49.38186 1.000 20.88264 181 VAL B CA 1
ATOM 5059 C C . VAL B 1 102 ? 24.09063 130.16092 50.06976 1.000 24.96629 181 VAL B C 1
ATOM 5060 O O . VAL B 1 102 ? 22.88899 129.91456 49.90778 1.000 24.92030 181 VAL B O 1
ATOM 5073 N N . GLY B 1 103 ? 24.86644 129.39638 50.81165 1.000 24.25445 182 GLY B N 1
ATOM 5074 C CA . GLY B 1 103 ? 24.32066 128.35176 51.65213 1.000 28.14496 182 GLY B CA 1
ATOM 5075 C C . GLY B 1 103 ? 23.85712 127.14990 50.86896 1.000 29.29050 182 GLY B C 1
ATOM 5076 O O . GLY B 1 103 ? 24.08657 127.03417 49.65277 1.000 24.31745 182 GLY B O 1
ATOM 5080 N N . PRO B 1 104 ? 23.19898 126.20388 51.55844 1.000 32.63397 183 PRO B N 1
ATOM 5081 C CA . PRO B 1 104 ? 22.87876 124.91775 50.91323 1.000 25.79113 183 PRO B CA 1
ATOM 5082 C C . PRO B 1 104 ? 21.95287 125.02270 49.72256 1.000 22.35512 183 PRO B C 1
ATOM 5083 O O . PRO B 1 104 ? 22.01049 124.15514 48.84241 1.000 36.48815 183 PRO B O 1
ATOM 5094 N N . ASP B 1 105 ? 21.09129 126.02714 49.66820 1.000 26.58728 184 ASP B N 1
ATOM 5095 C CA . ASP B 1 105 ? 20.16976 126.18510 48.55449 1.000 28.29455 184 ASP B CA 1
ATOM 5096 C C . ASP B 1 105 ? 20.76014 126.99700 47.40328 1.000 27.00043 184 ASP B C 1
ATOM 5097 O O . ASP B 1 105 ? 20.10057 127.13324 46.37024 1.000 32.95715 184 ASP B O 1
ATOM 5106 N N . GLY B 1 106 ? 21.94183 127.58494 47.56831 1.000 28.42204 185 GLY B N 1
ATOM 5107 C CA . GLY B 1 106 ? 22.60976 128.29337 46.50348 1.000 28.06690 185 GLY B CA 1
ATOM 5108 C C . GLY B 1 106 ? 23.60113 127.40332 45.77800 1.000 27.53014 185 GLY B C 1
ATOM 5109 O O . GLY B 1 106 ? 23.71370 126.20179 46.03098 1.000 27.89862 185 GLY B O 1
ATOM 5113 N N . LEU B 1 107 ? 24.35333 128.01670 44.87050 1.000 19.74133 186 LEU B N 1
ATOM 5114 C CA . LEU B 1 107 ? 25.23074 127.27092 43.97902 1.000 21.43959 186 LEU B CA 1
ATOM 5115 C C . LEU B 1 107 ? 26.37857 128.19604 43.60918 1.000 20.39897 186 LEU B C 1
ATOM 5116 O O . LEU B 1 107 ? 26.14725 129.38887 43.37832 1.000 23.20517 186 LEU B O 1
ATOM 5132 N N . VAL B 1 108 ? 27.59660 127.66060 43.59133 1.000 19.14865 187 VAL B N 1
ATOM 5133 C CA . VAL B 1 108 ? 28.76651 128.40320 43.12899 1.000 22.15720 187 VAL B CA 1
ATOM 5134 C C . VAL B 1 108 ? 29.46741 127.54412 42.09820 1.000 17.89511 187 VAL B C 1
ATOM 5135 O O . VAL B 1 108 ? 30.01471 126.49324 42.43481 1.000 19.07938 187 VAL B O 1
ATOM 5148 N N . TYR B 1 109 ? 29.45819 127.98589 40.83719 1.000 14.96637 188 TYR B N 1
ATOM 5149 C CA . TYR B 1 109 ? 30.28290 127.33414 39.81938 1.000 16.68548 188 TYR B CA 1
ATOM 5150 C C . TYR B 1 109 ? 31.64321 127.99864 39.88058 1.000 13.85512 188 TYR B C 1
ATOM 5151 O O . TYR B 1 109 ? 31.74429 129.21914 39.69382 1.000 18.37356 188 TYR B O 1
ATOM 5169 N N . ALA B 1 110 ? 32.69734 127.21075 40.12616 1.000 16.53656 189 ALA B N 1
ATOM 5170 C CA . ALA B 1 110 ? 34.00988 127.77212 40.40506 1.000 15.57516 189 ALA B CA 1
ATOM 5171 C C . ALA B 1 110 ? 34.92011 127.40227 39.23261 1.000 17.00611 189 ALA B C 1
ATOM 5172 O O . ALA B 1 110 ? 35.39431 126.27148 39.13451 1.000 17.94360 189 ALA B O 1
ATOM 5179 N N . VAL B 1 111 ? 35.13481 128.36444 38.33606 1.000 13.60737 190 VAL B N 1
ATOM 5180 C CA . VAL B 1 111 ? 35.83828 128.12106 37.08309 1.000 15.04334 190 VAL B CA 1
ATOM 5181 C C . VAL B 1 111 ? 37.26594 128.57877 37.28924 1.000 14.41664 190 VAL B C 1
ATOM 5182 O O . VAL B 1 111 ? 37.51315 129.72040 37.69864 1.000 17.48283 190 VAL B O 1
ATOM 5195 N N . GLU B 1 112 ? 38.21344 127.67419 37.02869 1.000 14.84377 191 GLU B N 1
ATOM 5196 C CA . GLU B 1 112 ? 39.63701 127.99132 37.18719 1.000 16.19496 191 GLU B CA 1
ATOM 5197 C C . GLU B 1 112 ? 40.42145 127.27053 36.11921 1.000 18.89371 191 GLU B C 1
ATOM 5198 O O . GLU B 1 112 ? 40.23327 126.06563 35.92391 1.000 19.87281 191 GLU B O 1
ATOM 5210 N N . PHE B 1 113 ? 41.34226 128.00521 35.48557 1.000 19.53953 192 PHE B N 1
ATOM 5211 C CA . PHE B 1 113 ? 42.12946 127.48990 34.36469 1.000 25.22747 192 PHE B CA 1
ATOM 5212 C C . PHE B 1 113 ? 43.29099 126.63692 34.85822 1.000 24.81604 192 PHE B C 1
ATOM 5213 O O . PHE B 1 113 ? 43.60329 125.59522 34.25938 1.000 29.20313 192 PHE B O 1
ATOM 5230 N N . SER B 1 114 ? 43.90137 127.02960 35.97273 1.000 25.87493 193 SER B N 1
ATOM 5231 C CA . SER B 1 114 ? 45.14519 126.42187 36.42908 1.000 25.18595 193 SER B CA 1
ATOM 5232 C C . SER B 1 114 ? 44.88977 125.08949 37.10066 1.000 25.51296 193 SER B C 1
ATOM 5233 O O . SER B 1 114 ? 44.05932 124.99143 38.00783 1.000 23.58010 193 SER B O 1
ATOM 5241 N N . HIS B 1 115 ? 45.63911 124.05732 36.69207 1.000 29.16063 194 HIS B N 1
ATOM 5242 C CA . HIS B 1 115 ? 45.47407 122.76318 37.34387 1.000 23.85582 194 HIS B CA 1
ATOM 5243 C C . HIS B 1 115 ? 46.06484 122.75460 38.74746 1.000 25.34342 194 HIS B C 1
ATOM 5244 O O . HIS B 1 115 ? 45.53243 122.06893 39.63287 1.000 28.82343 194 HIS B O 1
ATOM 5258 N N . ARG B 1 116 ? 47.13048 123.52867 38.99196 1.000 29.58427 195 ARG B N 1
ATOM 5259 C CA . ARG B 1 116 ? 47.67270 123.62019 40.34595 1.000 30.60558 195 ARG B CA 1
ATOM 5260 C C . ARG B 1 116 ? 46.62553 124.15900 41.31310 1.000 34.65792 195 ARG B C 1
ATOM 5261 O O . ARG B 1 116 ? 46.33101 123.54848 42.35341 1.000 27.34595 195 ARG B O 1
ATOM 5282 N N . SER B 1 117 ? 46.07066 125.33121 40.99507 1.000 27.70727 196 SER B N 1
ATOM 5283 C CA . SER B 1 117 ? 44.99216 125.87868 41.81308 1.000 26.47099 196 SER B CA 1
ATOM 5284 C C . SER B 1 117 ? 43.78772 124.96006 41.80266 1.000 23.13289 196 SER B C 1
ATOM 5285 O O . SER B 1 117 ? 43.13773 124.75796 42.83589 1.000 23.68162 196 SER B O 1
ATOM 5293 N N . GLY B 1 118 ? 43.45980 124.40450 40.63558 1.000 23.08507 197 GLY B N 1
ATOM 5294 C CA . GLY B 1 118 ? 42.25090 123.60942 40.51858 1.000 30.63476 197 GLY B CA 1
ATOM 5295 C C . GLY B 1 118 ? 42.27097 122.40223 41.42566 1.000 23.98154 197 GLY B C 1
ATOM 5296 O O . GLY B 1 118 ? 41.22698 121.97747 41.91727 1.000 26.10692 197 GLY B O 1
ATOM 5300 N N . ARG B 1 119 ? 43.45923 121.82874 41.64232 1.000 24.04437 198 ARG B N 1
ATOM 5301 C CA . ARG B 1 119 ? 43.62199 120.74592 42.60249 1.000 21.19997 198 ARG B CA 1
ATOM 5302 C C . ARG B 1 119 ? 43.06302 121.13563 43.96331 1.000 31.13737 198 ARG B C 1
ATOM 5303 O O . ARG B 1 119 ? 42.25848 120.40670 44.55636 1.000 30.00026 198 ARG B O 1
ATOM 5324 N N . ASP B 1 120 ? 43.49432 122.29699 44.47626 1.000 32.41367 199 ASP B N 1
ATOM 5325 C CA . ASP B 1 120 ? 42.96874 122.79818 45.74449 1.000 29.13283 199 ASP B CA 1
ATOM 5326 C C . ASP B 1 120 ? 41.47027 123.04983 45.67330 1.000 26.26566 199 ASP B C 1
ATOM 5327 O O . ASP B 1 120 ? 40.72509 122.73770 46.61469 1.000 23.75423 199 ASP B O 1
ATOM 5336 N N . LEU B 1 121 ? 40.99883 123.60620 44.55870 1.000 24.29253 200 LEU B N 1
ATOM 5337 C CA . LEU B 1 121 ? 39.58726 123.93589 44.44386 1.000 21.39464 200 LEU B CA 1
ATOM 5338 C C . LEU B 1 121 ? 38.70421 122.69136 44.48813 1.000 24.65712 200 LEU B C 1
ATOM 5339 O O . LEU B 1 121 ? 37.65750 122.69588 45.13765 1.000 20.87126 200 LEU B O 1
ATOM 5355 N N . ILE B 1 122 ? 39.09967 121.62042 43.78492 1.000 22.74801 201 ILE B N 1
ATOM 5356 C CA . ILE B 1 122 ? 38.30595 120.39717 43.79085 1.000 21.84318 201 ILE B CA 1
ATOM 5357 C C . ILE B 1 122 ? 38.24842 119.79799 45.18869 1.000 25.20489 201 ILE B C 1
ATOM 5358 O O . ILE B 1 122 ? 37.19622 119.30217 45.63789 1.000 22.75237 201 ILE B O 1
ATOM 5374 N N . ASN B 1 123 ? 39.38574 119.80368 45.89022 1.000 25.35710 202 ASN B N 1
ATOM 5375 C CA . ASN B 1 123 ? 39.39785 119.28293 47.25312 1.000 32.95338 202 ASN B CA 1
ATOM 5376 C C . ASN B 1 123 ? 38.50539 120.10841 48.16290 1.000 27.38609 202 ASN B C 1
ATOM 5377 O O . ASN B 1 123 ? 37.74218 119.55148 48.96247 1.000 28.11507 202 ASN B O 1
ATOM 5388 N N . LEU B 1 124 ? 38.55455 121.44316 48.03223 1.000 30.26726 203 LEU B N 1
ATOM 5389 C CA . LEU B 1 124 ? 37.58979 122.27943 48.74264 1.000 22.37699 203 LEU B CA 1
ATOM 5390 C C . LEU B 1 124 ? 36.16399 121.86239 48.41331 1.000 26.40227 203 LEU B C 1
ATOM 5391 O O . LEU B 1 124 ? 35.30669 121.75400 49.30108 1.000 27.86365 203 LEU B O 1
ATOM 5407 N N . ALA B 1 125 ? 35.87263 121.63579 47.13118 1.000 23.74262 204 ALA B N 1
ATOM 5408 C CA . ALA B 1 125 ? 34.49013 121.37983 46.74622 1.000 23.49649 204 ALA B CA 1
ATOM 5409 C C . ALA B 1 125 ? 33.98055 120.02659 47.24984 1.000 17.75869 204 ALA B C 1
ATOM 5410 O O . ALA B 1 125 ? 32.76712 119.84039 47.37143 1.000 23.16482 204 ALA B O 1
ATOM 5417 N N . LYS B 1 126 ? 34.88030 119.08783 47.53107 1.000 27.84722 205 LYS B N 1
ATOM 5418 C CA . LYS B 1 126 ? 34.46906 117.80616 48.09588 1.000 27.75876 205 LYS B CA 1
ATOM 5419 C C . LYS B 1 126 ? 33.68435 117.96658 49.38311 1.000 29.85183 205 LYS B C 1
ATOM 5420 O O . LYS B 1 126 ? 32.86792 117.11219 49.73198 1.000 28.35734 205 LYS B O 1
ATOM 5439 N N . LYS B 1 127 ? 33.97481 119.01504 50.13081 1.000 27.22379 206 LYS B N 1
ATOM 5440 C CA . LYS B 1 127 ? 33.36742 119.23516 51.42854 1.000 29.83242 206 LYS B CA 1
ATOM 5441 C C . LYS B 1 127 ? 32.11007 120.06712 51.36341 1.000 38.85907 206 LYS B C 1
ATOM 5442 O O . LYS B 1 127 ? 31.40012 120.16664 52.36966 1.000 30.26768 206 LYS B O 1
ATOM 5461 N N . ARG B 1 128 ? 31.83014 120.68275 50.21433 1.000 26.60886 207 ARG B N 1
ATOM 5462 C CA . ARG B 1 128 ? 30.80513 121.70340 50.10945 1.000 27.22484 207 ARG B CA 1
ATOM 5463 C C . ARG B 1 128 ? 29.91319 121.35603 48.93586 1.000 32.56555 207 ARG B C 1
ATOM 5464 O O . ARG B 1 128 ? 30.31752 121.53200 47.78209 1.000 30.42155 207 ARG B O 1
ATOM 5485 N N . THR B 1 129 ? 28.68944 120.90522 49.23036 1.000 24.41222 208 THR B N 1
ATOM 5486 C CA . THR B 1 129 ? 27.82923 120.39406 48.17549 1.000 22.20531 208 THR B CA 1
ATOM 5487 C C . THR B 1 129 ? 27.50079 121.46384 47.14878 1.000 22.78705 208 THR B C 1
ATOM 5488 O O . THR B 1 129 ? 27.27819 121.14540 45.98549 1.000 28.66600 208 THR B O 1
ATOM 5499 N N . ASN B 1 130 ? 27.48192 122.73003 47.55306 1.000 25.29214 209 ASN B N 1
ATOM 5500 C CA . ASN B 1 130 ? 27.03409 123.77900 46.65313 1.000 22.64359 209 ASN B CA 1
ATOM 5501 C C . ASN B 1 130 ? 28.13726 124.34819 45.76376 1.000 22.15461 209 ASN B C 1
ATOM 5502 O O . ASN B 1 130 ? 27.87087 125.31310 45.06316 1.000 19.19846 209 ASN B O 1
ATOM 5513 N N . ILE B 1 131 ? 29.33763 123.78625 45.74619 1.000 17.12219 210 ILE B N 1
ATOM 5514 C CA . ILE B 1 131 ? 30.40117 124.23170 44.83263 1.000 15.92960 210 ILE B CA 1
ATOM 5515 C C . ILE B 1 131 ? 30.57228 123.21230 43.70298 1.000 21.75707 210 ILE B C 1
ATOM 5516 O O . ILE B 1 131 ? 30.82992 122.02633 43.95712 1.000 20.61757 210 ILE B O 1
ATOM 5532 N N . ILE B 1 132 ? 30.48112 123.67240 42.46124 1.000 16.46181 211 ILE B N 1
ATOM 5533 C CA . ILE B 1 132 ? 30.79186 122.88270 41.28296 1.000 16.96683 211 ILE B CA 1
ATOM 5534 C C . ILE B 1 132 ? 32.13935 123.36810 40.73396 1.000 16.05621 211 ILE B C 1
ATOM 5535 O O . ILE B 1 132 ? 32.21307 124.46255 40.15778 1.000 18.80106 211 ILE B O 1
ATOM 5551 N N . PRO B 1 133 ? 33.21581 122.59860 40.89341 1.000 15.96672 212 PRO B N 1
ATOM 5552 C CA . PRO B 1 133 ? 34.50476 122.99799 40.33550 1.000 16.59042 212 PRO B CA 1
ATOM 5553 C C . PRO B 1 133 ? 34.51617 122.72037 38.84629 1.000 19.58847 212 PRO B C 1
ATOM 5554 O O . PRO B 1 133 ? 34.12849 121.63180 38.39239 1.000 18.50415 212 PRO B O 1
ATOM 5565 N N . VAL B 1 134 ? 34.98952 123.70376 38.08046 1.000 15.52901 213 VAL B N 1
ATOM 5566 C CA . VAL B 1 134 ? 35.04708 123.61171 36.62805 1.000 12.99923 213 VAL B CA 1
ATOM 5567 C C . VAL B 1 134 ? 36.45807 124.02002 36.23299 1.000 17.71347 213 VAL B C 1
ATOM 5568 O O . VAL B 1 134 ? 36.80009 125.20748 36.26777 1.000 16.38591 213 VAL B O 1
ATOM 5581 N N . ILE B 1 135 ? 37.30307 123.03831 35.90769 1.000 17.84002 214 ILE B N 1
ATOM 5582 C CA . ILE B 1 135 ? 38.71650 123.29447 35.63168 1.000 16.42593 214 ILE B CA 1
ATOM 5583 C C . ILE B 1 135 ? 38.84254 123.40241 34.11430 1.000 18.94272 214 ILE B C 1
ATOM 5584 O O . ILE B 1 135 ? 39.12385 122.42363 33.41345 1.000 20.81232 214 ILE B O 1
ATOM 5600 N N . GLU B 1 136 ? 38.59296 124.60439 33.61335 1.000 16.50262 215 GLU B N 1
ATOM 5601 C CA . GLU B 1 136 ? 38.53476 124.87745 32.19080 1.000 19.14162 215 GLU B CA 1
ATOM 5602 C C . GLU B 1 136 ? 38.93020 126.32907 31.93921 1.000 19.23759 215 GLU B C 1
ATOM 5603 O O . GLU B 1 136 ? 38.99122 127.15488 32.85870 1.000 18.88429 215 GLU B O 1
ATOM 5615 N N . ASP B 1 137 ? 39.11824 126.63070 30.65885 1.000 19.49160 216 ASP B N 1
ATOM 5616 C CA . ASP B 1 137 ? 39.45057 127.97787 30.17442 1.000 17.55856 216 ASP B CA 1
ATOM 5617 C C . ASP B 1 137 ? 38.17000 128.75697 29.88647 1.000 16.99066 216 ASP B C 1
ATOM 5618 O O . ASP B 1 137 ? 37.41697 128.41120 28.97624 1.000 17.95633 216 ASP B O 1
ATOM 5627 N N . ALA B 1 138 ? 37.95941 129.83926 30.63956 1.000 20.95317 217 ALA B N 1
ATOM 5628 C CA . ALA B 1 138 ? 36.76352 130.66997 30.50457 1.000 17.62093 217 ALA B CA 1
ATOM 5629 C C . ALA B 1 138 ? 36.62010 131.34132 29.14098 1.000 18.42709 217 ALA B C 1
ATOM 5630 O O . ALA B 1 138 ? 35.52931 131.83415 28.81472 1.000 18.41258 217 ALA B O 1
ATOM 5637 N N . ARG B 1 139 ? 37.67662 131.37892 28.33050 1.000 22.60713 218 ARG B N 1
ATOM 5638 C CA . ARG B 1 139 ? 37.54355 131.83589 26.95809 1.000 18.57868 218 ARG B CA 1
ATOM 5639 C C . ARG B 1 139 ? 36.66065 130.94357 26.11188 1.000 22.79299 218 ARG B C 1
ATOM 5640 O O . ARG B 1 139 ? 36.18889 131.38770 25.05866 1.000 25.14999 218 ARG B O 1
ATOM 5661 N N . HIS B 1 140 ? 36.46526 129.67655 26.51581 1.000 18.64203 219 HIS B N 1
ATOM 5662 C CA . HIS B 1 140 ? 35.76586 128.68079 25.70975 1.000 22.51002 219 HIS B CA 1
ATOM 5663 C C . HIS B 1 140 ? 34.58115 128.10341 26.47995 1.000 22.20959 219 HIS B C 1
ATOM 5664 O O . HIS B 1 140 ? 34.57698 126.91428 26.83839 1.000 20.31507 219 HIS B O 1
ATOM 5678 N N . PRO B 1 141 ? 33.56276 128.91478 26.73078 1.000 19.37996 220 PRO B N 1
ATOM 5679 C CA . PRO B 1 141 ? 32.45082 128.42486 27.55823 1.000 17.72336 220 PRO B CA 1
ATOM 5680 C C . PRO B 1 141 ? 31.69921 127.27038 26.92117 1.000 20.99628 220 PRO B C 1
ATOM 5681 O O . PRO B 1 141 ? 30.97886 126.56117 27.62128 1.000 22.17504 220 PRO B O 1
ATOM 5692 N N . HIS B 1 142 ? 31.85649 127.03821 25.61618 1.000 19.05736 221 HIS B N 1
ATOM 5693 C CA . HIS B 1 142 ? 31.22532 125.86077 25.02885 1.000 26.12410 221 HIS B CA 1
ATOM 5694 C C . HIS B 1 142 ? 31.75607 124.56500 25.63567 1.000 24.78786 221 HIS B C 1
ATOM 5695 O O . HIS B 1 142 ? 31.07352 123.53263 25.59107 1.000 25.29362 221 HIS B O 1
ATOM 5709 N N . LYS B 1 143 ? 32.94995 124.59490 26.20179 1.000 20.09979 222 LYS B N 1
ATOM 5710 C CA . LYS B 1 143 ? 33.52612 123.39172 26.77507 1.000 21.01964 222 LYS B CA 1
ATOM 5711 C C . LYS B 1 143 ? 32.83577 122.97925 28.07418 1.000 19.92906 222 LYS B C 1
ATOM 5712 O O . LYS B 1 143 ? 32.95077 121.80836 28.46094 1.000 21.28943 222 LYS B O 1
ATOM 5731 N N . TYR B 1 144 ? 32.11346 123.90553 28.74829 1.000 15.55399 223 TYR B N 1
ATOM 5732 C CA . TYR B 1 144 ? 31.47577 123.59682 30.02281 1.000 15.85139 223 TYR B CA 1
ATOM 5733 C C . TYR B 1 144 ? 30.04973 124.13148 30.13838 1.000 17.00232 223 TYR B C 1
ATOM 5734 O O . TYR B 1 144 ? 29.44734 124.04627 31.22002 1.000 16.38810 223 TYR B O 1
ATOM 5752 N N . ARG B 1 145 ? 29.45986 124.63061 29.06152 1.000 15.01358 224 ARG B N 1
ATOM 5753 C CA . ARG B 1 145 ? 28.13531 125.20110 29.18120 1.000 15.74775 224 ARG B CA 1
ATOM 5754 C C . ARG B 1 145 ? 27.07057 124.18903 29.58136 1.000 17.31958 224 ARG B C 1
ATOM 5755 O O . ARG B 1 145 ? 26.03814 124.59483 30.13319 1.000 17.00901 224 ARG B O 1
ATOM 5776 N N . MET B 1 146 ? 27.27266 122.89713 29.29986 1.000 15.94281 225 MET B N 1
ATOM 5777 C CA . MET B 1 146 ? 26.30616 121.88598 29.72119 1.000 17.85869 225 MET B CA 1
ATOM 5778 C C . MET B 1 146 ? 26.29093 121.65521 31.22380 1.000 18.76233 225 MET B C 1
ATOM 5779 O O . MET B 1 146 ? 25.39040 120.96814 31.72687 1.000 18.62494 225 MET B O 1
ATOM 5793 N N . LEU B 1 147 ? 27.26652 122.17758 31.95705 1.000 15.55660 226 LEU B N 1
ATOM 5794 C CA . LEU B 1 147 ? 27.24569 122.06414 33.39865 1.000 15.88901 226 LEU B CA 1
ATOM 5795 C C . LEU B 1 147 ? 26.57776 123.22700 34.11605 1.000 11.78734 226 LEU B C 1
ATOM 5796 O O . LEU B 1 147 ? 26.31197 123.11072 35.31625 1.000 16.73505 226 LEU B O 1
ATOM 5812 N N . ILE B 1 148 ? 26.37952 124.36462 33.44903 1.000 15.81603 227 ILE B N 1
ATOM 5813 C CA . ILE B 1 148 ? 26.04157 125.60598 34.12943 1.000 15.06507 227 ILE B CA 1
ATOM 5814 C C . ILE B 1 148 ? 24.63787 126.04028 33.74454 1.000 18.22010 227 ILE B C 1
ATOM 5815 O O . ILE B 1 148 ? 24.38035 126.49255 32.61461 1.000 19.64171 227 ILE B O 1
ATOM 5831 N N . ALA B 1 149 ? 23.74115 125.90238 34.71239 1.000 16.41507 228 ALA B N 1
ATOM 5832 C CA . ALA B 1 149 ? 22.40956 126.47284 34.63131 1.000 18.02781 228 ALA B CA 1
ATOM 5833 C C . ALA B 1 149 ? 22.49047 127.98783 34.73643 1.000 13.61219 228 ALA B C 1
ATOM 5834 O O . ALA B 1 149 ? 23.41180 128.54004 35.33715 1.000 18.60286 228 ALA B O 1
ATOM 5841 N N A MET B 1 150 ? 21.50839 128.65792 34.15657 0.657 15.67610 229 MET B N 1
ATOM 5842 N N B MET B 1 150 ? 21.49330 128.65744 34.17296 0.343 15.74602 229 MET B N 1
ATOM 5843 C CA A MET B 1 150 ? 21.49817 130.11785 34.21455 0.657 15.18142 229 MET B CA 1
ATOM 5844 C CA B MET B 1 150 ? 21.42391 130.11481 34.25683 0.343 15.26857 229 MET B CA 1
ATOM 5845 C C A MET B 1 150 ? 21.66595 130.59923 35.64957 0.657 17.38021 229 MET B C 1
ATOM 5846 C C B MET B 1 150 ? 21.66778 130.59535 35.67881 0.343 17.36893 229 MET B C 1
ATOM 5847 O O A MET B 1 150 ? 21.03013 130.09007 36.57248 0.657 16.65353 229 MET B O 1
ATOM 5848 O O B MET B 1 150 ? 21.08012 130.07345 36.63152 0.343 16.79974 229 MET B O 1
ATOM 5875 N N . VAL B 1 151 ? 22.51590 131.60630 35.82052 1.000 16.95090 230 VAL B N 1
ATOM 5876 C CA . VAL B 1 151 ? 22.90693 132.09917 37.11584 1.000 14.26099 230 VAL B CA 1
ATOM 5877 C C . VAL B 1 151 ? 22.33879 133.49213 37.39100 1.000 13.64233 230 VAL B C 1
ATOM 5878 O O . VAL B 1 151 ? 21.90061 134.20946 36.48765 1.000 17.53630 230 VAL B O 1
ATOM 5891 N N . ASP B 1 152 ? 22.41295 133.88409 38.65240 1.000 17.08236 231 ASP B N 1
ATOM 5892 C CA . ASP B 1 152 ? 21.96046 135.18874 39.10975 1.000 14.96717 231 ASP B CA 1
ATOM 5893 C C . ASP B 1 152 ? 23.06834 136.22926 39.10660 1.000 19.46771 231 ASP B C 1
ATOM 5894 O O . ASP B 1 152 ? 22.77471 137.43413 38.98359 1.000 16.95872 231 ASP B O 1
ATOM 5903 N N . VAL B 1 153 ? 24.30782 135.79515 39.27278 1.000 18.64316 232 VAL B N 1
ATOM 5904 C CA . VAL B 1 153 ? 25.44107 136.68868 39.51260 1.000 11.56986 232 VAL B CA 1
ATOM 5905 C C . VAL B 1 153 ? 26.67831 136.06770 38.88168 1.000 18.36121 232 VAL B C 1
ATOM 5906 O O . VAL B 1 153 ? 26.89672 134.85550 38.98034 1.000 15.47425 232 VAL B O 1
ATOM 5919 N N . ILE B 1 154 ? 27.49750 136.90375 38.23668 1.000 13.17139 233 ILE B N 1
ATOM 5920 C CA . ILE B 1 154 ? 28.84849 136.51504 37.83528 1.000 14.64037 233 ILE B CA 1
ATOM 5921 C C . ILE B 1 154 ? 29.83445 137.32850 38.64612 1.000 14.43130 233 ILE B C 1
ATOM 5922 O O . ILE B 1 154 ? 29.72475 138.56240 38.70668 1.000 14.24820 233 ILE B O 1
ATOM 5938 N N . PHE B 1 155 ? 30.79478 136.65357 39.27179 1.000 15.83334 234 PHE B N 1
ATOM 5939 C CA . PHE B 1 155 ? 31.93634 137.27838 39.91605 1.000 14.29492 234 PHE B CA 1
ATOM 5940 C C . PHE B 1 155 ? 33.15309 136.94601 39.06523 1.000 14.56452 234 PHE B C 1
ATOM 5941 O O . PHE B 1 155 ? 33.27055 135.83252 38.54436 1.000 15.49919 234 PHE B O 1
ATOM 5958 N N . ALA B 1 156 ? 34.02491 137.92999 38.85028 1.000 13.19936 235 ALA B N 1
ATOM 5959 C CA . ALA B 1 156 ? 35.21036 137.63052 38.07567 1.000 13.38315 235 ALA B CA 1
ATOM 5960 C C . ALA B 1 156 ? 36.38721 138.40143 38.61805 1.000 14.35388 235 ALA B C 1
ATOM 5961 O O . ALA B 1 156 ? 36.26633 139.56487 39.00004 1.000 15.56875 235 ALA B O 1
ATOM 5968 N N . ASP B 1 157 ? 37.52885 137.72487 38.61350 1.000 20.51178 236 ASP B N 1
ATOM 5969 C CA . ASP B 1 157 ? 38.80660 138.28600 39.01277 1.000 23.18186 236 ASP B CA 1
ATOM 5970 C C . ASP B 1 157 ? 39.58561 138.54689 37.73200 1.000 28.84299 236 ASP B C 1
ATOM 5971 O O . ASP B 1 157 ? 40.12888 137.60741 37.13384 1.000 24.86270 236 ASP B O 1
ATOM 5980 N N . VAL B 1 158 ? 39.60842 139.81339 37.29566 1.000 26.80777 237 VAL B N 1
ATOM 5981 C CA . VAL B 1 158 ? 40.18786 140.22011 36.01658 1.000 21.19103 237 VAL B CA 1
ATOM 5982 C C . VAL B 1 158 ? 41.59279 140.77070 36.23709 1.000 35.08362 237 VAL B C 1
ATOM 5983 O O . VAL B 1 158 ? 41.80772 141.69762 37.03151 1.000 29.22814 237 VAL B O 1
ATOM 5996 N N . ALA B 1 159 ? 42.53472 140.22920 35.48443 1.000 27.06393 238 ALA B N 1
ATOM 5997 C CA . ALA B 1 159 ? 43.95054 140.56884 35.67249 1.000 30.75275 238 ALA B CA 1
ATOM 5998 C C . ALA B 1 159 ? 44.72538 140.33999 34.38789 1.000 39.80634 238 ALA B C 1
ATOM 5999 O O . ALA B 1 159 ? 45.94674 140.14802 34.44182 1.000 40.14038 238 ALA B O 1
ATOM 6006 N N A GLN B 1 160 ? 44.06604 140.31665 33.23631 0.576 35.69182 239 GLN B N 1
ATOM 6007 N N B GLN B 1 160 ? 44.06397 140.32035 33.23737 0.424 35.67061 239 GLN B N 1
ATOM 6008 C CA A GLN B 1 160 ? 44.70999 140.27417 31.93567 0.576 32.36293 239 GLN B CA 1
ATOM 6009 C CA B GLN B 1 160 ? 44.69549 140.26546 31.93219 0.424 32.39981 239 GLN B CA 1
ATOM 6010 C C A GLN B 1 160 ? 43.86087 141.11329 30.99984 0.576 30.76172 239 GLN B C 1
ATOM 6011 C C B GLN B 1 160 ? 43.85755 141.12377 31.00322 0.424 30.78234 239 GLN B C 1
ATOM 6012 O O A GLN B 1 160 ? 42.64676 141.23786 31.20448 0.576 30.11502 239 GLN B O 1
ATOM 6013 O O B GLN B 1 160 ? 42.64640 141.26655 31.21289 0.424 30.16796 239 GLN B O 1
ATOM 6040 N N . PRO B 1 161 ? 44.46720 141.71078 29.97179 1.000 29.76380 240 PRO B N 1
ATOM 6041 C CA . PRO B 1 161 ? 43.73620 142.68660 29.14329 1.000 27.31057 240 PRO B CA 1
ATOM 6042 C C . PRO B 1 161 ? 42.61983 142.12210 28.27528 1.000 29.77317 240 PRO B C 1
ATOM 6043 O O . PRO B 1 161 ? 41.85884 142.91610 27.70317 1.000 34.01650 240 PRO B O 1
ATOM 6054 N N . ASP B 1 162 ? 42.46651 140.80620 28.14963 1.000 30.03323 241 ASP B N 1
ATOM 6055 C CA . ASP B 1 162 ? 41.38566 140.27233 27.32876 1.000 29.36011 241 ASP B CA 1
ATOM 6056 C C . ASP B 1 162 ? 40.25571 139.70865 28.16434 1.000 26.17549 241 ASP B C 1
ATOM 6057 O O . ASP B 1 162 ? 39.28623 139.18589 27.60078 1.000 25.92907 241 ASP B O 1
ATOM 6066 N N . GLN B 1 163 ? 40.31839 139.86190 29.47893 1.000 22.08702 242 GLN B N 1
ATOM 6067 C CA . GLN B 1 163 ? 39.39439 139.15191 30.35195 1.000 29.51123 242 GLN B CA 1
ATOM 6068 C C . GLN B 1 163 ? 38.05867 139.85019 30.60005 1.000 20.47890 242 GLN B C 1
ATOM 6069 O O . GLN B 1 163 ? 37.07049 139.15947 30.82649 1.000 18.20896 242 GLN B O 1
ATOM 6083 N N . THR B 1 164 ? 37.92266 141.18567 30.52789 1.000 14.85444 243 THR B N 1
ATOM 6084 C CA . THR B 1 164 ? 36.58011 141.73109 30.58148 1.000 15.14256 243 THR B CA 1
ATOM 6085 C C . THR B 1 164 ? 35.71603 141.19360 29.44083 1.000 13.30594 243 THR B C 1
ATOM 6086 O O . THR B 1 164 ? 34.54468 140.86444 29.64631 1.000 19.01208 243 THR B O 1
ATOM 6097 N N . ARG B 1 165 ? 36.27339 141.08051 28.24421 1.000 16.43154 244 ARG B N 1
ATOM 6098 C CA . ARG B 1 165 ? 35.49236 140.54366 27.14714 1.000 18.86535 244 ARG B CA 1
ATOM 6099 C C . ARG B 1 165 ? 35.18217 139.06115 27.35279 1.000 17.73934 244 ARG B C 1
ATOM 6100 O O . ARG B 1 165 ? 34.13820 138.59253 26.89973 1.000 16.84368 244 ARG B O 1
ATOM 6121 N N . ILE B 1 166 ? 36.06187 138.33461 28.03377 1.000 15.51065 245 ILE B N 1
ATOM 6122 C CA . ILE B 1 166 ? 35.73598 136.94164 28.39162 1.000 16.90586 245 ILE B CA 1
ATOM 6123 C C . ILE B 1 166 ? 34.61163 136.88791 29.41838 1.000 19.04272 245 ILE B C 1
ATOM 6124 O O . ILE B 1 166 ? 33.72785 136.00337 29.35156 1.000 16.98112 245 ILE B O 1
ATOM 6140 N N . VAL B 1 167 ? 34.64648 137.76737 30.41642 1.000 15.12472 246 VAL B N 1
ATOM 6141 C CA . VAL B 1 167 ? 33.53356 137.82432 31.36409 1.000 14.74797 246 VAL B CA 1
ATOM 6142 C C . VAL B 1 167 ? 32.24149 138.11599 30.62888 1.000 18.66081 246 VAL B C 1
ATOM 6143 O O . VAL B 1 167 ? 31.20080 137.49426 30.89262 1.000 16.07810 246 VAL B O 1
ATOM 6156 N N . ALA B 1 168 ? 32.27044 139.05931 29.69413 1.000 14.00367 247 ALA B N 1
ATOM 6157 C CA . ALA B 1 168 ? 31.05913 139.37063 28.94012 1.000 13.51711 247 ALA B CA 1
ATOM 6158 C C . ALA B 1 168 ? 30.56217 138.16019 28.14455 1.000 17.74178 247 ALA B C 1
ATOM 6159 O O . ALA B 1 168 ? 29.36838 137.87324 28.12886 1.000 18.51825 247 ALA B O 1
ATOM 6166 N N . LEU B 1 169 ? 31.46106 137.45874 27.47253 1.000 14.76658 248 LEU B N 1
ATOM 6167 C CA . LEU B 1 169 ? 31.09541 136.23133 26.77817 1.000 16.92522 248 LEU B CA 1
ATOM 6168 C C . LEU B 1 169 ? 30.35152 135.27996 27.70962 1.000 19.25911 248 LEU B C 1
ATOM 6169 O O . LEU B 1 169 ? 29.29901 134.72978 27.35521 1.000 18.12801 248 LEU B O 1
ATOM 6185 N N . ASN B 1 170 ? 30.86340 135.10427 28.92356 1.000 15.99669 249 ASN B N 1
ATOM 6186 C CA . ASN B 1 170 ? 30.21652 134.21534 29.87375 1.000 13.64468 249 ASN B CA 1
ATOM 6187 C C . ASN B 1 170 ? 28.87612 134.77148 30.33338 1.000 13.06815 249 ASN B C 1
ATOM 6188 O O . ASN B 1 170 ? 27.91460 134.01833 30.52848 1.000 14.80326 249 ASN B O 1
ATOM 6199 N N . ALA B 1 171 ? 28.77232 136.09662 30.45987 1.000 12.54497 250 ALA B N 1
ATOM 6200 C CA . ALA B 1 171 ? 27.48382 136.66296 30.83010 1.000 14.82825 250 ALA B CA 1
ATOM 6201 C C . ALA B 1 171 ? 26.44135 136.40546 29.74518 1.000 16.87274 250 ALA B C 1
ATOM 6202 O O . ALA B 1 171 ? 25.26942 136.09391 30.04688 1.000 17.84141 250 ALA B O 1
ATOM 6209 N N . HIS B 1 172 ? 26.83501 136.59507 28.47895 1.000 17.04486 251 HIS B N 1
ATOM 6210 C CA . HIS B 1 172 ? 25.91314 136.39626 27.36959 1.000 16.38152 251 HIS B CA 1
ATOM 6211 C C . HIS B 1 172 ? 25.42815 134.94519 27.31242 1.000 22.54944 251 HIS B C 1
ATOM 6212 O O . HIS B 1 172 ? 24.31265 134.68429 26.85770 1.000 20.37138 251 HIS B O 1
ATOM 6227 N N . THR B 1 173 ? 26.26081 134.01567 27.78172 1.000 16.71303 252 THR B N 1
ATOM 6228 C CA . THR B 1 173 ? 25.96166 132.58222 27.78769 1.000 14.60063 252 THR B CA 1
ATOM 6229 C C . THR B 1 173 ? 25.13548 132.18269 28.99957 1.000 18.95551 252 THR B C 1
ATOM 6230 O O . THR B 1 173 ? 24.21317 131.37094 28.87392 1.000 20.00572 252 THR B O 1
ATOM 6241 N N . PHE B 1 174 ? 25.41290 132.75517 30.16304 1.000 15.28492 253 PHE B N 1
ATOM 6242 C CA . PHE B 1 174 ? 24.95618 132.19229 31.41738 1.000 14.44185 253 PHE B CA 1
ATOM 6243 C C . PHE B 1 174 ? 24.19523 133.11974 32.34108 1.000 16.53535 253 PHE B C 1
ATOM 6244 O O . PHE B 1 174 ? 23.55652 132.62784 33.27220 1.000 15.67280 253 PHE B O 1
ATOM 6261 N N . LEU B 1 175 ? 24.29612 134.43800 32.19799 1.000 15.18088 254 LEU B N 1
ATOM 6262 C CA . LEU B 1 175 ? 23.77678 135.32943 33.21450 1.000 13.25287 254 LEU B CA 1
ATOM 6263 C C . LEU B 1 175 ? 22.37590 135.76793 32.83474 1.000 17.02495 254 LEU B C 1
ATOM 6264 O O . LEU B 1 175 ? 22.15795 136.21398 31.70850 1.000 19.05571 254 LEU B O 1
ATOM 6280 N N . ARG B 1 176 ? 21.42922 135.60633 33.75665 1.000 18.31013 255 ARG B N 1
ATOM 6281 C CA . ARG B 1 176 ? 20.04861 135.98562 33.47218 1.000 22.55229 255 ARG B CA 1
ATOM 6282 C C . ARG B 1 176 ? 19.92974 137.48318 33.19620 1.000 27.82606 255 ARG B C 1
ATOM 6283 O O . ARG B 1 176 ? 20.67385 138.30201 33.72836 1.000 17.84822 255 ARG B O 1
ATOM 6304 N N . ASN B 1 177 ? 18.97372 137.82682 32.34087 1.000 25.88614 256 ASN B N 1
ATOM 6305 C CA . ASN B 1 177 ? 18.53970 139.20845 32.19254 1.000 26.15254 256 ASN B CA 1
ATOM 6306 C C . ASN B 1 177 ? 18.15119 139.78673 33.54631 1.000 22.59155 256 ASN B C 1
ATOM 6307 O O . ASN B 1 177 ? 17.39536 139.17506 34.30824 1.000 25.45071 256 ASN B O 1
ATOM 6318 N N . GLY B 1 178 ? 18.73642 140.94772 33.88442 1.000 18.84845 257 GLY B N 1
ATOM 6319 C CA . GLY B 1 178 ? 18.57119 141.54354 35.19865 1.000 20.40131 257 GLY B CA 1
ATOM 6320 C C . GLY B 1 178 ? 19.47398 140.99104 36.28449 1.000 19.40583 257 GLY B C 1
ATOM 6321 O O . GLY B 1 178 ? 19.40937 141.46998 37.43618 1.000 21.31545 257 GLY B O 1
ATOM 6325 N N . GLY B 1 179 ? 20.29249 139.98983 35.97432 1.000 19.74326 258 GLY B N 1
ATOM 6326 C CA . GLY B 1 179 ? 21.27511 139.49984 36.91790 1.000 16.91370 258 GLY B CA 1
ATOM 6327 C C . GLY B 1 179 ? 22.37769 140.52356 37.04740 1.000 15.60741 258 GLY B C 1
ATOM 6328 O O . GLY B 1 179 ? 22.35885 141.57451 36.39648 1.000 19.08291 258 GLY B O 1
ATOM 6332 N N . HIS B 1 180 ? 23.34115 140.23121 37.90854 1.000 15.30115 259 HIS B N 1
ATOM 6333 C CA . HIS B 1 180 ? 24.35659 141.22211 38.27629 1.000 12.82289 259 HIS B CA 1
ATOM 6334 C C . HIS B 1 180 ? 25.75646 140.66903 38.10200 1.000 13.93197 259 HIS B C 1
ATOM 6335 O O . HIS B 1 180 ? 25.97973 139.45976 37.97551 1.000 15.55852 259 HIS B O 1
ATOM 6349 N N . PHE B 1 181 ? 26.72387 141.59048 38.03397 1.000 14.02534 260 PHE B N 1
ATOM 6350 C CA . PHE B 1 181 ? 28.12195 141.18080 37.97753 1.000 14.98935 260 PHE B CA 1
ATOM 6351 C C . PHE B 1 181 ? 28.91202 141.92731 39.04046 1.000 14.27293 260 PHE B C 1
ATOM 6352 O O . PHE B 1 181 ? 28.57283 143.05309 39.43183 1.000 15.42232 260 PHE B O 1
ATOM 6369 N N . VAL B 1 182 ? 29.98686 141.29572 39.47453 1.000 18.34169 261 VAL B N 1
ATOM 6370 C CA . VAL B 1 182 ? 30.95048 141.88520 40.39366 1.000 15.94676 261 VAL B CA 1
ATOM 6371 C C . VAL B 1 182 ? 32.32785 141.53133 39.84262 1.000 14.55957 261 VAL B C 1
ATOM 6372 O O . VAL B 1 182 ? 32.69454 140.35164 39.78640 1.000 15.80491 261 VAL B O 1
ATOM 6385 N N . ILE B 1 183 ? 33.07984 142.54258 39.39452 1.000 15.49695 262 ILE B N 1
ATOM 6386 C CA . ILE B 1 183 ? 34.31099 142.29294 38.66935 1.000 13.96915 262 ILE B CA 1
ATOM 6387 C C . ILE B 1 183 ? 35.43771 143.05134 39.34879 1.000 18.58940 262 ILE B C 1
ATOM 6388 O O . ILE B 1 183 ? 35.34095 144.26665 39.53617 1.000 16.12381 262 ILE B O 1
ATOM 6404 N N . SER B 1 184 ? 36.50414 142.35134 39.69448 1.000 17.32331 263 SER B N 1
ATOM 6405 C CA . SER B 1 184 ? 37.66154 143.02872 40.26789 1.000 14.01347 263 SER B CA 1
ATOM 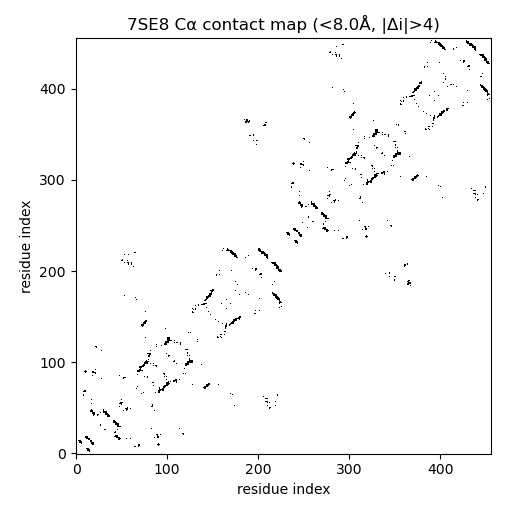6406 C C . SER B 1 184 ? 38.70814 143.17926 39.17577 1.000 17.18654 263 SER B C 1
ATOM 6407 O O . SER B 1 184 ? 38.85827 142.31160 38.31643 1.000 17.68866 263 SER B O 1
ATOM 6415 N N . ILE B 1 185 ? 39.42781 144.30392 39.21415 1.000 17.76757 264 ILE B N 1
ATOM 6416 C CA . ILE B 1 185 ? 40.37300 144.68258 38.17038 1.000 19.54580 264 ILE B CA 1
ATOM 6417 C C . ILE B 1 185 ? 41.69155 145.12851 38.80836 1.000 15.31506 264 ILE B C 1
ATOM 6418 O O . ILE B 1 185 ? 41.73943 146.16859 39.48367 1.000 17.60178 264 ILE B O 1
ATOM 6434 N N . LYS B 1 186 ? 42.75535 144.38585 38.52969 1.000 15.63531 265 LYS B N 1
ATOM 6435 C CA . LYS B 1 186 ? 44.10944 144.78953 38.91409 1.000 16.94871 265 LYS B CA 1
ATOM 6436 C C . LYS B 1 186 ? 44.67034 145.58652 37.75422 1.000 16.19785 265 LYS B C 1
ATOM 6437 O O . LYS B 1 186 ? 45.02231 145.01989 36.72649 1.000 17.83885 265 LYS B O 1
ATOM 6456 N N . ALA B 1 187 ? 44.77397 146.90003 37.92339 1.000 15.39039 266 ALA B N 1
ATOM 6457 C CA . ALA B 1 187 ? 45.08513 147.75971 36.79140 1.000 15.93156 266 ALA B CA 1
ATOM 6458 C C . ALA B 1 187 ? 46.39938 147.39209 36.12932 1.000 13.92059 266 ALA B C 1
ATOM 6459 O O . ALA B 1 187 ? 46.48632 147.40108 34.90140 1.000 17.56189 266 ALA B O 1
ATOM 6466 N N . ASN B 1 188 ? 47.43691 147.10294 36.90860 1.000 18.89343 267 ASN B N 1
ATOM 6467 C CA . ASN B 1 188 ? 48.73546 146.99091 36.26909 1.000 24.13224 267 ASN B CA 1
ATOM 6468 C C . ASN B 1 188 ? 48.95004 145.62913 35.62137 1.000 26.97676 267 ASN B C 1
ATOM 6469 O O . ASN B 1 188 ? 49.92663 145.44894 34.88827 1.000 27.59928 267 ASN B O 1
ATOM 6480 N N . CYS B 1 189 ? 48.04710 144.67310 35.84745 1.000 24.62560 268 CYS B N 1
ATOM 6481 C CA . CYS B 1 189 ? 48.00113 143.46838 35.02457 1.000 28.15677 268 CYS B CA 1
ATOM 6482 C C . CYS B 1 189 ? 47.25031 143.68550 33.72261 1.000 28.85461 268 CYS B C 1
ATOM 6483 O O . CYS B 1 189 ? 47.40999 142.88483 32.78703 1.000 27.86553 268 CYS B O 1
ATOM 6491 N N . ILE B 1 190 ? 46.43158 144.73963 33.62302 1.000 17.92724 269 ILE B N 1
ATOM 6492 C CA . ILE B 1 190 ? 45.78003 145.04040 32.36206 1.000 15.87149 269 ILE B CA 1
ATOM 6493 C C . ILE B 1 190 ? 46.72685 145.78893 31.42499 1.000 21.96734 269 ILE B C 1
ATOM 6494 O O . ILE B 1 190 ? 46.84749 145.45454 30.24198 1.000 19.52338 269 ILE B O 1
ATOM 6511 N N . ASP B 1 191 ? 47.35823 146.85576 31.92432 1.000 24.11570 270 ASP B N 1
ATOM 6512 C CA . ASP B 1 191 ? 48.23821 147.69197 31.08407 1.000 23.45121 270 ASP B CA 1
ATOM 6513 C C . ASP B 1 191 ? 49.13966 148.47220 32.03740 1.000 23.10296 270 ASP B C 1
ATOM 6514 O O . ASP B 1 191 ? 48.70769 149.46655 32.62170 1.000 19.80832 270 ASP B O 1
ATOM 6523 N N . SER B 1 192 ? 50.35414 147.97669 32.24842 1.000 19.73399 271 SER B N 1
ATOM 6524 C CA . SER B 1 192 ? 51.17692 148.63142 33.24093 1.000 14.45639 271 SER B CA 1
ATOM 6525 C C . SER B 1 192 ? 51.73925 149.95315 32.74036 1.000 15.33393 271 SER B C 1
ATOM 6526 O O . SER B 1 192 ? 52.37029 150.64358 33.53786 1.000 19.87240 271 SER B O 1
ATOM 6534 N N . THR B 1 193 ? 51.53483 150.28723 31.46026 1.000 17.63218 272 THR B N 1
ATOM 6535 C CA . THR B 1 193 ? 51.91939 151.57107 30.88003 1.000 22.01752 272 THR B CA 1
ATOM 6536 C C . THR B 1 193 ? 50.92548 152.67191 31.21768 1.000 19.76876 272 THR B C 1
ATOM 6537 O O . THR B 1 193 ? 51.22658 153.84828 30.98610 1.000 15.81254 272 THR B O 1
ATOM 6548 N N . ALA B 1 194 ? 49.75115 152.30862 31.73528 1.000 14.35821 273 ALA B N 1
ATOM 6549 C CA . ALA B 1 194 ? 48.64240 153.23449 31.90163 1.000 15.40016 273 ALA B CA 1
ATOM 6550 C C . ALA B 1 194 ? 48.40473 153.47467 33.38535 1.000 13.97791 273 ALA B C 1
ATOM 6551 O O . ALA B 1 194 ? 48.76182 152.65315 34.24965 1.000 15.79196 273 ALA B O 1
ATOM 6558 N N . SER B 1 195 ? 47.78573 154.61138 33.68928 1.000 14.65202 274 SER B N 1
ATOM 6559 C CA . SER B 1 195 ? 47.40715 154.87670 35.05835 1.000 12.06585 274 SER B CA 1
ATOM 6560 C C . SER B 1 195 ? 46.21670 154.01351 35.41323 1.000 12.15694 274 SER B C 1
ATOM 6561 O O . SER B 1 195 ? 45.47437 153.59280 34.53660 1.000 12.24542 274 SER B O 1
ATOM 6569 N N . ALA B 1 196 ? 46.03584 153.80271 36.70858 1.000 14.33675 275 ALA B N 1
ATOM 6570 C CA . ALA B 1 196 ? 44.90857 153.00462 37.18389 1.000 13.49795 275 ALA B CA 1
ATOM 6571 C C . ALA B 1 196 ? 43.59584 153.58293 36.68914 1.000 14.25233 275 ALA B C 1
ATOM 6572 O O . ALA B 1 196 ? 42.72049 152.84403 36.23826 1.000 14.17821 275 ALA B O 1
ATOM 6579 N N . GLU B 1 197 ? 43.44612 154.91595 36.78500 1.000 17.13999 276 GLU B N 1
ATOM 6580 C CA . GLU B 1 197 ? 42.23734 155.56394 36.29191 1.000 15.02030 276 GLU B CA 1
ATOM 6581 C C . GLU B 1 197 ? 41.98062 155.24319 34.82050 1.000 13.84418 276 GLU B C 1
ATOM 6582 O O . GLU B 1 197 ? 40.85443 154.90092 34.41904 1.000 14.06152 276 GLU B O 1
ATOM 6594 N N . ALA B 1 198 ? 43.00312 155.37559 33.98182 1.000 13.98545 277 ALA B N 1
ATOM 6595 C CA . ALA B 1 198 ? 42.82016 155.09670 32.56943 1.000 17.46803 277 ALA B CA 1
ATOM 6596 C C . ALA B 1 198 ? 42.44725 153.63684 32.34529 1.000 13.99310 277 ALA B C 1
ATOM 6597 O O . ALA B 1 198 ? 41.63052 153.34642 31.46526 1.000 14.48197 277 ALA B O 1
ATOM 6604 N N . VAL B 1 199 ? 43.01772 152.71065 33.13243 1.000 15.39226 278 VAL B N 1
ATOM 6605 C CA . VAL B 1 199 ? 42.65835 151.30105 32.98703 1.000 14.38595 278 VAL B CA 1
ATOM 6606 C C . VAL B 1 199 ? 41.18753 151.07632 33.36238 1.000 11.94628 278 VAL B C 1
ATOM 6607 O O . VAL B 1 199 ? 40.42744 150.47374 32.59199 1.000 17.66570 278 VAL B O 1
ATOM 6620 N N . PHE B 1 200 ? 40.78998 151.53595 34.54482 1.000 13.90572 279 PHE B N 1
ATOM 6621 C CA . PHE B 1 200 ? 39.42670 151.31047 35.01981 1.000 13.67712 279 PHE B CA 1
ATOM 6622 C C . PHE B 1 200 ? 38.42232 151.93070 34.06301 1.000 16.16534 279 PHE B C 1
ATOM 6623 O O . PHE B 1 200 ? 37.36837 151.33369 33.79218 1.000 16.68409 279 PHE B O 1
ATOM 6640 N N . ALA B 1 201 ? 38.72851 153.13613 33.54902 1.000 16.38131 280 ALA B N 1
ATOM 6641 C CA . ALA B 1 201 ? 37.82194 153.77122 32.60042 1.000 15.03270 280 ALA B CA 1
ATOM 6642 C C . ALA B 1 201 ? 37.67180 152.91730 31.35361 1.000 16.12447 280 ALA B C 1
ATOM 6643 O O . ALA B 1 201 ? 36.56433 152.71511 30.84694 1.000 16.49552 280 ALA B O 1
ATOM 6650 N N . SER B 1 202 ? 38.78875 152.40507 30.84544 1.000 17.24935 281 SER B N 1
ATOM 6651 C CA . SER B 1 202 ? 38.75489 151.60302 29.64242 1.000 16.23847 281 SER B CA 1
ATOM 6652 C C . SER B 1 202 ? 37.98275 150.30631 29.87056 1.000 16.03711 281 SER B C 1
ATOM 6653 O O . SER B 1 202 ? 37.25044 149.86575 28.99778 1.000 14.81652 281 SER B O 1
ATOM 6661 N N . GLU B 1 203 ? 38.13062 149.69997 31.04101 1.000 15.36750 282 GLU B N 1
ATOM 6662 C CA . GLU B 1 203 ? 37.44283 148.43681 31.28707 1.000 15.07043 282 GLU B CA 1
ATOM 6663 C C . GLU B 1 203 ? 35.94260 148.66691 31.47754 1.000 17.07173 282 GLU B C 1
ATOM 6664 O O . GLU B 1 203 ? 35.12447 147.85970 31.02210 1.000 15.10702 282 GLU B O 1
ATOM 6676 N N . VAL B 1 204 ? 35.56754 149.78797 32.11504 1.000 14.87242 283 VAL B N 1
ATOM 6677 C CA . VAL B 1 204 ? 34.16170 150.13839 32.27536 1.000 16.53067 283 VAL B CA 1
ATOM 6678 C C . VAL B 1 204 ? 33.53316 150.40790 30.91521 1.000 15.76241 283 VAL B C 1
ATOM 6679 O O . VAL B 1 204 ? 32.39859 150.00619 30.64665 1.000 18.04459 283 VAL B O 1
ATOM 6692 N N . LYS B 1 205 ? 34.29308 151.02930 30.01627 1.000 14.93606 284 LYS B N 1
ATOM 6693 C CA . LYS B 1 205 ? 33.78939 151.28185 28.67042 1.000 15.70051 284 LYS B CA 1
ATOM 6694 C C . LYS B 1 205 ? 33.47258 149.97799 27.96166 1.000 17.29383 284 LYS B C 1
ATOM 6695 O O . LYS B 1 205 ? 32.41345 149.83863 27.33149 1.000 18.83969 284 LYS B O 1
ATOM 6714 N N . LYS B 1 206 ? 34.35169 148.98416 28.10906 1.000 15.88504 285 LYS B N 1
ATOM 6715 C CA . LYS B 1 206 ? 34.08131 147.66888 27.53801 1.000 13.97094 285 LYS B CA 1
ATOM 6716 C C . LYS B 1 206 ? 32.81596 147.06065 28.12832 1.000 18.03025 285 LYS B C 1
ATOM 6717 O O . LYS B 1 206 ? 31.95852 146.53525 27.40343 1.000 19.62776 285 LYS B O 1
ATOM 6736 N N . MET B 1 207 ? 32.68358 147.10555 29.45129 1.000 17.01172 286 MET B N 1
ATOM 6737 C CA . MET B 1 207 ? 31.49398 146.54913 30.07082 1.000 14.37595 286 MET B CA 1
ATOM 6738 C C . MET B 1 207 ? 30.23332 147.16333 29.47632 1.000 18.11722 286 MET B C 1
ATOM 6739 O O . MET B 1 207 ? 29.28815 146.45426 29.12517 1.000 15.11569 286 MET B O 1
ATOM 6753 N N . GLN B 1 208 ? 30.20842 148.49306 29.37171 1.000 15.19929 287 GLN B N 1
ATOM 6754 C CA . GLN B 1 208 ? 29.01703 149.18694 28.89305 1.000 18.22587 287 GLN B CA 1
ATOM 6755 C C . GLN B 1 208 ? 28.61842 148.68379 27.51794 1.000 15.31183 287 GLN B C 1
ATOM 6756 O O . GLN B 1 208 ? 27.42881 148.56358 27.21054 1.000 20.95701 287 GLN B O 1
ATOM 6770 N N . GLN B 1 209 ? 29.60490 148.46279 26.65756 1.000 15.06064 288 GLN B N 1
ATOM 6771 C CA . GLN B 1 209 ? 29.33386 148.02923 25.30500 1.000 15.27965 288 GLN B CA 1
ATOM 6772 C C . GLN B 1 209 ? 28.69044 146.66633 25.27178 1.000 22.86353 288 GLN B C 1
ATOM 6773 O O . GLN B 1 209 ? 28.02224 146.31020 24.29362 1.000 24.22419 288 GLN B O 1
ATOM 6787 N N . GLU B 1 210 ? 28.95965 145.86330 26.29215 1.000 20.27100 289 GLU B N 1
ATOM 6788 C CA . GLU B 1 210 ? 28.43553 144.50902 26.39346 1.000 17.33662 289 GLU B CA 1
ATOM 6789 C C . GLU B 1 210 ? 27.13981 144.46305 27.20361 1.000 22.56968 289 GLU B C 1
ATOM 6790 O O . GLU B 1 210 ? 26.75050 143.39573 27.66959 1.000 17.48269 289 GLU B O 1
ATOM 6802 N N . ASN B 1 211 ? 26.49427 145.60874 27.40693 1.000 20.51420 290 ASN B N 1
ATOM 6803 C CA . ASN B 1 211 ? 25.26602 145.69659 28.18766 1.000 17.17965 290 ASN B CA 1
ATOM 6804 C C . ASN B 1 211 ? 25.45882 145.32984 29.64752 1.000 19.22767 290 ASN B C 1
ATOM 6805 O O . ASN B 1 211 ? 24.50537 144.95037 30.32667 1.000 19.71163 290 ASN B O 1
ATOM 6816 N N . MET B 1 212 ? 26.67224 145.48803 30.14912 1.000 17.89196 291 MET B N 1
ATOM 6817 C CA . MET B 1 212 ? 26.97565 145.28530 31.55748 1.000 16.21730 291 MET B CA 1
ATOM 6818 C C . MET B 1 212 ? 27.06773 146.68622 32.14991 1.000 20.15674 291 MET B C 1
ATOM 6819 O O . MET B 1 212 ? 28.08568 147.36825 32.00018 1.000 22.42951 291 MET B O 1
ATOM 6833 N N . LYS B 1 213 ? 25.98776 147.14490 32.75630 1.000 18.17816 292 LYS B N 1
ATOM 6834 C CA . LYS B 1 213 ? 25.90406 148.53880 33.16903 1.000 23.81426 292 LYS B CA 1
ATOM 6835 C C . LYS B 1 213 ? 26.41084 148.71528 34.58841 1.000 20.61352 292 LYS B C 1
ATOM 6836 O O . LYS B 1 213 ? 25.77778 148.19625 35.53164 1.000 15.09444 292 LYS B O 1
ATOM 6855 N N . PRO B 1 214 ? 27.48633 149.48245 34.80784 1.000 20.79663 293 PRO B N 1
ATOM 6856 C CA . PRO B 1 214 ? 27.95439 149.68439 36.18539 1.000 16.39746 293 PRO B CA 1
ATOM 6857 C C . PRO B 1 214 ? 26.92820 150.43225 37.00675 1.000 15.63419 293 PRO B C 1
ATOM 6858 O O . PRO B 1 214 ? 26.33232 151.42267 36.55904 1.000 20.02541 293 PRO B O 1
ATOM 6869 N N . GLN B 1 215 ? 26.74222 149.95909 38.22763 1.000 15.99728 294 GLN B N 1
ATOM 6870 C CA . GLN B 1 215 ? 25.95444 150.66563 39.22418 1.000 18.23473 294 GLN B CA 1
ATOM 6871 C C . GLN B 1 215 ? 26.76973 151.23827 40.37130 1.000 22.39168 294 GLN B C 1
ATOM 6872 O O . GLN B 1 215 ? 26.30122 152.16826 41.03174 1.000 22.49599 294 GLN B O 1
ATOM 6886 N N . GLU B 1 216 ? 27.96620 150.71218 40.62476 1.000 18.79787 295 GLU B N 1
ATOM 6887 C CA . GLU B 1 216 ? 28.91386 151.32528 41.55057 1.000 16.98100 295 GLU B CA 1
ATOM 6888 C C . GLU B 1 216 ? 30.30702 150.80173 41.21376 1.000 19.34789 295 GLU B C 1
ATOM 6889 O O . GLU B 1 216 ? 30.47002 149.73276 40.61819 1.000 17.72609 295 GLU B O 1
ATOM 6901 N N . GLN B 1 217 ? 31.31120 151.58246 41.58243 1.000 15.59605 296 GLN B N 1
ATOM 6902 C CA . GLN B 1 217 ? 32.69628 151.13573 41.47520 1.000 16.45305 296 GLN B CA 1
ATOM 6903 C C . GLN B 1 217 ? 33.46183 151.72890 42.64269 1.000 19.30091 296 GLN B C 1
ATOM 6904 O O . GLN B 1 217 ? 33.13380 152.81454 43.13969 1.000 21.57472 296 GLN B O 1
ATOM 6918 N N . LEU B 1 218 ? 34.47364 150.98978 43.10379 1.000 17.81572 297 LEU B N 1
ATOM 6919 C CA . LEU B 1 218 ? 35.28254 151.46021 44.22041 1.000 18.12528 297 LEU B CA 1
ATOM 6920 C C . LEU B 1 218 ? 36.67364 150.87382 44.11363 1.000 21.25425 297 LEU B C 1
ATOM 6921 O O . LEU B 1 218 ? 36.89330 149.86983 43.44108 1.000 19.82910 297 LEU B O 1
ATOM 6937 N N . THR B 1 219 ? 37.62885 151.52550 44.77781 1.000 15.78180 298 THR B N 1
ATOM 6938 C CA . THR B 1 219 ? 38.95225 150.94640 44.88837 1.000 15.71119 298 THR B CA 1
ATOM 6939 C C . THR B 1 219 ? 39.11547 150.33505 46.28305 1.000 21.21710 298 THR B C 1
ATOM 6940 O O . THR B 1 219 ? 38.24036 150.42160 47.14163 1.000 22.07033 298 THR B O 1
ATOM 6951 N N . LEU B 1 220 ? 40.24487 149.66866 46.47681 1.000 17.54419 299 LEU B N 1
ATOM 6952 C CA . LEU B 1 220 ? 40.37924 148.71397 47.56853 1.000 19.42985 299 LEU B CA 1
ATOM 6953 C C . LEU B 1 220 ? 41.46595 149.10783 48.56805 1.000 21.19397 299 LEU B C 1
ATOM 6954 O O . LEU B 1 220 ? 41.93018 148.26229 49.32195 1.000 23.36482 299 LEU B O 1
ATOM 6970 N N . GLU B 1 221 ? 41.85690 150.37610 48.62110 1.000 22.79307 300 GLU B N 1
ATOM 6971 C CA . GLU B 1 221 ? 42.81985 150.77339 49.64225 1.000 33.24091 300 GLU B CA 1
ATOM 6972 C C . GLU B 1 221 ? 42.14784 150.68094 51.01099 1.000 27.63024 300 GLU B C 1
ATOM 6973 O O . GLU B 1 221 ? 40.95319 150.92363 51.13062 1.000 26.88904 300 GLU B O 1
ATOM 6985 N N . PRO B 1 222 ? 42.89910 150.30139 52.07284 1.000 27.94514 301 PRO B N 1
ATOM 6986 C CA . PRO B 1 222 ? 44.31864 149.99222 52.18327 1.000 24.99900 301 PRO B CA 1
ATOM 6987 C C . PRO B 1 222 ? 44.73528 148.56924 51.87579 1.000 32.21663 301 PRO B C 1
ATOM 6988 O O . PRO B 1 222 ? 45.91294 148.24700 52.04534 1.000 36.25402 301 PRO B O 1
ATOM 6999 N N . TYR B 1 223 ? 43.80630 147.71674 51.44292 1.000 27.59537 302 TYR B N 1
ATOM 7000 C CA . TYR B 1 223 ? 44.14496 146.30916 51.27187 1.000 23.12050 302 TYR B CA 1
ATOM 7001 C C . TYR B 1 223 ? 44.93028 146.06879 49.99869 1.000 30.73816 302 TYR B C 1
ATOM 7002 O O . TYR B 1 223 ? 45.84401 145.24404 49.99661 1.000 26.31043 302 TYR B O 1
ATOM 7020 N N . GLU B 1 224 ? 44.64433 146.81689 48.93355 1.000 22.17648 303 GLU B N 1
ATOM 7021 C CA . GLU B 1 224 ? 45.27444 146.58897 47.64665 1.000 24.21560 303 GLU B CA 1
ATOM 7022 C C . GLU B 1 224 ? 45.52164 147.92713 46.97537 1.000 21.40612 303 GLU B C 1
ATOM 7023 O O . GLU B 1 224 ? 44.79344 148.89631 47.20073 1.000 24.09525 303 GLU B O 1
ATOM 7035 N N . ARG B 1 225 ? 46.54753 147.95679 46.13509 1.000 23.81766 304 ARG B N 1
ATOM 7036 C CA . ARG B 1 225 ? 46.95662 149.14041 45.39763 1.000 24.18079 304 ARG B CA 1
ATOM 7037 C C . ARG B 1 225 ? 46.40607 149.05703 43.97999 1.000 16.55225 304 ARG B C 1
ATOM 7038 O O . ARG B 1 225 ? 46.51464 148.01676 43.32987 1.000 19.46190 304 ARG B O 1
ATOM 7059 N N . ASP B 1 226 ? 45.78641 150.13728 43.51782 1.000 18.95987 305 ASP B N 1
ATOM 7060 C CA . ASP B 1 226 ? 45.31774 150.22728 42.13773 1.000 20.31838 305 ASP B CA 1
ATOM 7061 C C . ASP B 1 226 ? 44.54081 148.97810 41.71377 1.000 17.29650 305 ASP B C 1
ATOM 7062 O O . ASP B 1 226 ? 44.81213 148.35241 40.67956 1.000 13.79978 305 ASP B O 1
ATOM 7071 N N . HIS B 1 227 ? 43.54504 148.65243 42.52766 1.000 14.79147 306 HIS B N 1
ATOM 7072 C CA . HIS B 1 227 ? 42.66346 147.49071 42.34248 1.000 18.35975 306 HIS B CA 1
ATOM 7073 C C . HIS B 1 227 ? 41.23450 147.98427 42.50585 1.000 25.18784 306 HIS B C 1
ATOM 7074 O O . HIS B 1 227 ? 40.91195 148.63402 43.49974 1.000 26.97193 306 HIS B O 1
ATOM 7088 N N . ALA B 1 228 ? 40.39634 147.72704 41.50670 1.000 17.31845 307 ALA B N 1
ATOM 7089 C CA . ALA B 1 228 ? 39.02637 148.19162 41.49790 1.000 13.10529 307 ALA B CA 1
ATOM 7090 C C . ALA B 1 228 ? 38.06093 147.02284 41.59627 1.000 22.77934 307 ALA B C 1
ATOM 7091 O O . ALA B 1 228 ? 38.39273 145.89426 41.23721 1.000 19.51773 307 ALA B O 1
ATOM 7098 N N . VAL B 1 229 ? 36.87265 147.31393 42.10502 1.000 16.34401 308 VAL B N 1
ATOM 7099 C CA . VAL B 1 229 ? 35.71434 146.43636 41.98213 1.000 16.24337 308 VAL B CA 1
ATOM 7100 C C . VAL B 1 229 ? 34.57822 147.23552 41.35133 1.000 18.82354 308 VAL B C 1
ATOM 7101 O O . VAL B 1 229 ? 34.27379 148.37155 41.77420 1.000 16.93763 308 VAL B O 1
ATOM 7114 N N . VAL B 1 230 ? 33.97962 146.66131 40.30929 1.000 12.50856 309 VAL B N 1
ATOM 7115 C CA . VAL B 1 230 ? 32.81203 147.23038 39.63503 1.000 17.34648 309 VAL B CA 1
ATOM 7116 C C . VAL B 1 230 ? 31.62647 146.29465 39.83943 1.000 18.03332 309 VAL B C 1
ATOM 7117 O O . VAL B 1 230 ? 31.72674 145.08595 39.59320 1.000 16.71134 309 VAL B O 1
ATOM 7130 N N . VAL B 1 231 ? 30.50502 146.85250 40.26576 1.000 13.86193 310 VAL B N 1
ATOM 7131 C CA . VAL B 1 231 ? 29.26405 146.10752 40.43598 1.000 17.20854 310 VAL B CA 1
ATOM 7132 C C . VAL B 1 231 ? 28.21718 146.66207 39.48053 1.000 18.72847 310 VAL B C 1
ATOM 7133 O O . VAL B 1 231 ? 28.06475 147.88322 39.35018 1.000 19.26590 310 VAL B O 1
ATOM 7146 N N . GLY B 1 232 ? 27.44931 145.77123 38.85800 1.000 16.90254 311 GLY B N 1
ATOM 7147 C CA . GLY B 1 232 ? 26.42406 146.28068 37.98746 1.000 14.81618 311 GLY B CA 1
ATOM 7148 C C . GLY B 1 232 ? 25.40087 145.25048 37.57780 1.000 16.36874 311 GLY B C 1
ATOM 7149 O O . GLY B 1 232 ? 25.33189 144.14865 38.12534 1.000 17.01327 311 GLY B O 1
ATOM 7153 N N . VAL B 1 233 ? 24.61026 145.64438 36.58735 1.000 17.94741 312 VAL B N 1
ATOM 7154 C CA . VAL B 1 233 ? 23.44702 144.87766 36.17603 1.000 18.96585 312 VAL B CA 1
ATOM 7155 C C . VAL B 1 233 ? 23.55109 144.59538 34.69057 1.000 18.96053 312 VAL B C 1
ATOM 7156 O O . VAL B 1 233 ? 24.04064 145.41593 33.90775 1.000 17.49676 312 VAL B O 1
ATOM 7169 N N . TYR B 1 234 ? 23.09831 143.39577 34.30589 1.000 16.18489 313 TYR B N 1
ATOM 7170 C CA . TYR B 1 234 ? 23.17757 142.92606 32.93290 1.000 13.36452 313 TYR B CA 1
ATOM 7171 C C . TYR B 1 234 ? 21.82418 143.12923 32.26860 1.000 23.72229 313 TYR B C 1
ATOM 7172 O O . TYR B 1 234 ? 20.82842 142.58205 32.74373 1.000 20.49237 313 TYR B O 1
ATOM 7190 N N . ARG B 1 235 ? 21.80350 143.90293 31.18083 1.000 26.00190 314 ARG B N 1
ATOM 7191 C CA . ARG B 1 235 ? 20.56886 144.32104 30.50230 1.000 31.15329 314 ARG B CA 1
ATOM 7192 C C . ARG B 1 235 ? 20.68682 144.01427 29.01231 1.000 30.05429 314 ARG B C 1
ATOM 7193 O O . ARG B 1 235 ? 20.78594 144.92864 28.18412 1.000 35.43662 314 ARG B O 1
ATOM 7214 N N . PRO B 1 236 ? 20.70186 142.74241 28.63655 1.000 24.47289 315 PRO B N 1
ATOM 7215 C CA . PRO B 1 236 ? 20.89386 142.39023 27.23127 1.000 32.05815 315 PRO B CA 1
ATOM 7216 C C . PRO B 1 236 ? 19.67324 142.76649 26.41240 1.000 39.48218 315 PRO B C 1
ATOM 7217 O O . PRO B 1 236 ? 18.57217 142.94363 26.95885 1.000 32.68261 315 PRO B O 1
ATOM 7228 N N . PRO B 1 237 ? 19.82224 142.91122 25.10426 1.000 42.55674 316 PRO B N 1
ATOM 7229 C CA . PRO B 1 237 ? 18.67015 143.25819 24.27074 1.000 49.99814 316 PRO B CA 1
ATOM 7230 C C . PRO B 1 237 ? 17.85205 142.02866 23.92686 1.000 49.29148 316 PRO B C 1
ATOM 7231 O O . PRO B 1 237 ? 18.29943 140.88946 24.12791 1.000 43.70760 316 PRO B O 1
ATOM 7242 N N . PRO B 1 238 ? 16.63073 142.21601 23.40831 1.000 67.17810 317 PRO B N 1
ATOM 7243 C CA . PRO B 1 238 ? 15.86653 141.07673 22.89062 1.000 54.76574 317 PRO B CA 1
ATOM 7244 C C . PRO B 1 238 ? 16.50024 140.48970 21.62588 1.000 52.77045 317 PRO B C 1
ATOM 7245 O O . PRO B 1 238 ? 17.28622 139.54824 21.74131 1.000 52.08921 317 PRO B O 1
#

InterPro domains:
  IPR000692 rRNA 2'-O-methyltransferase fibrillarin-like [MF_00351] (102-314)
  IPR000692 rRNA 2'-O-methyltransferase fibrillarin-like [NF003276] (97-310)
  IPR000692 rRNA 2'-O-methyltransferase fibrillarin-like [PF01269] (88-314)
  IPR000692 rRNA 2'-O-methyltransferase fibrillarin-like [PR00052] (106-125)
  IPR000692 rRNA 2'-O-methyltransferase fibrillarin-like [PR00052] (133-152)
  IPR000692 rRNA 2'-O-methyltransferase fibrillarin-like [PR00052] (160-181)
  IPR000692 rRNA 2'-O-methyltransferase fibrillarin-like [PR00052] (185-202)
  IPR000692 rRNA 2'-O-methyltransferase fibrillarin-like [PR00052] (210-239)
  IPR000692 rRNA 2'-O-methyltransferase fibrillarin-like [PR00052] (240-269)
  IPR000692 rRNA 2'-O-methyltransferase fibrillarin-like [PR00052] (292-313)
  IPR000692 rRNA 2'-O-methyltransferase fibrillarin-like [SM01206] (88-315)
  IPR020813 Fibrillarin, conserved site [PS00566] (185-199)
  IPR029063 S-adenosyl-L-methionine-dependent methyltransferase superfamily [G3DSA:3.40.50.150] (138-315)
  IPR029063 S-adenosyl-L-methionine-dependent methyltransferase superfamily [SSF53335] (87-314)

Solvent-accessible surface area: 20841 Å² total; per-residue (Å²): 208,112,115,9,96,104,42,148,14,108,18,1,36,59,54,85,2,4,0,110,4,49,20,81,49,84,45,52,32,74,18,150,92,31,56,56,82,142,82,153,107,115,54,11,16,0,29,4,52,20,126,124,0,35,0,0,1,0,6,64,50,50,3,76,70,5,28,1,94,68,27,7,85,0,0,10,9,37,5,51,47,0,26,12,0,0,0,0,0,12,4,1,8,104,130,8,41,0,12,0,2,23,133,39,126,191,21,1,142,64,0,80,82,21,16,148,123,3,121,4,5,67,37,5,48,63,31,20,114,75,4,131,133,1,150,169,91,14,54,122,0,40,0,0,2,1,62,1,34,97,67,66,55,0,93,26,4,2,82,0,0,83,42,4,10,88,106,13,0,30,0,1,0,0,0,50,3,92,66,14,60,81,128,36,55,15,57,41,4,3,4,48,1,3,29,37,0,8,83,35,26,0,42,25,92,33,14,24,55,2,108,101,51,36,179,60,8,0,1,0,1,0,8,9,124,41,100,187,206,120,113,10,93,103,40,149,13,110,17,1,35,54,62,87,2,4,0,110,4,49,30,90,50,68,37,48,33,75,18,163,99,35,54,55,82,139,83,151,104,123,54,15,14,0,28,5,53,18,125,128,1,40,1,0,1,0,5,59,48,52,3,72,69,3,24,1,92,64,28,10,79,0,0,8,9,30,5,49,44,0,26,14,1,0,0,0,0,12,4,2,8,108,124,4,46,0,1,0,2,21,132,37,130,194,24,0,136,73,0,10,66,17,1,66,105,3,115,3,0,8,3,4,39,24,20,20,118,64,10,122,82,0,128,15,4,7,25,123,0,34,2,0,2,1,56,1,36,100,79,71,39,0,99,25,4,1,76,0,0,88,38,7,9,85,98,16,0,32,0,1,0,0,0,48,3,86,61,17,58,89,128,37,62,12,130,52,5,29,63,52,2,26,125,39,0,102,103,37,58,0,104,26,94,38,112,33,77,3,102,100,49,34,170,63,10,4,1,1,2,0,2,9,124,33,95,185

B-factor: mean 29.96, std 14.0, range [10.76, 139.06]

Nearest PDB structures (foldseek):
  7se8-assembly2_B  TM=1.004E+00  e=2.161E-52  Homo sapiens
  7seb-assembly1_A  TM=1.000E+00  e=4.449E-49  Homo sapiens
  2ipx-assembly1_A  TM=9.862E-01  e=3.370E-45  Homo sapiens
  7mq9-assembly1_SD  TM=9.548E-01  e=2.911E-42  Homo sapiens
  6rxz-assembly1_CA  TM=9.621E-01  e=2.156E-35  Thermochaetoides thermophila